Protein AF-0000000078834598 (afdb_homodimer)

Foldseek 3Di:
DPPDPPPDPVPDFAFQAKDKAKFWWWDDDPDIDTFGADPVADCVVQVVCQQAQFCPVPVQKFKKWFDDVVADIGIYMDGCPDPLNVCQVVCVDVGMHGDPITTTHMWMWMWTDGPPGRRDTHTDDIGRDPVVRVVVRVVVVVVNDDKFKDWDDDPNHTDAIATQDWDKDKDWAQVCQVVCVVVVADWDADPDPPRRGITRIDMDTHDYDNPVRVVVVVVVVVVVVVVVVPPDDD/DPPDPPPDPPPDFAFQAKDKAKFWWWDDDPDIDTFGADPVADCVVQVVCQQAQFCPVPVQKFKKWFDDVVADIGIYMDGCPDPLNVCQPVCVDVGMHGDPITTTHMWMWMWTDGPPGRRDTHTDDIGRDPVVRVVVRVVVVVVNDDKFKDWDDDPNHTDAIATQDWDKDKDWAQVCQVVCVVVVADWDADPDPPRRGITRIDMDTHDYDNPVRVVVVVVVVVVVVVVVVPPDDD

Solvent-accessible surface area (backbone atoms only — not comparable to full-atom values): 24885 Å² total; per-residue (Å²): 131,77,77,71,73,78,71,56,60,91,61,37,51,52,69,74,44,63,44,74,39,61,19,34,29,35,29,56,85,84,42,75,42,77,23,40,52,36,88,82,50,49,60,84,66,44,61,83,45,31,87,31,69,52,51,81,92,37,77,56,48,42,43,32,39,32,38,54,88,95,49,61,63,23,27,37,56,34,39,68,84,29,70,68,39,46,34,20,70,71,59,70,33,87,45,35,37,69,46,88,56,37,49,41,20,47,32,26,32,23,32,36,24,31,71,95,35,84,78,59,62,43,76,32,31,75,31,80,39,62,66,60,34,45,19,54,35,46,22,56,45,56,54,66,45,58,40,44,34,38,34,37,26,53,74,83,39,80,73,49,47,28,7,58,44,61,32,35,37,35,44,27,26,40,70,40,18,68,60,21,57,75,72,68,46,53,64,41,75,35,89,45,90,97,49,68,44,52,16,20,48,48,78,44,71,42,40,80,29,48,68,59,34,50,55,50,48,50,54,52,50,51,52,53,53,53,56,56,65,67,51,71,77,129,131,77,77,72,72,79,72,56,59,90,62,35,50,52,67,75,46,62,42,71,40,60,20,34,30,35,29,57,86,84,42,74,43,78,23,42,53,37,90,82,48,49,61,84,66,45,63,84,45,31,87,31,70,51,50,80,93,37,78,56,49,40,44,31,39,32,38,54,90,94,48,60,63,22,28,36,57,34,40,69,84,29,70,68,39,46,33,20,70,70,58,72,33,88,44,36,37,69,46,88,56,38,50,42,18,48,31,26,33,22,33,36,24,31,69,92,35,84,74,59,63,43,75,33,31,76,30,80,39,61,66,61,34,46,17,53,34,46,21,56,44,57,55,67,46,59,39,45,34,37,34,36,25,52,74,82,40,80,71,48,49,27,8,58,46,58,33,34,37,34,43,26,26,40,71,41,19,67,60,22,56,74,71,69,46,54,64,40,75,34,89,45,90,96,49,63,48,51,16,18,46,48,79,44,73,41,41,80,30,47,68,60,34,50,54,50,48,51,52,53,50,53,50,52,53,51,56,56,65,65,51,71,76,127

Nearest PDB structures (foldseek):
  1k3s-assembly1_A  TM=2.059E-01  e=8.490E+00  Salmonella enterica
  3t9n-assembly1_B  TM=1.993E-01  e=6.104E+00  Caldanaerobacter subterraneus subsp. tengcongensis
  3t9n-assembly1_B  TM=1.992E-01  e=5.765E+00  Caldanaerobacter subterraneus subsp. tengcongensis
  1k3s-assembly1_A  TM=2.061E-01  e=8.953E+00  Salmonella enterica

Radius of gyration: 28.45 Å; Cα contacts (8 Å, |Δi|>4): 953; chains: 2; bounding box: 65×81×58 Å

Sequence (468 aa):
MIPTPHINEPGQPVFIKFEVQRCIRVMYGIESQYMPIDPRQVEGVLEPVRNEVSLAEHPNLSLILSQPPGGAQMAMIDHCDGDVYLAADAGQDPHSEVSMARFAGEAWRVVGYEDGFPDEPYQLMTSESMLAAQSVCNGLLALLKPVRVAMGMDGGAHTFIFTDRPAEVLVMDSAHAAQSKESGTLVINSPYLGHENEYAGDVYRGNLARDAVSHFWRQVEAHEDASAEVLPTPMIPTPHINEPGQPVFIKFEVQRCIRVMYGIESQYMPIDPRQVEGVLEPVRNEVSLAEHPNLSLILSQPPGGAQMAMIDHCDGDVYLAADAGQDPHSEVSMARFAGEAWRVVGYEDGFPDEPYQLMTSESMLAAQSVCNGLLALLKPVRVAMGMDGGAHTFIFTDRPAEVLVMDSAHAAQSKESGTLVINSPYLGHENEYAGDVYRGNLARDAVSHFWRQVEAHEDASAEVLPTP

Secondary structure (DSSP, 8-state):
---------TT---EEEEEEEEEEEEEETTEEEEEEBPTT--HHHHGGGTT-S-STT-TTEEEEEE--TTS--EEEEEETTSHHHHHHHTT--TTEEE--SEEEEEEEEEEEEETTEEEEEEEEEEES-HHHHHHHHHHHHHTTSPEEEEEEEETTEEEEEEESS-EEEEEEEGGGHHHHHHHT--EEE--STT--SEEEEEEEEPEE-HHHHHHHHHHHHHHHHHHHHHS---/---------TT---EEEEEEEEEEEEEETTEEEEEEBPTT--HHHHGGGTT-S-STT-TTEEEEEE--TTS--EEEEEETTSHHHHHHHTT--TTEEE--SEEEEEEEEEEEEETTEEEEEEEEEEES-HHHHHHHHHHHHHTTSPEEEEEEEETTEEEEEEESS-EEEEEEEGGGHHHHHHHT--EEE--STT--SEEEEEEEEPEE-HHHHHHHHHHHHHHHHHHHHHS---

Organism: Pseudomonas fluorescens (strain SBW25) (NCBI:txid216595)

pLDDT: mean 88.72, std 14.74, range [17.73, 98.06]

Structure (mmCIF, N/CA/C/O backbone):
data_AF-0000000078834598-model_v1
#
loop_
_entity.id
_entity.type
_entity.pdbx_description
1 polymer 'Uncharacterized protein'
#
loop_
_atom_site.group_PDB
_atom_site.id
_atom_site.type_symbol
_atom_site.label_atom_id
_atom_site.label_alt_id
_atom_site.label_comp_id
_atom_site.label_asym_id
_atom_site.label_entity_id
_atom_site.label_seq_id
_atom_site.pdbx_PDB_ins_code
_atom_site.Cartn_x
_atom_site.Cartn_y
_atom_site.Cartn_z
_atom_site.occupancy
_atom_site.B_iso_or_equiv
_atom_site.auth_seq_id
_atom_site.auth_comp_id
_atom_site.auth_asym_id
_atom_site.auth_atom_id
_atom_site.pdbx_PDB_model_num
ATOM 1 N N . MET A 1 1 ? -19.109 24.141 -12.008 1 17.73 1 MET A N 1
ATOM 2 C CA . MET A 1 1 ? -17.828 23.781 -12.625 1 17.73 1 MET A CA 1
ATOM 3 C C . MET A 1 1 ? -17.375 22.406 -12.148 1 17.73 1 MET A C 1
ATOM 5 O O . MET A 1 1 ? -17.281 22.156 -10.945 1 17.73 1 MET A O 1
ATOM 9 N N . ILE A 1 2 ? -17.609 21.281 -12.82 1 20.81 2 ILE A N 1
ATOM 10 C CA . ILE A 1 2 ? -17.422 19.875 -12.445 1 20.81 2 ILE A CA 1
ATOM 11 C C . ILE A 1 2 ? -15.953 19.625 -12.125 1 20.81 2 ILE A C 1
ATOM 13 O O . ILE A 1 2 ? -15.07 20.016 -12.898 1 20.81 2 ILE A O 1
ATOM 17 N N . PRO A 1 3 ? -15.625 19.594 -10.93 1 22.73 3 PRO A N 1
ATOM 18 C CA . PRO A 1 3 ? -14.195 19.5 -10.648 1 22.73 3 PRO A CA 1
ATOM 19 C C . PRO A 1 3 ? -13.477 18.531 -11.586 1 22.73 3 PRO A C 1
ATOM 21 O O . PRO A 1 3 ? -14.07 17.547 -12.039 1 22.73 3 PRO A O 1
ATOM 24 N N . THR A 1 4 ? -12.688 19.047 -12.453 1 24.58 4 THR A N 1
ATOM 25 C CA . THR A 1 4 ? -11.859 18.312 -13.406 1 24.58 4 THR A CA 1
ATOM 26 C C . THR A 1 4 ? -11.25 17.078 -12.75 1 24.58 4 THR A C 1
ATOM 28 O O . THR A 1 4 ? -10.656 17.172 -11.672 1 24.58 4 THR A O 1
ATOM 31 N N . PRO A 1 5 ? -11.695 15.992 -13.102 1 29.91 5 PRO A N 1
ATOM 32 C CA . PRO A 1 5 ? -11.25 14.703 -12.57 1 29.91 5 PRO A CA 1
ATOM 33 C C . PRO A 1 5 ? -9.742 14.625 -12.383 1 29.91 5 PRO A C 1
ATOM 35 O O . PRO A 1 5 ? -8.984 15.203 -13.18 1 29.91 5 PRO A O 1
ATOM 38 N N . HIS A 1 6 ? -9.242 14.828 -11.273 1 30.47 6 HIS A N 1
ATOM 39 C CA . HIS A 1 6 ? -7.82 14.648 -10.984 1 30.47 6 HIS A CA 1
ATOM 40 C C . HIS A 1 6 ? -7.207 13.578 -11.883 1 30.47 6 HIS A C 1
ATOM 42 O O . HIS A 1 6 ? -7.672 12.43 -11.898 1 30.47 6 HIS A O 1
ATOM 48 N N . ILE A 1 7 ? -6.883 13.867 -13.008 1 31.25 7 ILE A N 1
ATOM 49 C CA . ILE A 1 7 ? -6.211 12.977 -13.945 1 31.25 7 ILE A CA 1
ATOM 50 C C . ILE A 1 7 ? -4.973 12.375 -13.289 1 31.25 7 ILE A C 1
ATOM 52 O O . ILE A 1 7 ? -4.055 13.102 -12.898 1 31.25 7 ILE A O 1
ATOM 56 N N . ASN A 1 8 ? -5.125 11.367 -12.508 1 41.12 8 ASN A N 1
ATOM 57 C CA . ASN A 1 8 ? -3.959 10.602 -12.086 1 41.12 8 ASN A CA 1
ATOM 58 C C . ASN A 1 8 ? -2.895 10.555 -13.18 1 41.12 8 ASN A C 1
ATOM 60 O O . ASN A 1 8 ? -3.217 10.586 -14.367 1 41.12 8 ASN A O 1
ATOM 64 N N . GLU A 1 9 ? -1.794 11.117 -12.93 1 45.91 9 GLU A N 1
ATOM 65 C CA . GLU A 1 9 ? -0.773 10.898 -13.945 1 45.91 9 GLU A CA 1
ATOM 66 C C . GLU A 1 9 ? -0.934 9.531 -14.602 1 45.91 9 GLU A C 1
ATOM 68 O O . GLU A 1 9 ? -1.223 8.539 -13.93 1 45.91 9 GLU A O 1
ATOM 73 N N . PRO A 1 10 ? -1.117 9.461 -15.789 1 51.81 10 PRO A N 1
ATOM 74 C CA . PRO A 1 10 ? -1.202 8.18 -16.484 1 51.81 10 PRO A CA 1
ATOM 75 C C . PRO A 1 10 ? -0.203 7.152 -15.953 1 51.81 10 PRO A C 1
ATOM 77 O O . PRO A 1 10 ? 0.974 7.469 -15.766 1 51.81 10 PRO A O 1
ATOM 80 N N . GLY A 1 11 ? -0.632 6.188 -15.148 1 65.56 11 GLY A N 1
ATOM 81 C CA . GLY A 1 11 ? 0.198 5.082 -14.695 1 65.56 11 GLY A CA 1
ATOM 82 C C . GLY A 1 11 ? 0.401 5.066 -13.195 1 65.56 11 GLY A C 1
ATOM 83 O O . GLY A 1 11 ? 1.233 4.312 -12.68 1 65.56 11 GLY A O 1
ATOM 84 N N . GLN A 1 12 ? -0.195 6.055 -12.484 1 82.06 12 GLN A N 1
ATOM 85 C CA . GLN A 1 12 ? -0.03 6.023 -11.031 1 82.06 12 GLN A CA 1
ATOM 86 C C . GLN A 1 12 ? -1.382 5.949 -10.328 1 82.06 12 GLN A C 1
ATOM 88 O O . GLN A 1 12 ? -1.96 6.98 -9.977 1 82.06 12 GLN A O 1
ATOM 93 N N . PRO A 1 13 ? -1.835 4.863 -10.023 1 87.75 13 PRO A N 1
ATOM 94 C CA . PRO A 1 13 ? -3.123 4.738 -9.336 1 87.75 13 PRO A CA 1
ATOM 95 C C . PRO A 1 13 ? -3.15 5.461 -7.992 1 87.75 13 PRO A C 1
ATOM 97 O O . PRO A 1 13 ? -2.145 5.48 -7.277 1 87.75 13 PRO A O 1
ATOM 100 N N . VAL A 1 14 ? -4.258 6.164 -7.707 1 90.56 14 VAL A N 1
ATOM 101 C CA . VAL A 1 14 ? -4.516 6.746 -6.395 1 90.56 14 VAL A CA 1
ATOM 102 C C . VAL A 1 14 ? -5.402 5.809 -5.578 1 90.56 14 VAL A C 1
ATOM 104 O O . VAL A 1 14 ? -6.629 5.812 -5.73 1 90.56 14 VAL A O 1
ATOM 107 N N . PHE A 1 15 ? -4.809 5.059 -4.738 1 94.06 15 PHE A N 1
ATOM 108 C CA . PHE A 1 15 ? -5.551 4.062 -3.971 1 94.06 15 PHE A CA 1
ATOM 109 C C . PHE A 1 15 ? -6.395 4.734 -2.893 1 94.06 15 PHE A C 1
ATOM 111 O O . PHE A 1 15 ? -5.914 5.613 -2.178 1 94.06 15 PHE A O 1
ATOM 118 N N . ILE A 1 16 ? -7.648 4.254 -2.75 1 92.81 16 ILE A N 1
ATOM 119 C CA . ILE A 1 16 ? -8.539 4.879 -1.781 1 92.81 16 ILE A CA 1
ATOM 120 C C . ILE A 1 16 ? -9.094 3.82 -0.828 1 92.81 16 ILE A C 1
ATOM 122 O O . ILE A 1 16 ? -9.688 4.148 0.201 1 92.81 16 ILE A O 1
ATOM 126 N N . LYS A 1 17 ? -8.914 2.639 -1.201 1 95.88 17 LYS A N 1
ATOM 127 C CA . LYS A 1 17 ? -9.438 1.55 -0.385 1 95.88 17 LYS A CA 1
ATOM 128 C C . LYS A 1 17 ? -8.648 0.263 -0.608 1 95.88 17 LYS A C 1
ATOM 130 O O . LYS A 1 17 ? -8.203 -0.011 -1.724 1 95.88 17 LYS A O 1
ATOM 135 N N . PHE A 1 18 ? -8.461 -0.482 0.449 1 96.25 18 PHE A N 1
ATOM 136 C CA . PHE A 1 18 ? -7.922 -1.837 0.392 1 96.25 18 PHE A CA 1
ATOM 137 C C . PHE A 1 18 ? -8.844 -2.814 1.113 1 96.25 18 PHE A C 1
ATOM 139 O O . PHE A 1 18 ? -9.523 -2.443 2.07 1 96.25 18 PHE A O 1
ATOM 146 N N . GLU A 1 19 ? -8.883 -3.977 0.676 1 97.06 19 GLU A N 1
ATOM 147 C CA . GLU A 1 19 ? -9.695 -4.973 1.365 1 97.06 19 GLU A CA 1
ATOM 148 C C . GLU A 1 19 ? -9.188 -6.383 1.103 1 97.06 19 GLU A C 1
ATOM 150 O O . GLU A 1 19 ? -8.445 -6.613 0.14 1 97.06 19 GLU A O 1
ATOM 155 N N . VAL A 1 20 ? -9.508 -7.262 2.006 1 97.19 20 VAL A N 1
ATOM 156 C CA . VAL A 1 20 ? -9.25 -8.688 1.834 1 97.19 20 VAL A CA 1
ATOM 157 C C . VAL A 1 20 ? -10.477 -9.367 1.233 1 97.19 20 VAL A C 1
ATOM 159 O O . VAL A 1 20 ? -11.609 -9.117 1.67 1 97.19 20 VAL A O 1
ATOM 162 N N . GLN A 1 21 ? -10.242 -10.125 0.241 1 96.5 21 GLN A N 1
ATOM 163 C CA . GLN A 1 21 ? -11.336 -10.867 -0.375 1 96.5 21 GLN A CA 1
ATOM 164 C C . GLN A 1 21 ? -11.07 -12.367 -0.327 1 96.5 21 GLN A C 1
ATOM 166 O O . GLN A 1 21 ? -9.953 -12.82 -0.582 1 96.5 21 GLN A O 1
ATOM 171 N N . ARG A 1 22 ? -12.07 -13 0.057 1 97.56 22 ARG A N 1
ATOM 172 C CA . ARG A 1 22 ? -12.047 -14.453 -0.061 1 97.56 22 ARG A CA 1
ATOM 173 C C . ARG A 1 22 ? -12.141 -14.883 -1.521 1 97.56 22 ARG A C 1
ATOM 175 O O . ARG A 1 22 ? -12.938 -14.344 -2.285 1 97.56 22 ARG A O 1
ATOM 182 N N . CYS A 1 23 ? -11.297 -15.859 -1.922 1 97.5 23 CYS A N 1
ATOM 183 C CA . CYS A 1 23 ? -11.25 -16.234 -3.33 1 97.5 23 CYS A CA 1
ATOM 184 C C . CYS A 1 23 ? -11.078 -17.734 -3.486 1 97.5 23 CYS A C 1
ATOM 186 O O . CYS A 1 23 ? -10.781 -18.438 -2.516 1 97.5 23 CYS A O 1
ATOM 188 N N . ILE A 1 24 ? -11.359 -18.203 -4.676 1 97.38 24 ILE A N 1
ATOM 189 C CA . ILE A 1 24 ? -10.984 -19.531 -5.129 1 97.38 24 ILE A CA 1
ATOM 190 C C . ILE A 1 24 ? -9.789 -19.438 -6.074 1 97.38 24 ILE A C 1
ATOM 192 O O . ILE A 1 24 ? -9.773 -18.609 -6.984 1 97.38 24 ILE A O 1
ATOM 196 N N . ARG A 1 25 ? -8.789 -20.219 -5.723 1 95.69 25 ARG A N 1
ATOM 197 C CA . ARG A 1 25 ? -7.656 -20.328 -6.629 1 95.69 25 ARG A CA 1
ATOM 198 C C . ARG A 1 25 ? -7.988 -21.219 -7.82 1 95.69 25 ARG A C 1
ATOM 200 O O . ARG A 1 25 ? -8.422 -22.359 -7.641 1 95.69 25 ARG A O 1
ATOM 207 N N . VAL A 1 26 ? -7.867 -20.672 -9.023 1 94.75 26 VAL A N 1
ATOM 208 C CA . VAL A 1 26 ? -8.156 -21.375 -10.266 1 94.75 26 VAL A CA 1
ATOM 209 C C . VAL A 1 26 ? -6.883 -21.5 -11.102 1 94.75 26 VAL A C 1
ATOM 211 O O . VAL A 1 26 ? -6.199 -20.5 -11.344 1 94.75 26 VAL A O 1
ATOM 214 N N . MET A 1 27 ? -6.637 -22.703 -11.547 1 91.44 27 MET A N 1
ATOM 215 C CA . MET A 1 27 ? -5.414 -22.953 -12.305 1 91.44 27 MET A CA 1
ATOM 216 C C . MET A 1 27 ? -5.719 -23.125 -13.789 1 91.44 27 MET A C 1
ATOM 218 O O . MET A 1 27 ? -6.559 -23.953 -14.164 1 91.44 27 MET A O 1
ATOM 222 N N . TYR A 1 28 ? -5.074 -22.25 -14.531 1 88.06 28 TYR A N 1
ATOM 223 C CA . TYR A 1 28 ? -5.039 -22.406 -15.977 1 88.06 28 TYR A CA 1
ATOM 224 C C . TYR A 1 28 ? -3.668 -22.875 -16.438 1 88.06 28 TYR A C 1
ATOM 226 O O . TYR A 1 28 ? -2.773 -22.062 -16.688 1 88.06 28 TYR A O 1
ATOM 234 N N . GLY A 1 29 ? -3.584 -24.156 -16.562 1 80.31 29 GLY A N 1
ATOM 235 C CA . GLY A 1 29 ? -2.236 -24.656 -16.781 1 80.31 29 GLY A CA 1
ATOM 236 C C . GLY A 1 29 ? -1.293 -24.359 -15.641 1 80.31 29 GLY A C 1
ATOM 237 O O . GLY A 1 29 ? -1.506 -24.812 -14.516 1 80.31 29 GLY A O 1
ATOM 238 N N . ILE A 1 30 ? -0.259 -23.5 -15.898 1 74.06 30 ILE A N 1
ATOM 239 C CA . ILE A 1 30 ? 0.716 -23.188 -14.859 1 74.06 30 ILE A CA 1
ATOM 240 C C . ILE A 1 30 ? 0.376 -21.844 -14.227 1 74.06 30 ILE A C 1
ATOM 242 O O . ILE A 1 30 ? 1.005 -21.438 -13.25 1 74.06 30 ILE A O 1
ATOM 246 N N . GLU A 1 31 ? -0.675 -21.281 -14.805 1 78.75 31 GLU A N 1
ATOM 247 C CA . GLU A 1 31 ? -1.061 -19.969 -14.305 1 78.75 31 GLU A CA 1
ATOM 248 C C . GLU A 1 31 ? -2.182 -20.078 -13.273 1 78.75 31 GLU A C 1
ATOM 250 O O . GLU A 1 31 ? -3.105 -20.875 -13.438 1 78.75 31 GLU A O 1
ATOM 255 N N . SER A 1 32 ? -1.941 -19.391 -12.242 1 87 32 SER A N 1
ATOM 256 C CA . SER A 1 32 ? -2.982 -19.344 -11.227 1 87 32 SER A CA 1
ATOM 257 C C . SER A 1 32 ? -3.707 -18 -11.234 1 87 32 SER A C 1
ATOM 259 O O . SER A 1 32 ? -3.084 -16.953 -11.414 1 87 32 SER A O 1
ATOM 261 N N . GLN A 1 33 ? -5.004 -18.141 -11.109 1 90.31 33 GLN A N 1
ATOM 262 C CA . GLN A 1 33 ? -5.832 -16.953 -10.906 1 90.31 33 GLN A CA 1
ATOM 263 C C . GLN A 1 33 ? -6.629 -17.062 -9.609 1 90.31 33 GLN A C 1
ATOM 265 O O . GLN A 1 33 ? -7.062 -18.141 -9.219 1 90.31 33 GLN A O 1
ATOM 270 N N . TYR A 1 34 ? -6.719 -15.922 -8.961 1 94.12 34 TYR A N 1
ATOM 271 C CA . TYR A 1 34 ? -7.5 -15.859 -7.73 1 94.12 34 TYR A CA 1
ATOM 272 C C . TYR A 1 34 ? -8.805 -15.102 -7.949 1 94.12 34 TYR A C 1
ATOM 274 O O . TYR A 1 34 ? -8.805 -13.875 -8.07 1 94.12 34 TYR A O 1
ATOM 282 N N . MET A 1 35 ? -9.875 -15.867 -7.93 1 95.69 35 MET A N 1
ATOM 283 C CA . MET A 1 35 ? -11.172 -15.289 -8.273 1 95.69 35 MET A CA 1
ATOM 284 C C . MET A 1 35 ? -12.062 -15.156 -7.043 1 95.69 35 MET A C 1
ATOM 286 O O . MET A 1 35 ? -12.18 -16.109 -6.258 1 95.69 35 MET A O 1
ATOM 290 N N . PRO A 1 36 ? -12.625 -13.93 -6.914 1 96.25 36 PRO A N 1
ATOM 291 C CA . PRO A 1 36 ? -13.57 -13.812 -5.801 1 96.25 36 PRO A CA 1
ATOM 292 C C . PRO A 1 36 ? -14.68 -14.867 -5.852 1 96.25 36 PRO A C 1
ATOM 294 O O . PRO A 1 36 ? -15.047 -15.328 -6.934 1 96.25 36 PRO A O 1
ATOM 297 N N . ILE A 1 37 ? -15.18 -15.195 -4.723 1 97.5 37 ILE A N 1
ATOM 298 C CA . ILE A 1 37 ? -16.203 -16.234 -4.625 1 97.5 37 ILE A CA 1
ATOM 299 C C . ILE A 1 37 ? -17.562 -15.648 -4.988 1 97.5 37 ILE A C 1
ATOM 301 O O . ILE A 1 37 ? -17.953 -14.594 -4.477 1 97.5 37 ILE A O 1
ATOM 305 N N . ASP A 1 38 ? -18.188 -16.344 -5.844 1 97 38 ASP A N 1
ATOM 306 C CA . ASP A 1 38 ? -19.547 -15.961 -6.203 1 97 38 ASP A CA 1
ATOM 307 C C . ASP A 1 38 ? -20.453 -15.961 -4.977 1 97 38 ASP A C 1
ATOM 309 O O . ASP A 1 38 ? -20.406 -16.891 -4.164 1 97 38 ASP A O 1
ATOM 313 N N . PRO A 1 39 ? -21.328 -14.938 -4.906 1 95.12 39 PRO A N 1
ATOM 314 C CA . PRO A 1 39 ? -22.203 -14.852 -3.736 1 95.12 39 PRO A CA 1
ATOM 315 C C . PRO A 1 39 ? -23.156 -16.031 -3.629 1 95.12 39 PRO A C 1
ATOM 317 O O . PRO A 1 39 ? -23.672 -16.328 -2.545 1 95.12 39 PRO A O 1
ATOM 320 N N . ARG A 1 40 ? -23.375 -16.781 -4.664 1 96.31 40 ARG A N 1
ATOM 321 C CA . ARG A 1 40 ? -24.281 -17.938 -4.66 1 96.31 40 ARG A CA 1
ATOM 322 C C . ARG A 1 40 ? -23.594 -19.172 -4.09 1 96.31 40 ARG A C 1
ATOM 324 O O . ARG A 1 40 ? -24.219 -20.203 -3.908 1 96.31 40 ARG A O 1
ATOM 331 N N . GLN A 1 41 ? -22.297 -19.078 -3.801 1 97.75 41 GLN A N 1
ATOM 332 C CA . GLN A 1 41 ? -21.547 -20.219 -3.264 1 97.75 41 GLN A CA 1
ATOM 333 C C . GLN A 1 41 ? -22.188 -20.734 -1.976 1 97.75 41 GLN A C 1
ATOM 335 O O . GLN A 1 41 ? -22.391 -19.969 -1.026 1 97.75 41 GLN A O 1
ATOM 340 N N . VAL A 1 42 ? -22.484 -21.969 -2.012 1 96.94 42 VAL A N 1
ATOM 341 C CA . VAL A 1 42 ? -22.969 -22.641 -0.805 1 96.94 42 VAL A CA 1
ATOM 342 C C . VAL A 1 42 ? -21.781 -23.078 0.052 1 96.94 42 VAL A C 1
ATOM 344 O O . VAL A 1 42 ? -21 -23.922 -0.367 1 96.94 42 VAL A O 1
ATOM 347 N N . GLU A 1 43 ? -21.734 -22.594 1.258 1 96.81 43 GLU A N 1
ATOM 348 C CA . GLU A 1 43 ? -20.578 -22.828 2.113 1 96.81 43 GLU A CA 1
ATOM 349 C C . GLU A 1 43 ? -20.391 -24.328 2.4 1 96.81 43 GLU A C 1
ATOM 351 O O . GLU A 1 43 ? -19.266 -24.812 2.484 1 96.81 43 GLU A O 1
ATOM 356 N N . GLY A 1 44 ? -21.453 -25.016 2.549 1 96.25 44 GLY A N 1
ATOM 357 C CA . GLY A 1 44 ? -21.391 -26.438 2.816 1 96.25 44 GLY A CA 1
ATOM 358 C C . GLY A 1 44 ? -20.719 -27.234 1.702 1 96.25 44 GLY A C 1
ATOM 359 O O . GLY A 1 44 ? -20.219 -28.328 1.928 1 96.25 44 GLY A O 1
ATOM 360 N N . VAL A 1 45 ? -20.75 -26.734 0.516 1 97.12 45 VAL A N 1
ATOM 361 C CA . VAL A 1 45 ? -20.125 -27.391 -0.631 1 97.12 45 VAL A CA 1
ATOM 362 C C . VAL A 1 45 ? -18.641 -27.047 -0.68 1 97.12 45 VAL A C 1
ATOM 364 O O . VAL A 1 45 ? -17.812 -27.906 -0.971 1 97.12 45 VAL A O 1
ATOM 367 N N . LEU A 1 46 ? -18.266 -25.828 -0.361 1 97.56 46 LEU A N 1
ATOM 368 C CA . LEU A 1 46 ? -16.906 -25.344 -0.473 1 97.56 46 LEU A CA 1
ATOM 369 C C . LEU A 1 46 ? -16.078 -25.766 0.74 1 97.56 46 LEU A C 1
ATOM 371 O O . LEU A 1 46 ? -14.906 -26.125 0.605 1 97.56 46 LEU A O 1
ATOM 375 N N . GLU A 1 47 ? -16.609 -25.812 1.899 1 96.25 47 GLU A N 1
ATOM 376 C CA . GLU A 1 47 ? -15.906 -25.984 3.168 1 96.25 47 GLU A CA 1
ATOM 377 C C . GLU A 1 47 ? -15.086 -27.281 3.172 1 96.25 47 GLU A C 1
ATOM 379 O O . GLU A 1 47 ? -13.914 -27.281 3.555 1 96.25 47 GLU A O 1
ATOM 384 N N . PRO A 1 48 ? -15.617 -28.344 2.695 1 95.81 48 PRO A N 1
ATOM 385 C CA . PRO A 1 48 ? -14.875 -29.609 2.764 1 95.81 48 PRO A CA 1
ATOM 386 C C . PRO A 1 48 ? -13.641 -29.609 1.86 1 95.81 48 PRO A C 1
ATOM 388 O O . PRO A 1 48 ? -12.727 -30.406 2.066 1 95.81 48 PRO A O 1
ATOM 391 N N . VAL A 1 49 ? -13.625 -28.781 0.865 1 96.62 49 VAL A N 1
ATOM 392 C CA . VAL A 1 49 ? -12.547 -28.875 -0.112 1 96.62 49 VAL A CA 1
ATOM 393 C C . VAL A 1 49 ? -11.719 -27.578 -0.085 1 96.62 49 VAL A C 1
ATOM 395 O O . VAL A 1 49 ? -10.875 -27.375 -0.952 1 96.62 49 VAL A O 1
ATOM 398 N N . ARG A 1 50 ? -11.953 -26.75 0.869 1 95.06 50 ARG A N 1
ATOM 399 C CA . ARG A 1 50 ? -11.352 -25.422 0.873 1 95.06 50 ARG A CA 1
ATOM 400 C C . ARG A 1 50 ? -9.828 -25.5 0.934 1 95.06 50 ARG A C 1
ATOM 402 O O . ARG A 1 50 ? -9.125 -24.641 0.407 1 95.06 50 ARG A O 1
ATOM 409 N N . ASN A 1 51 ? -9.273 -26.594 1.506 1 92.62 51 ASN A N 1
ATOM 410 C CA . ASN A 1 51 ? -7.828 -26.734 1.671 1 92.62 51 ASN A CA 1
ATOM 411 C C . ASN A 1 51 ? -7.238 -27.719 0.659 1 92.62 51 ASN A C 1
ATOM 413 O O . ASN A 1 51 ? -6.055 -28.047 0.729 1 92.62 51 ASN A O 1
ATOM 417 N N . GLU A 1 52 ? -8.078 -28.172 -0.281 1 92.38 52 GLU A N 1
ATOM 418 C CA . GLU A 1 52 ? -7.594 -29.109 -1.297 1 92.38 52 GLU A CA 1
ATOM 419 C C . GLU A 1 52 ? -6.926 -28.375 -2.453 1 92.38 52 GLU A C 1
ATOM 421 O O . GLU A 1 52 ? -7.23 -27.203 -2.707 1 92.38 52 GLU A O 1
ATOM 426 N N . VAL A 1 53 ? -6.07 -29.094 -3.113 1 88 53 VAL A N 1
ATOM 427 C CA . VAL A 1 53 ? -5.363 -28.484 -4.234 1 88 5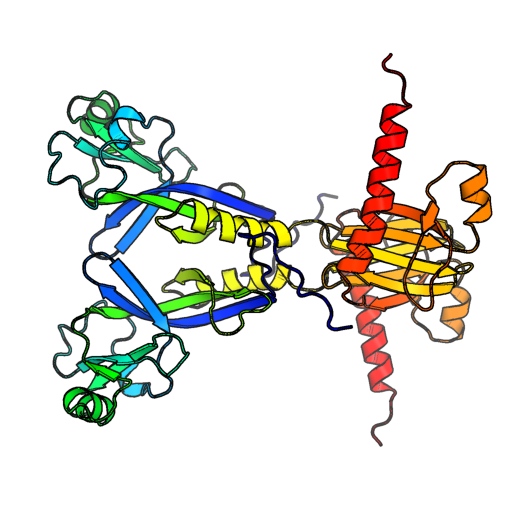3 VAL A CA 1
ATOM 428 C C . VAL A 1 53 ? -6.016 -28.906 -5.547 1 88 53 VAL A C 1
ATOM 430 O O . VAL A 1 53 ? -5.598 -28.469 -6.625 1 88 53 VAL A O 1
ATOM 433 N N . SER A 1 54 ? -6.988 -29.766 -5.469 1 91.5 54 SER A N 1
ATOM 434 C CA . SER A 1 54 ? -7.738 -30.234 -6.633 1 91.5 54 SER A CA 1
ATOM 435 C C . SER A 1 54 ? -9.055 -30.891 -6.219 1 91.5 54 SER A C 1
ATOM 437 O O . SER A 1 54 ? -9.242 -31.234 -5.047 1 91.5 54 SER A O 1
ATOM 439 N N . LEU A 1 55 ? -9.945 -31 -7.25 1 94.25 55 LEU A N 1
ATOM 440 C CA . LEU A 1 55 ? -11.211 -31.672 -7 1 94.25 55 LEU A CA 1
ATOM 441 C C . LEU A 1 55 ? -11.164 -33.125 -7.465 1 94.25 55 LEU A C 1
ATOM 443 O O . LEU A 1 55 ? -12.203 -33.781 -7.605 1 94.25 55 LEU A O 1
ATOM 447 N N . ALA A 1 56 ? -9.953 -33.625 -7.688 1 92 56 ALA A N 1
ATOM 448 C CA . ALA A 1 56 ? -9.789 -34.969 -8.227 1 92 56 ALA A CA 1
ATOM 449 C C . ALA A 1 56 ? -10.422 -36.031 -7.309 1 92 56 ALA A C 1
ATOM 451 O O . ALA A 1 56 ? -10.969 -37.031 -7.781 1 92 56 ALA A O 1
ATOM 452 N N . GLU A 1 57 ? -10.43 -35.906 -6 1 93.62 57 GLU A N 1
ATOM 453 C CA . GLU A 1 57 ? -11 -36.844 -5.035 1 93.62 57 GLU A CA 1
ATOM 454 C C . GLU A 1 57 ? -12.477 -36.531 -4.789 1 93.62 57 GLU A C 1
ATOM 456 O O . GLU A 1 57 ? -13.109 -37.188 -3.941 1 93.62 57 GLU A O 1
ATOM 461 N N . HIS A 1 58 ? -12.961 -35.531 -5.477 1 95.5 58 HIS A N 1
ATOM 462 C CA . HIS A 1 58 ? -14.367 -35.156 -5.375 1 95.5 58 HIS A CA 1
ATOM 463 C C . HIS A 1 58 ? -15 -35 -6.758 1 95.5 58 HIS A C 1
ATOM 465 O O . HIS A 1 58 ? -15.422 -33.906 -7.141 1 95.5 58 HIS A O 1
ATOM 471 N N . PRO A 1 59 ? -15.188 -36.125 -7.438 1 94.12 59 PRO A N 1
ATOM 472 C CA . PRO A 1 59 ? -15.625 -36.094 -8.836 1 94.12 59 PRO A CA 1
ATOM 473 C C . PRO A 1 59 ? -17.047 -35.531 -8.992 1 94.12 59 PRO A C 1
ATOM 475 O O . PRO A 1 59 ? -17.469 -35.219 -10.109 1 94.12 59 PRO A O 1
ATOM 478 N N . ASN A 1 60 ? -17.812 -35.469 -7.922 1 96.31 60 ASN A N 1
ATOM 479 C CA . ASN A 1 60 ? -19.188 -34.938 -7.988 1 96.31 60 ASN A CA 1
ATOM 480 C C . ASN A 1 60 ? -19.219 -33.438 -7.91 1 96.31 60 ASN A C 1
ATOM 482 O O . ASN A 1 60 ? -20.297 -32.844 -7.953 1 96.31 60 ASN A O 1
ATOM 486 N N . LEU A 1 61 ? -18.047 -32.844 -7.738 1 97.75 61 LEU A N 1
ATOM 487 C CA . LEU A 1 61 ? -17.969 -31.375 -7.68 1 97.75 61 LEU A CA 1
ATOM 488 C C . LEU A 1 61 ? -17.375 -30.812 -8.961 1 97.75 61 LEU A C 1
ATOM 490 O O . LEU A 1 61 ? -16.516 -31.438 -9.586 1 97.75 61 LEU A O 1
ATOM 494 N N . SER A 1 62 ? -17.875 -29.641 -9.344 1 97.56 62 SER A N 1
ATOM 495 C CA . SER A 1 62 ? -17.375 -28.969 -10.531 1 97.56 62 SER A CA 1
ATOM 496 C C . SER A 1 62 ? -17.125 -27.484 -10.266 1 97.56 62 SER A C 1
ATOM 498 O O . SER A 1 62 ? -17.844 -26.875 -9.469 1 97.56 62 SER A O 1
ATOM 500 N N . LEU A 1 63 ? -16.125 -26.953 -10.961 1 98.06 63 LEU A N 1
ATOM 501 C CA . LEU A 1 63 ? -15.812 -25.531 -10.906 1 98.06 63 LEU A CA 1
ATOM 502 C C . LEU A 1 63 ? -16.656 -24.75 -11.914 1 98.06 63 LEU A C 1
ATOM 504 O O . LEU A 1 63 ? -16.734 -25.141 -13.086 1 98.06 63 LEU A O 1
ATOM 508 N N . ILE A 1 64 ? -17.328 -23.766 -11.453 1 97.94 64 ILE A N 1
ATOM 509 C CA . ILE A 1 64 ? -18.156 -22.891 -12.281 1 97.94 64 ILE A CA 1
ATOM 510 C C . ILE A 1 64 ? -17.609 -21.469 -12.234 1 97.94 64 ILE A C 1
ATOM 512 O O . ILE A 1 64 ? -17.328 -20.938 -11.156 1 97.94 64 ILE A O 1
ATOM 516 N N . LEU A 1 65 ? -17.312 -20.859 -13.359 1 97.38 65 LEU A N 1
ATOM 517 C CA . LEU A 1 65 ? -16.938 -19.453 -13.461 1 97.38 65 LEU A CA 1
ATOM 518 C C . LEU A 1 65 ? -18.125 -18.594 -13.859 1 97.38 65 LEU A C 1
ATOM 520 O O . LEU A 1 65 ? -18.938 -19 -14.688 1 97.38 65 LEU A O 1
ATOM 524 N N . SER A 1 66 ? -18.219 -17.484 -13.227 1 96.81 66 SER A N 1
ATOM 525 C CA . SER A 1 66 ? -19.328 -16.578 -13.508 1 96.81 66 SER A CA 1
ATOM 526 C C . SER A 1 66 ? -18.844 -15.133 -13.656 1 96.81 66 SER A C 1
ATOM 528 O O . SER A 1 66 ? -17.844 -14.75 -13.062 1 96.81 66 SER A O 1
ATOM 530 N N . GLN A 1 67 ? -19.5 -14.43 -14.5 1 93.25 67 GLN A N 1
ATOM 531 C CA . GLN A 1 67 ? -19.203 -13.008 -14.68 1 93.25 67 GLN A CA 1
ATOM 532 C C . GLN A 1 67 ? -20.484 -12.211 -14.906 1 93.25 67 GLN A C 1
ATOM 534 O O . GLN A 1 67 ? -21.062 -12.258 -15.992 1 93.25 67 GLN A O 1
ATOM 539 N N . PRO A 1 68 ? -20.875 -11.516 -13.883 1 87.75 68 PRO A N 1
ATOM 540 C CA . PRO A 1 68 ? -22.016 -10.617 -14.102 1 87.75 68 PRO A CA 1
ATOM 541 C C . PRO A 1 68 ? -21.688 -9.484 -15.07 1 87.75 68 PRO A C 1
ATOM 543 O O . PRO A 1 68 ? -20.516 -9.148 -15.266 1 87.75 68 PRO A O 1
ATOM 546 N N . PRO A 1 69 ? -22.734 -8.992 -15.68 1 85.06 69 PRO A N 1
ATOM 547 C CA . PRO A 1 69 ? -22.5 -7.871 -16.594 1 85.06 69 PRO A CA 1
ATOM 548 C C . PRO A 1 69 ? -21.75 -6.715 -15.938 1 85.06 69 PRO A C 1
ATOM 550 O O . PRO A 1 69 ? -22.219 -6.188 -14.922 1 85.06 69 PRO A O 1
ATOM 553 N N . GLY A 1 70 ? -20.688 -6.309 -16.484 1 79.19 70 GLY A N 1
ATOM 554 C CA . GLY A 1 70 ? -19.922 -5.18 -15.977 1 79.19 70 GLY A CA 1
ATOM 555 C C . GLY A 1 70 ? -19.156 -5.5 -14.711 1 79.19 70 GLY A C 1
ATOM 556 O O . GLY A 1 70 ? -18.562 -4.609 -14.094 1 79.19 70 GLY A O 1
ATOM 557 N N . GLY A 1 71 ? -19.219 -6.789 -14.32 1 81.31 71 GLY A N 1
ATOM 558 C CA . GLY A 1 71 ? -18.562 -7.152 -13.07 1 81.31 71 GLY A CA 1
ATOM 559 C C . GLY A 1 71 ? -17.328 -8 -13.273 1 81.31 71 GLY A C 1
ATOM 560 O O . GLY A 1 71 ? -16.969 -8.328 -14.406 1 81.31 71 GLY A O 1
ATOM 561 N N . ALA A 1 72 ? -16.719 -8.227 -12.188 1 84.19 72 ALA A N 1
ATOM 562 C CA . ALA A 1 72 ? -15.523 -9.062 -12.203 1 84.19 72 ALA A CA 1
ATOM 563 C C . ALA A 1 72 ? -15.891 -10.539 -12.328 1 84.19 72 ALA A C 1
ATOM 565 O O . ALA A 1 72 ? -17 -10.938 -11.977 1 84.19 72 ALA A O 1
ATOM 566 N N . GLN A 1 73 ? -15 -11.289 -12.914 1 92.19 73 GLN A N 1
ATOM 567 C CA . GLN A 1 73 ? -15.164 -12.742 -12.961 1 92.19 73 GLN A CA 1
ATOM 568 C C . GLN A 1 73 ? -15.062 -13.344 -11.562 1 92.19 73 GLN A C 1
ATOM 570 O O . GLN A 1 73 ? -14.203 -12.953 -10.766 1 92.19 73 GLN A O 1
ATOM 575 N N . MET A 1 74 ? -15.945 -14.242 -11.273 1 96.12 74 MET A N 1
ATOM 576 C CA . MET A 1 74 ? -16.016 -14.922 -9.984 1 96.12 74 MET A CA 1
ATOM 577 C C . MET A 1 74 ? -15.984 -16.438 -10.164 1 96.12 74 MET A C 1
ATOM 579 O O . MET A 1 74 ? -16.078 -16.938 -11.289 1 96.12 74 MET A O 1
ATOM 583 N N . ALA A 1 75 ? -15.773 -17.125 -9.094 1 97.94 75 ALA A N 1
ATOM 584 C CA . ALA A 1 75 ? -15.719 -18.594 -9.133 1 97.94 75 ALA A CA 1
ATOM 585 C C . ALA A 1 75 ? -16.578 -19.203 -8.031 1 97.94 75 ALA A C 1
ATOM 587 O O . ALA A 1 75 ? -16.766 -18.578 -6.977 1 97.94 75 ALA A O 1
ATOM 588 N N . MET A 1 76 ? -17.109 -20.297 -8.297 1 97.81 76 MET A N 1
ATOM 589 C CA . MET A 1 76 ? -17.812 -21.125 -7.305 1 97.81 76 MET A CA 1
ATOM 590 C C . MET A 1 76 ? -17.719 -22.594 -7.66 1 97.81 76 MET A C 1
ATOM 592 O O . MET A 1 76 ? -17.328 -22.953 -8.773 1 97.81 76 MET A O 1
ATOM 596 N N . ILE A 1 77 ? -17.953 -23.453 -6.699 1 98.06 77 ILE A N 1
ATOM 597 C CA . ILE A 1 77 ? -18.062 -24.891 -6.957 1 98.06 77 ILE A CA 1
ATOM 598 C C . ILE A 1 77 ? -19.453 -25.375 -6.566 1 98.06 77 ILE A C 1
ATOM 600 O O . ILE A 1 77 ? -20.078 -24.812 -5.672 1 98.06 77 ILE A O 1
ATOM 604 N N . ASP A 1 78 ? -19.875 -26.297 -7.242 1 98 78 ASP A N 1
ATOM 605 C CA . ASP A 1 78 ? -21.172 -26.891 -6.992 1 98 78 ASP A CA 1
ATOM 606 C C . ASP A 1 78 ? -21.188 -28.375 -7.371 1 98 78 ASP A C 1
ATOM 608 O O . ASP A 1 78 ? -20.328 -28.828 -8.148 1 98 78 ASP A O 1
ATOM 612 N N . HIS A 1 79 ? -22.109 -29.109 -6.691 1 97.75 79 HIS A N 1
ATOM 613 C CA . HIS A 1 79 ? -22.312 -30.484 -7.094 1 97.75 79 HIS A CA 1
ATOM 614 C C . HIS A 1 79 ? -22.797 -30.578 -8.531 1 97.75 79 HIS A C 1
ATOM 616 O O . HIS A 1 79 ? -23.531 -29.719 -9 1 97.75 79 HIS A O 1
ATOM 622 N N . CYS A 1 80 ? -22.406 -31.703 -9.172 1 96.81 80 CYS A N 1
ATOM 623 C CA . CYS A 1 80 ? -22.766 -31.906 -10.57 1 96.81 80 CYS A CA 1
ATOM 624 C C . CYS A 1 80 ? -24.281 -32.094 -10.719 1 96.81 80 CYS A C 1
ATOM 626 O O . CYS A 1 80 ? -24.797 -32.062 -11.828 1 96.81 80 CYS A O 1
ATOM 628 N N . ASP A 1 81 ? -24.969 -32.219 -9.68 1 96.38 81 ASP A N 1
ATOM 629 C CA . ASP A 1 81 ? -26.438 -32.281 -9.703 1 96.38 81 ASP A CA 1
ATOM 630 C C . ASP A 1 81 ? -27.031 -31.062 -9 1 96.38 81 ASP A C 1
ATOM 632 O O . ASP A 1 81 ? -28.234 -31.031 -8.711 1 96.38 81 ASP A O 1
ATOM 636 N N . GLY A 1 82 ? -26.188 -30.109 -8.617 1 96.19 82 GLY A N 1
ATOM 637 C CA . GLY A 1 82 ? -26.672 -28.906 -7.969 1 96.19 82 GLY A CA 1
ATOM 638 C C . GLY A 1 82 ? -27.328 -27.922 -8.93 1 96.19 82 GLY A C 1
ATOM 639 O O . GLY A 1 82 ? -27.109 -28.016 -10.141 1 96.19 82 GLY A O 1
ATOM 640 N N . ASP A 1 83 ? -28.094 -27.016 -8.461 1 95.69 83 ASP A N 1
ATOM 641 C CA . ASP A 1 83 ? -28.906 -26.109 -9.258 1 95.69 83 ASP A CA 1
ATOM 642 C C . ASP A 1 83 ? -28.016 -25.203 -10.125 1 95.69 83 ASP A C 1
ATOM 644 O O . ASP A 1 83 ? -28.312 -25 -11.305 1 95.69 83 ASP A O 1
ATOM 648 N N . VAL A 1 84 ? -26.953 -24.688 -9.539 1 96 84 VAL A N 1
ATOM 649 C CA . VAL A 1 84 ? -26.094 -23.75 -10.273 1 96 84 VAL A CA 1
ATOM 650 C C . VAL A 1 84 ? -25.391 -24.5 -11.406 1 96 84 VAL A C 1
ATOM 652 O O . VAL A 1 84 ? -25.312 -23.984 -12.531 1 96 84 VAL A O 1
ATOM 655 N N . TYR A 1 85 ? -24.875 -25.625 -11.062 1 97 85 TYR A N 1
ATOM 656 C CA . TYR A 1 85 ? -24.219 -26.453 -12.07 1 97 85 TYR A CA 1
ATOM 657 C C . TYR A 1 85 ? -25.172 -26.781 -13.219 1 97 85 TYR A C 1
ATOM 659 O O . TYR A 1 85 ? -24.828 -26.578 -14.391 1 97 85 TYR A O 1
ATOM 667 N N . LEU A 1 86 ? -26.328 -27.25 -12.891 1 96.94 86 LEU A N 1
ATOM 668 C CA . LEU A 1 86 ? -27.297 -27.672 -13.898 1 96.94 86 LEU A CA 1
ATOM 669 C C . LEU A 1 86 ? -27.688 -26.5 -14.789 1 96.94 86 LEU A C 1
ATOM 671 O O . LEU A 1 86 ? -27.828 -26.656 -16 1 96.94 86 LEU A O 1
ATOM 675 N N . ALA A 1 87 ? -27.906 -25.375 -14.211 1 96.56 87 ALA A N 1
ATOM 676 C CA . ALA A 1 87 ? -28.266 -24.188 -14.977 1 96.56 87 ALA A CA 1
ATOM 677 C C . ALA A 1 87 ? -27.125 -23.781 -15.922 1 96.56 87 ALA A C 1
ATOM 679 O O . ALA A 1 87 ? -27.375 -23.406 -17.078 1 96.56 87 ALA A O 1
ATOM 680 N N . ALA A 1 88 ? -25.891 -23.812 -15.5 1 96.19 88 ALA A N 1
ATOM 681 C CA . ALA A 1 88 ? -24.734 -23.453 -16.312 1 96.19 88 ALA A CA 1
ATOM 682 C C . ALA A 1 88 ? -24.516 -24.469 -17.422 1 96.19 88 ALA A C 1
ATOM 684 O O . ALA A 1 88 ? -24.25 -24.094 -18.578 1 96.19 88 ALA A O 1
ATOM 685 N N . ASP A 1 89 ? -24.641 -25.703 -17.031 1 94.81 89 ASP A N 1
ATOM 686 C CA . ASP A 1 89 ? -24.391 -26.797 -17.984 1 94.81 89 ASP A CA 1
ATOM 687 C C . ASP A 1 89 ? -25.422 -26.781 -19.109 1 94.81 89 ASP A C 1
ATOM 689 O O . ASP A 1 89 ? -25.078 -27.062 -20.266 1 94.81 89 ASP A O 1
ATOM 693 N N . ALA A 1 90 ? -26.625 -26.406 -18.766 1 94.94 90 ALA A N 1
ATOM 694 C CA . ALA A 1 90 ? -27.719 -26.391 -19.75 1 94.94 90 ALA A CA 1
ATOM 695 C C . ALA A 1 90 ? -27.719 -25.094 -20.531 1 94.94 90 ALA A C 1
ATOM 697 O O . ALA A 1 90 ? -28.531 -24.922 -21.453 1 94.94 90 ALA A O 1
ATOM 698 N N . GLY A 1 91 ? -26.906 -24.172 -20.156 1 92.38 91 GLY A N 1
ATOM 699 C CA . GLY A 1 91 ? -26.875 -22.891 -20.844 1 92.38 91 GLY A CA 1
ATOM 700 C C . GLY A 1 91 ? -28.016 -21.969 -20.453 1 92.38 91 GLY A C 1
ATOM 701 O O . GLY A 1 91 ? -28.344 -21.031 -21.188 1 92.38 91 GLY A O 1
ATOM 702 N N . GLN A 1 92 ? -28.562 -22.203 -19.438 1 92.88 92 GLN A N 1
ATOM 703 C CA . GLN A 1 92 ? -29.703 -21.406 -18.969 1 92.88 92 GLN A CA 1
ATOM 704 C C . GLN A 1 92 ? -29.234 -20.156 -18.234 1 92.88 92 GLN A C 1
ATOM 706 O O . GLN A 1 92 ? -30 -19.203 -18.078 1 92.88 92 GLN A O 1
ATOM 711 N N . ASP A 1 93 ? -28.156 -20.141 -17.688 1 93.38 93 ASP A N 1
ATOM 712 C CA . ASP A 1 93 ? -27.516 -18.969 -17.078 1 93.38 93 ASP A CA 1
ATOM 713 C C . ASP A 1 93 ? -26.406 -18.422 -17.953 1 93.38 93 ASP A C 1
ATOM 715 O O . ASP A 1 93 ? -25.281 -18.938 -17.938 1 93.38 93 ASP A O 1
ATOM 719 N N . PRO A 1 94 ? -26.656 -17.484 -18.688 1 92.69 94 PRO A N 1
ATOM 720 C CA . PRO A 1 94 ? -25.672 -16.984 -19.656 1 92.69 94 PRO A CA 1
ATOM 721 C C . PRO A 1 94 ? -24.438 -16.375 -18.984 1 92.69 94 PRO A C 1
ATOM 723 O O . PRO A 1 94 ? -23.438 -16.109 -19.656 1 92.69 94 PRO A O 1
ATOM 726 N N . HIS A 1 95 ? -24.469 -16.188 -17.688 1 94.44 95 HIS A N 1
ATOM 727 C CA . HIS A 1 95 ? -23.359 -15.539 -17.016 1 94.44 95 HIS A CA 1
ATOM 728 C C . HIS A 1 95 ? -22.484 -16.562 -16.297 1 94.44 95 HIS A C 1
ATOM 730 O O . HIS A 1 95 ? -21.531 -16.188 -15.609 1 94.44 95 HIS A O 1
ATOM 736 N N . SER A 1 96 ? -22.875 -17.828 -16.484 1 95.94 96 SER A N 1
ATOM 737 C CA . SER A 1 96 ? -22.109 -18.875 -15.82 1 95.94 96 SER A CA 1
ATOM 738 C C . SER A 1 96 ? -21.719 -19.984 -16.797 1 95.94 96 SER A C 1
ATOM 740 O O . SER A 1 96 ? -22.453 -20.266 -17.75 1 95.94 96 SER A O 1
ATOM 742 N N . GLU A 1 97 ? -20.531 -20.562 -16.547 1 96.56 97 GLU A N 1
ATOM 743 C CA . GLU A 1 97 ? -20.062 -21.688 -17.359 1 96.56 97 GLU A CA 1
ATOM 744 C C . GLU A 1 97 ? -19.328 -22.719 -16.516 1 96.56 97 GLU A C 1
ATOM 746 O O . GLU A 1 97 ? -18.594 -22.359 -15.586 1 96.56 97 GLU A O 1
ATOM 751 N N . VAL A 1 98 ? -19.562 -23.922 -16.844 1 96.19 98 VAL A N 1
ATOM 752 C CA . VAL A 1 98 ? -18.781 -24.984 -16.234 1 96.19 98 VAL A CA 1
ATOM 753 C C . VAL A 1 98 ? -17.344 -24.938 -16.766 1 96.19 98 VAL A C 1
ATOM 755 O O . VAL A 1 98 ? -17.125 -25.047 -17.969 1 96.19 98 VAL A O 1
ATOM 758 N N . SER A 1 99 ? -16.406 -24.75 -15.883 1 95.75 99 SER A N 1
ATOM 759 C CA . SER A 1 99 ? -15.047 -24.453 -16.297 1 95.75 99 SER A CA 1
ATOM 760 C C . SER A 1 99 ? -14.219 -25.734 -16.406 1 95.75 99 SER A C 1
ATOM 762 O O . SER A 1 99 ? -14.383 -26.656 -15.617 1 95.75 99 SER A O 1
ATOM 764 N N . MET A 1 100 ? -13.289 -25.719 -17.328 1 91.88 100 MET A N 1
ATOM 765 C CA . MET A 1 100 ? -12.32 -26.797 -17.484 1 91.88 100 MET A CA 1
ATOM 766 C C . MET A 1 100 ? -11.047 -26.5 -16.688 1 91.88 100 MET A C 1
ATOM 768 O O . MET A 1 100 ? -10.164 -27.344 -16.594 1 91.88 100 MET A O 1
ATOM 772 N N . ALA A 1 101 ? -11.023 -25.297 -16.172 1 93.62 101 ALA A N 1
ATOM 773 C CA . ALA A 1 101 ? -9.883 -24.953 -15.328 1 93.62 101 ALA A CA 1
ATOM 774 C C . ALA A 1 101 ? -9.891 -25.781 -14.047 1 93.62 101 ALA A C 1
ATOM 776 O O . ALA A 1 101 ? -10.875 -26.469 -13.742 1 93.62 101 ALA A O 1
ATOM 777 N N . ARG A 1 102 ? -8.734 -25.734 -13.367 1 93.25 102 ARG A N 1
ATOM 778 C CA . ARG A 1 102 ? -8.602 -26.578 -12.18 1 93.25 102 ARG A CA 1
ATOM 779 C C . ARG A 1 102 ? -8.828 -25.781 -10.906 1 93.25 102 ARG A C 1
ATOM 781 O O . ARG A 1 102 ? -8.258 -24.703 -10.734 1 93.25 102 ARG A O 1
ATOM 788 N N . PHE A 1 103 ? -9.688 -26.391 -10.133 1 96.06 103 PHE A N 1
ATOM 789 C CA . PHE A 1 103 ? -9.844 -25.906 -8.773 1 96.06 103 PHE A CA 1
ATOM 790 C C . PHE A 1 103 ? -8.594 -26.172 -7.949 1 96.06 103 PHE A C 1
ATOM 792 O O . PHE A 1 103 ? -8.016 -27.266 -8.047 1 96.06 103 PHE A O 1
ATOM 799 N N . ALA A 1 104 ? -8.172 -25.109 -7.148 1 94.62 104 ALA A N 1
ATOM 800 C CA . ALA A 1 104 ? -6.965 -25.328 -6.352 1 94.62 104 ALA A CA 1
ATOM 801 C C . ALA A 1 104 ? -7.121 -24.719 -4.953 1 94.62 104 ALA A C 1
ATOM 803 O O . ALA A 1 104 ? -6.18 -24.141 -4.418 1 94.62 104 ALA A O 1
ATOM 804 N N . GLY A 1 105 ? -8.32 -24.766 -4.422 1 95 105 GLY A N 1
ATOM 805 C CA . GLY A 1 105 ? -8.539 -24.438 -3.021 1 95 105 GLY A CA 1
ATOM 806 C C . GLY A 1 105 ? -8.93 -22.984 -2.805 1 95 105 GLY A C 1
ATOM 807 O O . GLY A 1 105 ? -9.008 -22.203 -3.758 1 95 105 GLY A O 1
ATOM 808 N N . GLU A 1 106 ? -9.25 -22.75 -1.515 1 96.56 106 GLU A N 1
ATOM 809 C CA . GLU A 1 106 ? -9.602 -21.422 -1.048 1 96.56 106 GLU A CA 1
ATOM 810 C C . GLU A 1 106 ? -8.352 -20.609 -0.709 1 96.56 106 GLU A C 1
ATOM 812 O O . GLU A 1 106 ? -7.344 -21.156 -0.273 1 96.56 106 GLU A O 1
ATOM 817 N N . ALA A 1 107 ? -8.398 -19.375 -1.016 1 96.06 107 ALA A N 1
ATOM 818 C CA . ALA A 1 107 ? -7.32 -18.438 -0.713 1 96.06 107 ALA A CA 1
ATOM 819 C C . ALA A 1 107 ? -7.867 -17.047 -0.433 1 96.06 107 ALA A C 1
ATOM 821 O O . ALA A 1 107 ? -9.086 -16.859 -0.353 1 96.06 107 ALA A O 1
ATOM 822 N N . TRP A 1 108 ? -6.977 -16.203 -0.126 1 96.19 108 TRP A N 1
ATOM 823 C CA . TRP A 1 108 ? -7.316 -14.805 0.136 1 96.19 108 TRP A CA 1
ATOM 824 C C . TRP A 1 108 ? -6.461 -13.867 -0.713 1 96.19 108 TRP A C 1
ATOM 826 O O . TRP A 1 108 ? -5.281 -14.141 -0.95 1 96.19 108 TRP A O 1
ATOM 836 N N . ARG A 1 109 ? -7.109 -12.852 -1.16 1 95.88 109 ARG A N 1
ATOM 837 C CA . ARG A 1 109 ? -6.348 -11.836 -1.876 1 95.88 109 ARG A CA 1
ATOM 838 C C . ARG A 1 109 ? -6.582 -10.453 -1.277 1 95.88 109 ARG A C 1
ATOM 840 O O . ARG A 1 109 ? -7.664 -10.172 -0.757 1 95.88 109 ARG A O 1
ATOM 847 N N . VAL A 1 110 ? -5.523 -9.648 -1.241 1 96.12 110 VAL A N 1
ATOM 848 C CA . VAL A 1 110 ? -5.613 -8.227 -0.918 1 96.12 110 VAL A CA 1
ATOM 849 C C . VAL A 1 110 ? -5.766 -7.414 -2.201 1 96.12 110 VAL A C 1
ATOM 851 O O . VAL A 1 110 ? -4.996 -7.594 -3.15 1 96.12 110 VAL A O 1
ATOM 854 N N . VAL A 1 111 ? -6.805 -6.586 -2.203 1 95.62 111 VAL A N 1
ATOM 855 C CA . VAL A 1 111 ? -7.023 -5.785 -3.404 1 95.62 111 VAL A CA 1
ATOM 856 C C . VAL A 1 111 ? -7.051 -4.305 -3.039 1 95.62 111 VAL A C 1
ATOM 858 O O . VAL A 1 111 ? -7.34 -3.943 -1.897 1 95.62 111 VAL A O 1
ATOM 861 N N . GLY A 1 112 ? -6.625 -3.475 -3.973 1 95.19 112 GLY A N 1
ATOM 862 C CA . GLY A 1 112 ? -6.699 -2.025 -3.861 1 95.19 112 GLY A CA 1
ATOM 863 C C . GLY A 1 112 ? -7.594 -1.391 -4.906 1 95.19 112 GLY A C 1
ATOM 864 O O . GLY A 1 112 ? -7.617 -1.827 -6.059 1 95.19 112 GLY A O 1
ATOM 865 N N . TYR A 1 113 ? -8.336 -0.441 -4.488 1 93.5 113 TYR A N 1
ATOM 866 C CA . TYR A 1 113 ? -9.211 0.297 -5.387 1 93.5 113 TYR A CA 1
ATOM 867 C C . TYR A 1 113 ? -8.664 1.691 -5.664 1 93.5 113 TYR A C 1
ATOM 869 O O . TYR A 1 113 ? -8.172 2.363 -4.754 1 93.5 113 TYR A O 1
ATOM 877 N N . GLU A 1 114 ? -8.695 1.977 -6.871 1 91.06 114 GLU A N 1
ATOM 878 C CA . GLU A 1 114 ? -8.234 3.299 -7.281 1 91.06 114 GLU A CA 1
ATOM 879 C C . GLU A 1 114 ? -9.391 4.285 -7.371 1 91.06 114 GLU A C 1
ATOM 881 O O . GLU A 1 114 ? -10.523 3.9 -7.684 1 91.06 114 GLU A O 1
ATOM 886 N N . ASP A 1 115 ? -9.023 5.59 -7.16 1 88.06 115 ASP A N 1
ATOM 887 C CA . ASP A 1 115 ? -10.008 6.66 -7.277 1 88.06 115 ASP A CA 1
ATOM 888 C C . ASP A 1 115 ? -10.594 6.715 -8.688 1 88.06 115 ASP A C 1
ATOM 890 O O . ASP A 1 115 ? -9.859 6.723 -9.672 1 88.06 115 ASP A O 1
ATOM 894 N N . GLY A 1 116 ? -11.844 6.641 -8.773 1 81.94 116 GLY A N 1
ATOM 895 C CA . GLY A 1 116 ? -12.516 6.742 -10.062 1 81.94 116 GLY A CA 1
ATOM 896 C C . GLY A 1 116 ? -12.844 5.391 -10.672 1 81.94 116 GLY A C 1
ATOM 897 O O . GLY A 1 116 ? -13.57 5.312 -11.664 1 81.94 116 GLY A O 1
ATOM 898 N N . PHE A 1 117 ? -12.289 4.266 -10.078 1 82.62 117 PHE A N 1
ATOM 899 C CA . PHE A 1 117 ? -12.531 2.932 -10.617 1 82.62 117 PHE A CA 1
ATOM 900 C C . PHE A 1 117 ? -12.922 1.963 -9.508 1 82.62 117 PHE A C 1
ATOM 902 O O . PHE A 1 117 ? -12.188 1.013 -9.219 1 82.62 117 PHE A O 1
ATOM 909 N N . PRO A 1 118 ? -14.07 2.141 -8.992 1 78.88 118 PRO A N 1
ATOM 910 C CA . PRO A 1 118 ? -14.445 1.36 -7.809 1 78.88 118 PRO A CA 1
ATOM 911 C C . PRO A 1 118 ? -14.742 -0.102 -8.133 1 78.88 118 PRO A C 1
ATOM 913 O O . PRO A 1 118 ? -14.773 -0.945 -7.234 1 78.88 118 PRO A O 1
ATOM 916 N N . ASP A 1 119 ? -14.898 -0.469 -9.375 1 78.25 119 ASP A N 1
ATOM 917 C CA . ASP A 1 119 ? -15.32 -1.825 -9.711 1 78.25 119 ASP A CA 1
ATOM 918 C C . ASP A 1 119 ? -14.164 -2.633 -10.305 1 78.25 119 ASP A C 1
ATOM 920 O O . ASP A 1 119 ? -14.352 -3.773 -10.727 1 78.25 119 ASP A O 1
ATOM 924 N N . GLU A 1 120 ? -13.078 -2.123 -10.352 1 81.81 120 GLU A N 1
ATOM 925 C CA . GLU A 1 120 ? -11.922 -2.795 -10.938 1 81.81 120 GLU A CA 1
ATOM 926 C C . GLU A 1 120 ? -10.719 -2.75 -10 1 81.81 120 GLU A C 1
ATOM 928 O O . GLU A 1 120 ? -9.805 -1.944 -10.188 1 81.81 120 GLU A O 1
ATOM 933 N N . PRO A 1 121 ? -10.688 -3.674 -9.141 1 88.5 121 PRO A N 1
ATOM 934 C CA . PRO A 1 121 ? -9.609 -3.613 -8.156 1 88.5 121 PRO A CA 1
ATOM 935 C C . PRO A 1 121 ? -8.289 -4.16 -8.695 1 88.5 121 PRO A C 1
ATOM 937 O O . PRO A 1 121 ? -8.289 -4.98 -9.617 1 88.5 121 PRO A O 1
ATOM 940 N N . TYR A 1 122 ? -7.199 -3.678 -8.148 1 89.56 122 TYR A N 1
ATOM 941 C CA . TYR A 1 122 ? -5.859 -4.227 -8.352 1 89.56 122 TYR A CA 1
ATOM 942 C C . TYR A 1 122 ? -5.578 -5.344 -7.352 1 89.56 122 TYR A C 1
ATOM 944 O O . TYR A 1 122 ? -5.738 -5.16 -6.141 1 89.56 122 TYR A O 1
ATOM 952 N N . GLN A 1 123 ? -5.246 -6.465 -7.902 1 91.44 123 GLN A N 1
ATOM 953 C CA . GLN A 1 123 ? -4.789 -7.5 -6.984 1 91.44 123 GLN A CA 1
ATOM 954 C C . GLN A 1 123 ? -3.357 -7.238 -6.527 1 91.44 123 GLN A C 1
ATOM 956 O O . GLN A 1 123 ? -2.447 -7.117 -7.348 1 91.44 123 GLN A O 1
ATOM 961 N N . LEU A 1 124 ? -3.17 -7.223 -5.215 1 93.06 124 LEU A N 1
ATOM 962 C CA . LEU A 1 124 ? -1.866 -6.871 -4.664 1 93.06 124 LEU A CA 1
ATOM 963 C C . LEU A 1 124 ? -1.182 -8.102 -4.066 1 93.06 124 LEU A C 1
ATOM 965 O O . LEU A 1 124 ? 0.011 -8.32 -4.289 1 93.06 124 LEU A O 1
ATOM 969 N N . MET A 1 125 ? -1.872 -8.805 -3.305 1 91.88 125 MET A N 1
ATOM 970 C CA . MET A 1 125 ? -1.275 -9.961 -2.637 1 91.88 125 MET A CA 1
ATOM 971 C C . MET A 1 125 ? -2.264 -11.117 -2.562 1 91.88 125 MET A C 1
ATOM 973 O O . MET A 1 125 ? -3.475 -10.906 -2.488 1 91.88 125 MET A O 1
ATOM 977 N N . THR A 1 126 ? -1.627 -12.242 -2.707 1 90.56 126 THR A N 1
ATOM 978 C CA . THR A 1 126 ? -2.412 -13.445 -2.457 1 90.56 126 THR A CA 1
ATOM 979 C C . THR A 1 126 ? -1.768 -14.289 -1.364 1 90.56 126 THR A C 1
ATOM 981 O O . THR A 1 126 ? -0.551 -14.242 -1.171 1 90.56 126 THR A O 1
ATOM 984 N N . SER A 1 127 ? -2.688 -14.945 -0.601 1 90.75 127 SER A N 1
ATOM 985 C CA . SER A 1 127 ? -2.197 -15.789 0.486 1 90.75 127 SER A CA 1
ATOM 986 C C . SER A 1 127 ? -3.18 -16.906 0.799 1 90.75 127 SER A C 1
ATOM 988 O O . SER A 1 127 ? -4.387 -16.766 0.596 1 90.75 127 SER A O 1
ATOM 990 N N . GLU A 1 128 ? -2.584 -18.016 1.269 1 89.62 128 GLU A N 1
ATOM 991 C CA . GLU A 1 128 ? -3.434 -19.094 1.757 1 89.62 128 GLU A CA 1
ATOM 992 C C . GLU A 1 128 ? -3.879 -18.844 3.195 1 89.62 128 GLU A C 1
ATOM 994 O O . GLU A 1 128 ? -4.773 -19.516 3.703 1 89.62 128 GLU A O 1
ATOM 999 N N . SER A 1 129 ? -3.305 -17.859 3.791 1 90.81 129 SER A N 1
ATOM 1000 C CA . SER A 1 129 ? -3.609 -17.5 5.172 1 90.81 129 SER A CA 1
ATOM 1001 C C . SER A 1 129 ? -4.398 -16.203 5.238 1 90.81 129 SER A C 1
ATOM 1003 O O . SER A 1 129 ? -3.918 -15.148 4.797 1 90.81 129 SER A O 1
ATOM 1005 N N . MET A 1 130 ? -5.562 -16.359 5.836 1 93.88 130 MET A N 1
ATOM 1006 C CA . MET A 1 130 ? -6.371 -15.148 6.031 1 93.88 130 MET A CA 1
ATOM 1007 C C . MET A 1 130 ? -5.641 -14.141 6.91 1 93.88 130 MET A C 1
ATOM 1009 O O . MET A 1 130 ? -5.668 -12.938 6.637 1 93.88 130 MET A O 1
ATOM 1013 N N . LEU A 1 131 ? -5.008 -14.625 7.918 1 92.88 131 LEU A N 1
ATOM 1014 C CA . LEU A 1 131 ? -4.324 -13.758 8.875 1 92.88 131 LEU A CA 1
ATOM 1015 C C . LEU A 1 131 ? -3.189 -12.992 8.203 1 92.88 131 LEU A C 1
ATOM 1017 O O . LEU A 1 131 ? -3.006 -11.797 8.445 1 92.88 131 LEU A O 1
ATOM 1021 N N . ALA A 1 132 ? -2.475 -13.703 7.344 1 90.12 132 ALA A N 1
ATOM 1022 C CA . ALA A 1 132 ? -1.392 -13.055 6.613 1 90.12 132 ALA A CA 1
ATOM 1023 C C . ALA A 1 132 ? -1.933 -11.969 5.68 1 90.12 132 ALA A C 1
ATOM 1025 O O . ALA A 1 132 ? -1.404 -10.859 5.637 1 90.12 132 ALA A O 1
ATOM 1026 N N . ALA A 1 133 ? -2.984 -12.289 4.984 1 94.31 133 ALA A N 1
ATOM 1027 C CA . ALA A 1 133 ? -3.604 -11.32 4.082 1 94.31 133 ALA A CA 1
ATOM 1028 C C . ALA A 1 133 ? -4.129 -10.109 4.848 1 94.31 133 ALA A C 1
ATOM 1030 O O . ALA A 1 133 ? -3.934 -8.969 4.43 1 94.31 133 ALA A O 1
ATOM 1031 N N . GLN A 1 134 ? -4.738 -10.359 5.949 1 95.75 134 GLN A N 1
ATOM 1032 C CA . GLN A 1 134 ? -5.305 -9.289 6.766 1 95.75 134 GLN A CA 1
ATOM 1033 C C . GLN A 1 134 ? -4.211 -8.383 7.32 1 95.75 134 GLN A C 1
ATOM 1035 O O . GLN A 1 134 ? -4.391 -7.164 7.391 1 95.75 134 GLN A O 1
ATOM 1040 N N . SER A 1 135 ? -3.176 -9.008 7.719 1 94.06 135 SER A N 1
ATOM 1041 C CA . SER A 1 135 ? -2.053 -8.227 8.234 1 94.06 135 SER A CA 1
ATOM 1042 C C . SER A 1 135 ? -1.549 -7.227 7.203 1 94.06 135 SER A C 1
ATOM 1044 O O . SER A 1 135 ? -1.4 -6.043 7.5 1 94.06 135 SER A O 1
ATOM 1046 N N . VAL A 1 136 ? -1.354 -7.719 5.988 1 94.19 136 VAL A N 1
ATOM 1047 C CA . VAL A 1 136 ? -0.875 -6.859 4.91 1 94.19 136 VAL A CA 1
ATOM 1048 C C . VAL A 1 136 ? -1.923 -5.797 4.59 1 94.19 136 VAL A C 1
ATOM 1050 O O . VAL A 1 136 ? -1.594 -4.621 4.426 1 94.19 136 VAL A O 1
ATOM 1053 N N . CYS A 1 137 ? -3.123 -6.195 4.574 1 96.5 137 CYS A N 1
ATOM 1054 C CA . CYS A 1 137 ? -4.207 -5.262 4.297 1 96.5 137 CYS A CA 1
ATOM 1055 C C . CYS A 1 137 ? -4.258 -4.152 5.34 1 96.5 137 CYS A C 1
ATOM 1057 O O . CYS A 1 137 ? -4.418 -2.98 5 1 96.5 137 CYS A O 1
ATOM 1059 N N . ASN A 1 138 ? -4.129 -4.535 6.555 1 95.81 138 ASN A N 1
ATOM 1060 C CA . ASN A 1 138 ? -4.145 -3.559 7.637 1 95.81 138 ASN A CA 1
ATOM 1061 C C . ASN A 1 138 ? -3.004 -2.555 7.5 1 95.81 138 ASN A C 1
ATOM 1063 O O . ASN A 1 138 ? -3.186 -1.363 7.758 1 95.81 138 ASN A O 1
ATOM 1067 N N . GLY A 1 139 ? -1.854 -3.055 7.156 1 94.81 139 GLY A N 1
ATOM 1068 C CA . GLY A 1 139 ? -0.732 -2.16 6.922 1 94.81 139 GLY A CA 1
ATOM 1069 C C . GLY A 1 139 ? -0.995 -1.146 5.828 1 94.81 139 GLY A C 1
ATOM 1070 O O . GLY A 1 139 ? -0.668 0.034 5.973 1 94.81 139 GLY A O 1
ATOM 1071 N N . LEU A 1 140 ? -1.586 -1.657 4.766 1 96.06 140 LEU A N 1
ATOM 1072 C CA . LEU A 1 140 ? -1.902 -0.777 3.646 1 96.06 140 LEU A CA 1
ATOM 1073 C C . LEU A 1 140 ? -3 0.211 4.027 1 96.06 140 LEU A C 1
ATOM 1075 O O . LEU A 1 140 ? -2.924 1.393 3.684 1 96.06 140 LEU A O 1
ATOM 1079 N N . LEU A 1 141 ? -4 -0.244 4.773 1 96.12 141 LEU A N 1
ATOM 1080 C CA . LEU A 1 141 ? -5.09 0.615 5.227 1 96.12 141 LEU A CA 1
ATOM 1081 C C . LEU A 1 141 ? -4.57 1.72 6.141 1 96.12 141 LEU A C 1
ATOM 1083 O O . LEU A 1 141 ? -5.09 2.838 6.125 1 96.12 141 LEU A O 1
ATOM 1087 N N . ALA A 1 142 ? -3.596 1.419 6.891 1 93.62 142 ALA A N 1
ATOM 1088 C CA . ALA A 1 142 ? -3.004 2.4 7.797 1 93.62 142 ALA A CA 1
ATOM 1089 C C . ALA A 1 142 ? -2.447 3.594 7.023 1 93.62 142 ALA A C 1
ATOM 1091 O O . ALA A 1 142 ? -2.461 4.723 7.52 1 93.62 142 ALA A O 1
ATOM 1092 N N . LEU A 1 143 ? -1.997 3.301 5.84 1 94.19 143 LEU A N 1
ATOM 1093 C CA . LEU A 1 143 ? -1.436 4.359 5.008 1 94.19 143 LEU A CA 1
ATOM 1094 C C . LEU A 1 143 ? -2.525 5.316 4.535 1 94.19 143 LEU A C 1
ATOM 1096 O O . LEU A 1 143 ? -2.234 6.438 4.109 1 94.19 143 LEU A O 1
ATOM 1100 N N . LEU A 1 144 ? -3.764 4.848 4.598 1 94.81 144 LEU A N 1
ATOM 1101 C CA . LEU A 1 144 ? -4.875 5.656 4.102 1 94.81 144 LEU A CA 1
ATOM 1102 C C . LEU A 1 144 ? -5.504 6.465 5.23 1 94.81 144 LEU A C 1
ATOM 1104 O O . LEU A 1 144 ? -6.312 7.363 4.98 1 94.81 144 LEU A O 1
ATOM 1108 N N . LYS A 1 145 ? -5.184 6.207 6.441 1 93.75 145 LYS A N 1
ATOM 1109 C CA . LYS A 1 145 ? -5.723 6.957 7.57 1 93.75 145 LYS A CA 1
ATOM 1110 C C . LYS A 1 145 ? -5.223 8.398 7.562 1 93.75 145 LYS A C 1
ATOM 1112 O O . LYS A 1 145 ? -4.156 8.688 7.02 1 93.75 145 LYS A O 1
ATOM 1117 N N . PRO A 1 146 ? -6.016 9.242 8.164 1 95.5 146 PRO A N 1
ATOM 1118 C CA . PRO A 1 146 ? -5.562 10.633 8.234 1 95.5 146 PRO A CA 1
ATOM 1119 C C . PRO A 1 146 ? -4.234 10.781 8.969 1 95.5 146 PRO A C 1
ATOM 1121 O O . PRO A 1 146 ? -4.027 10.148 10.016 1 95.5 146 PRO A O 1
ATOM 1124 N N . VAL A 1 147 ? -3.398 11.516 8.312 1 95.94 147 VAL A N 1
ATOM 1125 C CA . VAL A 1 147 ? -2.174 11.883 9.016 1 95.94 147 VAL A CA 1
ATOM 1126 C C . VAL A 1 147 ? -2.498 12.867 10.141 1 95.94 147 VAL A C 1
ATOM 1128 O O . VAL A 1 147 ? -3.309 13.773 9.961 1 95.94 147 VAL A O 1
ATOM 1131 N N . ARG A 1 148 ? -1.84 12.664 11.242 1 96.5 148 ARG A N 1
ATOM 1132 C CA . ARG A 1 148 ? -2.074 13.547 12.383 1 96.5 148 ARG A CA 1
ATOM 1133 C C . ARG A 1 148 ? -0.873 14.453 12.625 1 96.5 148 ARG A C 1
ATOM 1135 O O . ARG A 1 148 ? 0.265 13.984 12.68 1 96.5 148 ARG A O 1
ATOM 1142 N N . VAL A 1 149 ? -1.192 15.664 12.711 1 95.94 149 VAL A N 1
ATOM 1143 C CA . VAL A 1 149 ? -0.19 16.703 12.945 1 95.94 149 VAL A CA 1
ATOM 1144 C C . VAL A 1 149 ? -0.509 17.438 14.234 1 95.94 149 VAL A C 1
ATOM 1146 O O . VAL A 1 149 ? -1.652 17.844 14.461 1 95.94 149 VAL A O 1
ATOM 1149 N N . ALA A 1 150 ? 0.458 17.547 15.133 1 96.06 150 ALA A N 1
ATOM 1150 C CA . ALA A 1 150 ? 0.35 18.359 16.328 1 96.06 150 ALA A CA 1
ATOM 1151 C C . ALA A 1 150 ? 1.275 19.578 16.25 1 96.06 150 ALA A C 1
ATOM 1153 O O . ALA A 1 150 ? 2.498 19.422 16.203 1 96.06 150 ALA A O 1
ATOM 1154 N N . MET A 1 151 ? 0.637 20.703 16.219 1 93.62 151 MET A N 1
ATOM 1155 C CA . MET A 1 151 ? 1.397 21.953 16.125 1 93.62 151 MET A CA 1
ATOM 1156 C C . MET A 1 151 ? 1.288 22.734 17.422 1 93.62 151 MET A C 1
ATOM 1158 O O . MET A 1 151 ? 0.184 23.031 17.891 1 93.62 151 MET A O 1
ATOM 1162 N N . GLY A 1 152 ? 2.455 23.047 17.969 1 91.88 152 GLY A N 1
ATOM 1163 C CA . GLY A 1 152 ? 2.51 23.844 19.188 1 91.88 152 GLY A CA 1
ATOM 1164 C C . GLY A 1 152 ? 2.916 25.281 18.922 1 91.88 152 GLY A C 1
ATOM 1165 O O . GLY A 1 152 ? 3.84 25.547 18.156 1 91.88 152 GLY A O 1
ATOM 1166 N N . MET A 1 153 ? 2.133 26.141 19.531 1 87.94 153 MET A N 1
ATOM 1167 C CA . MET A 1 153 ? 2.4 27.562 19.422 1 87.94 153 MET A CA 1
ATOM 1168 C C . MET A 1 153 ? 2.469 28.219 20.812 1 87.94 153 MET A C 1
ATOM 1170 O O . MET A 1 153 ? 2.012 27.641 21.797 1 87.94 153 MET A O 1
ATOM 1174 N N . ASP A 1 154 ? 3.141 29.359 20.828 1 89.19 154 ASP A N 1
ATOM 1175 C CA . ASP A 1 154 ? 3.143 30.266 21.984 1 89.19 154 ASP A CA 1
ATOM 1176 C C . ASP A 1 154 ? 2.83 31.703 21.547 1 89.19 154 ASP A C 1
ATOM 1178 O O . ASP A 1 154 ? 3.707 32.406 21.047 1 89.19 154 ASP A O 1
ATOM 1182 N N . GLY A 1 155 ? 1.643 32.062 21.797 1 82.62 155 GLY A N 1
ATOM 1183 C CA . GLY A 1 155 ? 1.232 33.406 21.359 1 82.62 155 GLY A CA 1
ATOM 1184 C C . GLY A 1 155 ? 1.3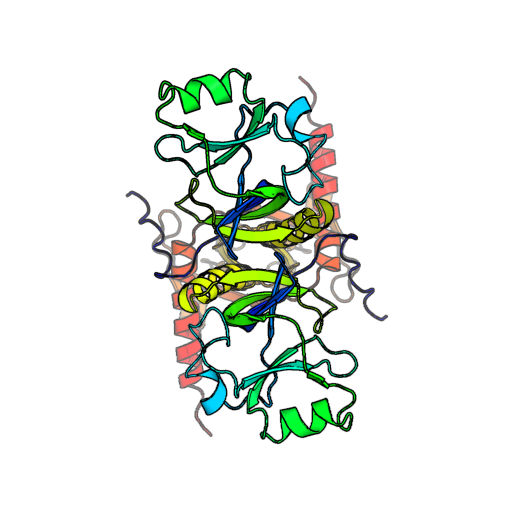14 33.594 19.859 1 82.62 155 GLY A C 1
ATOM 1185 O O . GLY A 1 155 ? 1.802 34.625 19.391 1 82.62 155 GLY A O 1
ATOM 1186 N N . GLY A 1 156 ? 1.049 32.531 19.172 1 77.69 156 GLY A N 1
ATOM 1187 C CA . GLY A 1 156 ? 1.05 32.594 17.719 1 77.69 156 GLY A CA 1
ATOM 1188 C C . GLY A 1 156 ? 2.375 32.219 17.109 1 77.69 156 GLY A C 1
ATOM 1189 O O . GLY A 1 156 ? 2.453 31.969 15.898 1 77.69 156 GLY A O 1
ATOM 1190 N N . ALA A 1 157 ? 3.385 32.188 17.891 1 83.75 157 ALA A N 1
ATOM 1191 C CA . ALA A 1 157 ? 4.695 31.797 17.375 1 83.75 157 ALA A CA 1
ATOM 1192 C C . ALA A 1 157 ? 4.836 30.266 17.391 1 83.75 157 ALA A C 1
ATOM 1194 O O . ALA A 1 157 ? 4.539 29.625 18.406 1 83.75 157 ALA A O 1
ATOM 1195 N N . HIS A 1 158 ? 5.293 29.797 16.391 1 87.56 158 HIS A N 1
ATOM 1196 C CA . HIS A 1 158 ? 5.457 28.344 16.266 1 87.56 158 HIS A CA 1
ATOM 1197 C C . HIS A 1 158 ? 6.562 27.828 17.188 1 87.56 158 HIS A C 1
ATOM 1199 O O . HIS A 1 158 ? 7.633 28.438 17.266 1 87.56 158 HIS A O 1
ATOM 1205 N N . THR A 1 159 ? 6.309 26.734 17.859 1 89.69 159 THR A N 1
ATOM 1206 C CA . THR A 1 159 ? 7.289 26.156 18.766 1 89.69 159 THR A CA 1
ATOM 1207 C C . THR A 1 159 ? 7.707 24.766 18.297 1 89.69 159 THR A C 1
ATOM 1209 O O . THR A 1 159 ? 8.898 24.453 18.234 1 89.69 159 THR A O 1
ATOM 1212 N N . PHE A 1 160 ? 6.758 23.969 18 1 92.44 160 PHE A N 1
ATOM 1213 C CA . PHE A 1 160 ? 7.086 22.641 17.531 1 92.44 160 PHE A CA 1
ATOM 1214 C C . PHE A 1 160 ? 5.992 22.109 16.609 1 92.44 160 PHE A C 1
ATOM 1216 O O . PHE A 1 160 ? 4.887 22.656 16.562 1 92.44 160 PHE A O 1
ATOM 1223 N N . ILE A 1 161 ? 6.367 21.125 15.867 1 94.5 161 ILE A N 1
ATOM 1224 C CA . ILE A 1 161 ? 5.43 20.375 15.031 1 94.5 161 ILE A CA 1
ATOM 1225 C C . ILE A 1 161 ? 5.785 18.891 15.055 1 94.5 161 ILE A C 1
ATOM 1227 O O . ILE A 1 161 ? 6.914 18.516 14.734 1 94.5 161 ILE A O 1
ATOM 1231 N N . PHE A 1 162 ? 4.855 18.062 15.5 1 95.25 162 PHE A N 1
ATOM 1232 C CA . PHE A 1 162 ? 5.004 16.609 15.508 1 95.25 162 PHE A CA 1
ATOM 1233 C C . PHE A 1 162 ? 4.004 15.953 14.57 1 95.25 162 PHE A C 1
ATOM 1235 O O . PHE A 1 162 ? 2.855 16.391 14.469 1 95.25 162 PHE A O 1
ATOM 1242 N N . THR A 1 163 ? 4.48 14.961 13.914 1 95.81 163 THR A N 1
ATOM 1243 C CA . THR A 1 163 ? 3.619 14.211 13 1 95.81 163 THR A CA 1
ATOM 1244 C C . THR A 1 163 ? 3.752 12.711 13.242 1 95.81 163 THR A C 1
ATOM 1246 O O . THR A 1 163 ? 4.773 12.242 13.742 1 95.81 163 THR A O 1
ATOM 1249 N N . ASP A 1 164 ? 2.68 11.93 12.914 1 94.5 164 ASP A N 1
ATOM 1250 C CA . ASP A 1 164 ? 2.748 10.484 13.055 1 94.5 164 ASP A CA 1
ATOM 1251 C C . ASP A 1 164 ? 3.209 9.828 11.75 1 94.5 164 ASP A C 1
ATOM 1253 O O . ASP A 1 164 ? 3.607 8.664 11.742 1 94.5 164 ASP A O 1
ATOM 1257 N N . ARG A 1 165 ? 3.184 10.469 10.734 1 92.88 165 ARG A N 1
ATOM 1258 C CA . ARG A 1 165 ? 3.701 10.156 9.406 1 92.88 165 ARG A CA 1
ATOM 1259 C C . ARG A 1 165 ? 4.227 11.414 8.719 1 92.88 165 ARG A C 1
ATOM 1261 O O . ARG A 1 165 ? 3.977 12.531 9.188 1 92.88 165 ARG A O 1
ATOM 1268 N N . PRO A 1 166 ? 4.949 11.227 7.652 1 93.69 166 PRO A N 1
ATOM 1269 C CA . PRO A 1 166 ? 5.52 12.414 7.016 1 93.69 166 PRO A CA 1
ATOM 1270 C C . PRO A 1 166 ? 4.453 13.414 6.57 1 93.69 166 PRO A C 1
ATOM 1272 O O . PRO A 1 166 ? 3.492 13.031 5.895 1 93.69 166 PRO A O 1
ATOM 1275 N N . ALA A 1 167 ? 4.676 14.648 6.938 1 96.25 167 ALA A N 1
ATOM 1276 C CA . ALA A 1 167 ? 3.732 15.711 6.594 1 96.25 167 ALA A CA 1
ATOM 1277 C C . ALA A 1 167 ? 4.438 17.062 6.508 1 96.25 167 ALA A C 1
ATOM 1279 O O . ALA A 1 167 ? 5.465 17.281 7.152 1 96.25 167 ALA A O 1
ATOM 1280 N N . GLU A 1 168 ? 3.914 17.906 5.645 1 96.19 168 GLU A N 1
ATOM 1281 C CA . GLU A 1 168 ? 4.316 19.297 5.504 1 96.19 168 GLU A CA 1
ATOM 1282 C C . GLU A 1 168 ? 3.125 20.234 5.66 1 96.19 168 GLU A C 1
ATOM 1284 O O . GLU A 1 168 ? 2.064 20 5.078 1 96.19 168 GLU A O 1
ATOM 1289 N N . VAL A 1 169 ? 3.375 21.203 6.508 1 95.25 169 VAL A N 1
ATOM 1290 C CA . VAL A 1 169 ? 2.279 22.125 6.773 1 95.25 169 VAL A CA 1
ATOM 1291 C C . VAL A 1 169 ? 2.676 23.531 6.332 1 95.25 169 VAL A C 1
ATOM 1293 O O . VAL A 1 169 ? 3.674 24.078 6.809 1 95.25 169 VAL A O 1
ATOM 1296 N N . LEU A 1 170 ? 1.947 24.031 5.414 1 95.81 170 LEU A N 1
ATOM 1297 C CA . LEU A 1 170 ? 2.053 25.438 5.023 1 95.81 170 LEU A CA 1
ATOM 1298 C C . LEU A 1 170 ? 1.087 26.297 5.828 1 95.81 170 LEU A C 1
ATOM 1300 O O . LEU A 1 170 ? -0.131 26.141 5.719 1 95.81 170 LEU A O 1
ATOM 1304 N N . VAL A 1 171 ? 1.604 27.109 6.652 1 92.75 171 VAL A N 1
ATOM 1305 C CA . VAL A 1 171 ? 0.787 28.062 7.406 1 92.75 171 VAL A CA 1
ATOM 1306 C C . VAL A 1 171 ? 0.803 29.422 6.715 1 92.75 171 VAL A C 1
ATOM 1308 O O . VAL A 1 171 ? 1.87 30 6.492 1 92.75 171 VAL A O 1
ATOM 1311 N N . MET A 1 172 ? -0.424 29.797 6.398 1 92.81 172 MET A N 1
ATOM 1312 C CA . MET A 1 172 ? -0.599 31.047 5.676 1 92.81 172 MET A CA 1
ATOM 1313 C C . MET A 1 172 ? -1.4 32.031 6.504 1 92.81 172 MET A C 1
ATOM 1315 O O . MET A 1 172 ? -2.447 31.703 7.059 1 92.81 172 MET A O 1
ATOM 1319 N N . ASP A 1 173 ? -0.882 33.281 6.566 1 91.44 173 ASP A N 1
ATOM 1320 C CA . ASP A 1 173 ? -1.596 34.312 7.312 1 91.44 173 ASP A CA 1
ATOM 1321 C C . ASP A 1 173 ? -1.717 35.594 6.496 1 91.44 173 ASP A C 1
ATOM 1323 O O . ASP A 1 173 ? -0.709 36.219 6.156 1 91.44 173 ASP A O 1
ATOM 1327 N N . SER A 1 174 ? -2.924 36.031 6.355 1 92.62 174 SER A N 1
ATOM 1328 C CA . SER A 1 174 ? -3.17 37.188 5.512 1 92.62 174 SER A CA 1
ATOM 1329 C C . SER A 1 174 ? -2.773 38.5 6.219 1 92.62 174 SER A C 1
ATOM 1331 O O . SER A 1 174 ? -2.479 39.5 5.57 1 92.62 174 SER A O 1
ATOM 1333 N N . ALA A 1 175 ? -2.721 38.469 7.48 1 89.94 175 ALA A N 1
ATOM 1334 C CA . ALA A 1 175 ? -2.422 39.656 8.25 1 89.94 175 ALA A CA 1
ATOM 1335 C C . ALA A 1 175 ? -0.973 40.094 8.047 1 89.94 175 ALA A C 1
ATOM 1337 O O . ALA A 1 175 ? -0.633 41.281 8.258 1 89.94 175 ALA A O 1
ATOM 1338 N N . HIS A 1 176 ? -0.163 39.188 7.562 1 90.31 176 HIS A N 1
ATOM 1339 C CA . HIS A 1 176 ? 1.262 39.5 7.48 1 90.31 176 HIS A CA 1
ATOM 1340 C C . HIS A 1 176 ? 1.727 39.562 6.027 1 90.31 176 HIS A C 1
ATOM 1342 O O . HIS A 1 176 ? 2.928 39.656 5.762 1 90.31 176 HIS A O 1
ATOM 1348 N N . ALA A 1 177 ? 0.804 39.531 5.203 1 93.31 177 ALA A N 1
ATOM 1349 C CA . ALA A 1 177 ? 1.136 39.469 3.783 1 93.31 177 ALA A CA 1
ATOM 1350 C C . ALA A 1 177 ? 1.94 40.688 3.354 1 93.31 177 ALA A C 1
ATOM 1352 O O . ALA A 1 177 ? 2.951 40.562 2.658 1 93.31 177 ALA A O 1
ATOM 1353 N N . ALA A 1 178 ? 1.486 41.875 3.779 1 91.69 178 ALA A N 1
ATOM 1354 C CA . ALA A 1 178 ? 2.141 43.094 3.391 1 91.69 178 ALA A CA 1
ATOM 1355 C C . ALA A 1 178 ? 3.58 43.156 3.895 1 91.69 178 ALA A C 1
ATOM 1357 O O . ALA A 1 178 ? 4.488 43.562 3.164 1 91.69 178 ALA A O 1
ATOM 1358 N N . GLN A 1 179 ? 3.752 42.75 5.055 1 92.06 179 GLN A N 1
ATOM 1359 C CA . GLN A 1 179 ? 5.086 42.719 5.648 1 92.06 179 GLN A CA 1
ATOM 1360 C C . GLN A 1 179 ? 6 41.75 4.914 1 92.06 179 GLN A C 1
ATOM 1362 O O . GLN A 1 179 ? 7.172 42.031 4.676 1 92.06 179 GLN A O 1
ATOM 1367 N N . SER A 1 180 ? 5.527 40.656 4.621 1 91.56 180 SER A N 1
ATOM 1368 C CA . SER A 1 180 ? 6.309 39.656 3.92 1 91.56 180 SER A CA 1
ATOM 1369 C C . SER A 1 180 ? 6.688 40.125 2.518 1 91.56 180 SER A C 1
ATOM 1371 O O . SER A 1 180 ? 7.785 39.812 2.039 1 91.56 180 SER A O 1
ATOM 1373 N N . LYS A 1 181 ? 5.777 40.781 1.937 1 90.69 181 LYS A N 1
ATOM 1374 C CA . LYS A 1 181 ? 6.051 41.312 0.606 1 90.69 181 LYS A CA 1
ATOM 1375 C C . LYS A 1 181 ? 7.207 42.312 0.642 1 90.69 181 LYS A C 1
ATOM 1377 O O . LYS A 1 181 ? 8.07 42.312 -0.234 1 90.69 181 LYS A O 1
ATOM 1382 N N . GLU A 1 182 ? 7.238 43.062 1.614 1 91.94 182 GLU A N 1
ATOM 1383 C CA . GLU A 1 182 ? 8.281 44.062 1.771 1 91.94 182 GLU A CA 1
ATOM 1384 C C . GLU A 1 182 ? 9.625 43.406 2.096 1 91.94 182 GLU A C 1
ATOM 1386 O O . GLU A 1 182 ? 10.672 43.875 1.631 1 91.94 182 GLU A O 1
ATOM 1391 N N . SER A 1 183 ? 9.641 42.344 2.842 1 91.62 183 SER A N 1
ATOM 1392 C CA . SER A 1 183 ? 10.867 41.688 3.299 1 91.62 183 SER A CA 1
ATOM 1393 C C . SER A 1 183 ? 11.359 40.656 2.283 1 91.62 183 SER A C 1
ATOM 1395 O O . SER A 1 183 ? 12.453 40.094 2.438 1 91.62 183 SER A O 1
ATOM 1397 N N . GLY A 1 184 ? 10.5 40.375 1.336 1 87.94 184 GLY A N 1
ATOM 1398 C CA . GLY A 1 184 ? 10.914 39.438 0.312 1 87.94 184 GLY A CA 1
ATOM 1399 C C . GLY A 1 184 ? 10.734 38 0.728 1 87.94 184 GLY A C 1
ATOM 1400 O O . GLY A 1 184 ? 11.367 37.094 0.169 1 87.94 184 GLY A O 1
ATOM 1401 N N . THR A 1 185 ? 9.953 37.812 1.772 1 91.25 185 THR A N 1
ATOM 1402 C CA . THR A 1 185 ? 9.664 36.469 2.199 1 91.25 185 THR A CA 1
ATOM 1403 C C . THR A 1 185 ? 8.461 35.906 1.45 1 91.25 185 THR A C 1
ATOM 1405 O O . THR A 1 185 ? 7.879 36.594 0.599 1 91.25 185 THR A O 1
ATOM 1408 N N . LEU A 1 186 ? 8.148 34.719 1.584 1 94 186 LEU A N 1
ATOM 1409 C CA . LEU A 1 186 ? 7.164 33.969 0.807 1 94 186 LEU A CA 1
ATOM 1410 C C . LEU A 1 186 ? 5.777 34.594 0.942 1 94 186 LEU A C 1
ATOM 1412 O O . LEU A 1 186 ? 5.27 34.75 2.055 1 94 186 LEU A O 1
ATOM 1416 N N . VAL A 1 187 ? 5.238 34.969 -0.187 1 95.44 187 VAL A N 1
ATOM 1417 C CA . VAL A 1 187 ? 3.859 35.438 -0.28 1 95.44 187 VAL A CA 1
ATOM 1418 C C . VAL A 1 187 ? 3.064 34.531 -1.199 1 95.44 187 VAL A C 1
ATOM 1420 O O . VAL A 1 187 ? 3.504 34.219 -2.309 1 95.44 187 VAL A O 1
ATOM 1423 N N . ILE A 1 188 ? 1.979 34.062 -0.7 1 95.5 188 ILE A N 1
ATOM 1424 C CA . ILE A 1 188 ? 1.143 33.125 -1.421 1 95.5 188 ILE A CA 1
ATOM 1425 C C . ILE A 1 188 ? -0.154 33.812 -1.859 1 95.5 188 ILE A C 1
ATOM 1427 O O . ILE A 1 188 ? -0.814 34.469 -1.06 1 95.5 188 ILE A O 1
ATOM 1431 N N . ASN A 1 189 ? -0.476 33.531 -3.088 1 93.44 189 ASN A N 1
ATOM 1432 C CA . ASN A 1 189 ? -1.751 34.031 -3.617 1 93.44 189 ASN A CA 1
ATOM 1433 C C . ASN A 1 189 ? -2.787 32.906 -3.67 1 93.44 189 ASN A C 1
ATOM 1435 O O . ASN A 1 189 ? -2.475 31.781 -4.078 1 93.44 189 ASN A O 1
ATOM 1439 N N . SER A 1 190 ? -3.949 33.25 -3.238 1 91.75 190 SER A N 1
ATOM 1440 C CA . SER A 1 190 ? -5.047 32.281 -3.299 1 91.75 190 SER A CA 1
ATOM 1441 C C . SER A 1 190 ? -6.121 32.719 -4.285 1 91.75 190 SER A C 1
ATOM 1443 O O . SER A 1 190 ? -6.656 33.844 -4.168 1 91.75 190 SER A O 1
ATOM 1445 N N . PRO A 1 191 ? -6.457 31.875 -5.23 1 87.12 191 PRO A N 1
ATOM 1446 C CA . PRO A 1 191 ? -7.523 32.219 -6.18 1 87.12 191 PRO A CA 1
ATOM 1447 C C . PRO A 1 191 ? -8.898 31.719 -5.719 1 87.12 191 PRO A C 1
ATOM 1449 O O . PRO A 1 191 ? -9.867 31.797 -6.473 1 87.12 191 PRO A O 1
ATOM 1452 N N . TYR A 1 192 ? -8.969 31.203 -4.594 1 84.94 192 TYR A N 1
ATOM 1453 C CA . TYR A 1 192 ? -10.18 30.469 -4.211 1 84.94 192 TYR A CA 1
ATOM 1454 C C . TYR A 1 192 ? -11.172 31.391 -3.518 1 84.94 192 TYR A C 1
ATOM 1456 O O . TYR A 1 192 ? -10.781 32.25 -2.727 1 84.94 192 TYR A O 1
ATOM 1464 N N . LEU A 1 193 ? -12.445 31.109 -3.826 1 80.31 193 LEU A N 1
ATOM 1465 C CA . LEU A 1 193 ? -13.531 31.953 -3.346 1 80.31 193 LEU A CA 1
ATOM 1466 C C . LEU A 1 193 ? -13.57 31.969 -1.822 1 80.31 193 LEU A C 1
ATOM 1468 O O . LEU A 1 193 ? -13.531 30.922 -1.182 1 80.31 193 LEU A O 1
ATOM 1472 N N . GLY A 1 194 ? -13.625 33.156 -1.228 1 80.94 194 GLY A N 1
ATOM 1473 C CA . GLY A 1 194 ? -13.688 33.344 0.215 1 80.94 194 GLY A CA 1
ATOM 1474 C C . GLY A 1 194 ? -12.328 33.562 0.85 1 80.94 194 GLY A C 1
ATOM 1475 O O . GLY A 1 194 ? -12.242 33.969 2.006 1 80.94 194 GLY A O 1
ATOM 1476 N N . HIS A 1 195 ? -11.242 33.344 0 1 81.88 195 HIS A N 1
ATOM 1477 C CA . HIS A 1 195 ? -9.883 33.5 0.503 1 81.88 195 HIS A CA 1
ATOM 1478 C C . HIS A 1 195 ? -8.961 34.062 -0.576 1 81.88 195 HIS A C 1
ATOM 1480 O O . HIS A 1 195 ? -7.809 33.625 -0.689 1 81.88 195 HIS A O 1
ATOM 1486 N N . GLU A 1 196 ? -9.508 34.969 -1.366 1 85 196 GLU A N 1
ATOM 1487 C CA . GLU A 1 196 ? -8.758 35.531 -2.477 1 85 196 GLU A CA 1
ATOM 1488 C C . GLU A 1 196 ? -7.734 36.562 -1.98 1 85 196 GLU A C 1
ATOM 1490 O O . GLU A 1 196 ? -7.48 37.562 -2.643 1 85 196 GLU A O 1
ATOM 1495 N N . ASN A 1 197 ? -7.066 36.344 -0.962 1 85.75 197 ASN A N 1
ATOM 1496 C CA . ASN A 1 197 ? -6.09 37.25 -0.363 1 85.75 197 ASN A CA 1
ATOM 1497 C C . ASN A 1 197 ? -4.66 36.75 -0.6 1 85.75 197 ASN A C 1
ATOM 1499 O O . ASN A 1 197 ? -4.449 35.656 -1.123 1 85.75 197 ASN A O 1
ATOM 1503 N N . GLU A 1 198 ? -3.807 37.688 -0.362 1 93.44 198 GLU A N 1
ATOM 1504 C CA . GLU A 1 198 ? -2.398 37.344 -0.224 1 93.44 198 GLU A CA 1
ATOM 1505 C C . GLU A 1 198 ? -2.076 36.906 1.206 1 93.44 198 GLU A C 1
ATOM 1507 O O . GLU A 1 198 ? -2.617 37.469 2.162 1 93.44 198 GLU A O 1
ATOM 1512 N N . TYR A 1 199 ? -1.225 35.906 1.241 1 94.44 199 TYR A N 1
ATOM 1513 C CA . TYR A 1 199 ? -0.857 35.375 2.541 1 94.44 199 TYR A CA 1
ATOM 1514 C C . TYR A 1 199 ? 0.657 35.312 2.707 1 94.44 199 TYR A C 1
ATOM 1516 O O . TYR A 1 199 ? 1.383 35 1.758 1 94.44 199 TYR A O 1
ATOM 1524 N N . ALA A 1 200 ? 1.081 35.75 3.922 1 94.12 200 ALA A N 1
ATOM 1525 C CA . ALA A 1 200 ? 2.428 35.344 4.301 1 94.12 200 ALA A CA 1
ATOM 1526 C C . ALA A 1 200 ? 2.475 33.844 4.586 1 94.12 200 ALA A C 1
ATOM 1528 O O . ALA A 1 200 ? 1.601 33.312 5.273 1 94.12 200 ALA A O 1
ATOM 1529 N N . GLY A 1 201 ? 3.445 33.188 4 1 92.44 201 GLY A N 1
ATOM 1530 C CA . GLY A 1 201 ? 3.486 31.734 4.145 1 92.44 201 GLY A CA 1
ATOM 1531 C C . GLY A 1 201 ? 4.77 31.234 4.777 1 92.44 201 GLY A C 1
ATOM 1532 O O . GLY A 1 201 ? 5.84 31.812 4.559 1 92.44 201 GLY A O 1
ATOM 1533 N N . ASP A 1 202 ? 4.645 30.234 5.633 1 92.31 202 ASP A N 1
ATOM 1534 C CA . ASP A 1 202 ? 5.773 29.484 6.176 1 92.31 202 ASP A CA 1
ATOM 1535 C C . ASP A 1 202 ? 5.508 27.984 6.137 1 92.31 202 ASP A C 1
ATOM 1537 O O . ASP A 1 202 ? 4.406 27.531 6.461 1 92.31 202 ASP A O 1
ATOM 1541 N N . VAL A 1 203 ? 6.539 27.219 5.676 1 94.12 203 VAL A N 1
ATOM 1542 C CA . VAL A 1 203 ? 6.402 25.781 5.605 1 94.12 203 VAL A CA 1
ATOM 1543 C C . VAL A 1 203 ? 7.035 25.125 6.836 1 94.12 203 VAL A C 1
ATOM 1545 O O . VAL A 1 203 ? 8.188 25.422 7.176 1 94.12 203 VAL A O 1
ATOM 1548 N N . TYR A 1 204 ? 6.227 24.375 7.457 1 92.5 204 TYR A N 1
ATOM 1549 C CA . TYR A 1 204 ? 6.715 23.594 8.578 1 92.5 204 TYR A CA 1
ATOM 1550 C C . TYR A 1 204 ? 6.77 22.109 8.227 1 92.5 204 TYR A C 1
ATOM 1552 O O . TYR A 1 204 ? 5.766 21.516 7.816 1 92.5 204 TYR A O 1
ATOM 1560 N N . ARG A 1 205 ? 7.969 21.578 8.328 1 90.19 205 ARG A N 1
ATOM 1561 C CA . ARG A 1 205 ? 8.172 20.156 8.086 1 90.19 205 ARG A CA 1
ATOM 1562 C C . ARG A 1 205 ? 8.141 19.359 9.391 1 90.19 205 ARG A C 1
ATOM 1564 O O . ARG A 1 205 ? 8.891 19.656 10.32 1 90.19 205 ARG A O 1
ATOM 1571 N N . GLY A 1 206 ? 7.219 18.438 9.383 1 84.5 206 GLY A N 1
ATOM 1572 C CA . GLY A 1 206 ? 6.953 17.703 10.617 1 84.5 206 GLY A CA 1
ATOM 1573 C C . GLY A 1 206 ? 8.102 16.828 11.047 1 84.5 206 GLY A C 1
ATOM 1574 O O . GLY A 1 206 ? 8.797 16.234 10.211 1 84.5 206 GLY A O 1
ATOM 1575 N N . ASN A 1 207 ? 8.266 16.906 12.398 1 85.5 207 ASN A N 1
ATOM 1576 C CA . ASN A 1 207 ? 9.117 15.906 13.023 1 85.5 207 ASN A CA 1
ATOM 1577 C C . ASN A 1 207 ? 8.344 14.617 13.32 1 85.5 207 ASN A C 1
ATOM 1579 O O . ASN A 1 207 ? 7.34 14.641 14.031 1 85.5 207 ASN A O 1
ATOM 1583 N N . LEU A 1 208 ? 8.875 13.609 12.781 1 90.75 208 LEU A N 1
ATOM 1584 C CA . LEU A 1 208 ? 8.211 12.336 13.008 1 90.75 208 LEU A CA 1
ATOM 1585 C C . LEU A 1 208 ? 8.32 11.906 14.469 1 90.75 208 LEU A C 1
ATOM 1587 O O . LEU A 1 208 ? 9.414 11.594 14.945 1 90.75 208 LEU A O 1
ATOM 1591 N N . ALA A 1 209 ? 7.188 12 15.133 1 92.56 209 ALA A N 1
ATOM 1592 C CA . ALA A 1 209 ? 7.102 11.641 16.547 1 92.56 209 ALA A CA 1
ATOM 1593 C C . ALA A 1 209 ? 5.766 10.977 16.859 1 92.56 209 ALA A C 1
ATOM 1595 O O . ALA A 1 209 ? 4.879 11.594 17.453 1 92.56 209 ALA A O 1
ATOM 1596 N N . ARG A 1 210 ? 5.676 9.766 16.641 1 90.12 210 ARG A N 1
ATOM 1597 C CA . ARG A 1 210 ? 4.426 9.016 16.734 1 90.12 210 ARG A CA 1
ATOM 1598 C C . ARG A 1 210 ? 3.92 8.984 18.172 1 90.12 210 ARG A C 1
ATOM 1600 O O . ARG A 1 210 ? 2.723 9.141 18.422 1 90.12 210 ARG A O 1
ATOM 1607 N N . ASP A 1 211 ? 4.844 8.781 19.047 1 91.75 211 ASP A N 1
ATOM 1608 C CA . ASP A 1 211 ? 4.457 8.695 20.453 1 91.75 211 ASP A CA 1
ATOM 1609 C C . ASP A 1 211 ? 3.883 10.016 20.953 1 91.75 211 ASP A C 1
ATOM 1611 O O . ASP A 1 211 ? 2.889 10.039 21.688 1 91.75 211 ASP A O 1
ATOM 1615 N N . ALA A 1 212 ? 4.523 11.031 20.562 1 93.62 212 ALA A N 1
ATOM 1616 C CA . ALA A 1 212 ? 4.043 12.359 20.953 1 93.62 212 ALA A CA 1
ATOM 1617 C C . ALA A 1 212 ? 2.654 12.633 20.391 1 93.62 212 ALA A C 1
ATOM 1619 O O . ALA A 1 212 ? 1.757 13.07 21.109 1 93.62 212 ALA A O 1
ATOM 1620 N N . VAL A 1 213 ? 2.527 12.328 19.156 1 95.75 213 VAL A N 1
ATOM 1621 C CA . VAL A 1 213 ? 1.246 12.555 18.5 1 95.75 213 VAL A CA 1
ATOM 1622 C C . VAL A 1 213 ? 0.163 11.719 19.172 1 95.75 213 VAL A C 1
ATOM 1624 O O . VAL A 1 213 ? -0.924 12.219 19.469 1 95.75 213 VAL A O 1
ATOM 1627 N N . SER A 1 214 ? 0.489 10.531 19.406 1 94.44 214 SER A N 1
ATOM 1628 C CA . SER A 1 214 ? -0.46 9.656 20.094 1 94.44 214 SER A CA 1
ATOM 1629 C C . SER A 1 214 ? -0.842 10.211 21.453 1 94.44 214 SER A C 1
ATOM 1631 O O . SER A 1 214 ? -2.006 10.141 21.859 1 94.44 214 SER A O 1
ATOM 1633 N N . HIS A 1 215 ? 0.131 10.703 22.141 1 95.25 215 HIS A N 1
ATOM 1634 C CA . HIS A 1 215 ? -0.115 11.289 23.453 1 95.25 215 HIS A CA 1
ATOM 1635 C C . HIS A 1 215 ? -1.108 12.445 23.359 1 95.25 215 HIS A C 1
ATOM 1637 O O . HIS A 1 215 ? -2.07 12.5 24.141 1 95.25 215 HIS A O 1
ATOM 1643 N N . PHE A 1 216 ? -0.891 13.297 22.484 1 96 216 PHE A N 1
ATOM 1644 C CA . PHE A 1 216 ? -1.76 14.461 22.344 1 96 216 PHE A CA 1
ATOM 1645 C C . PHE A 1 216 ? -3.156 14.039 21.891 1 96 216 PHE A C 1
ATOM 1647 O O . PHE A 1 216 ? -4.156 14.516 22.438 1 96 216 PHE A O 1
ATOM 1654 N N . TRP A 1 217 ? -3.197 13.141 20.953 1 96.25 217 TRP A N 1
ATOM 1655 C CA . TRP A 1 217 ? -4.488 12.742 20.406 1 96.25 217 TRP A CA 1
ATOM 1656 C C . TRP A 1 217 ? -5.305 11.961 21.438 1 96.25 217 TRP A C 1
ATOM 1658 O O . TRP A 1 217 ? -6.535 11.992 21.406 1 96.25 217 TRP A O 1
ATOM 1668 N N . ARG A 1 218 ? -4.609 11.281 22.312 1 96.19 218 ARG A N 1
ATOM 1669 C CA . ARG A 1 218 ? -5.332 10.617 23.391 1 96.19 218 ARG A CA 1
ATOM 1670 C C . ARG A 1 218 ? -6.109 11.625 24.234 1 96.19 218 ARG A C 1
ATOM 1672 O O . ARG A 1 218 ? -7.227 11.344 24.672 1 96.19 218 ARG A O 1
ATOM 1679 N N . GLN A 1 219 ? -5.559 12.727 24.469 1 95.06 219 GLN A N 1
ATOM 1680 C CA . GLN A 1 219 ? -6.219 13.766 25.25 1 95.06 219 GLN A CA 1
ATOM 1681 C C . GLN A 1 219 ? -7.379 14.383 24.469 1 95.06 219 GLN A C 1
ATOM 1683 O O . GLN A 1 219 ? -8.422 14.703 25.047 1 95.06 219 GLN A O 1
ATOM 1688 N N . VAL A 1 220 ? -7.184 14.523 23.156 1 95.5 220 VAL A N 1
ATOM 1689 C CA . VAL A 1 220 ? -8.258 15.016 22.297 1 95.5 220 VAL A CA 1
ATOM 1690 C C . VAL A 1 220 ? -9.445 14.062 22.359 1 95.5 220 VAL A C 1
ATOM 1692 O O . VAL A 1 220 ? -10.586 14.492 22.547 1 95.5 220 VAL A O 1
ATOM 1695 N N . GLU A 1 221 ? -9.172 12.781 22.219 1 94.25 221 GLU A N 1
ATOM 1696 C CA . GLU A 1 221 ? -10.219 11.766 22.234 1 94.25 221 GLU A CA 1
ATOM 1697 C C . GLU A 1 221 ? -10.914 11.695 23.578 1 94.25 221 GLU A C 1
ATOM 1699 O O . GLU A 1 221 ? -12.133 11.539 23.656 1 94.25 221 GLU A O 1
ATOM 1704 N N . ALA A 1 222 ? -10.156 11.766 24.609 1 93 222 ALA A N 1
ATOM 1705 C CA . ALA A 1 222 ? -10.734 11.766 25.953 1 93 222 ALA A CA 1
ATOM 1706 C C . ALA A 1 222 ? -11.695 12.93 26.141 1 93 222 ALA A C 1
ATOM 1708 O O . ALA A 1 222 ? -12.75 12.781 26.766 1 93 222 ALA A O 1
ATOM 1709 N N . HIS A 1 223 ? -11.344 14.062 25.641 1 92.69 223 HIS A N 1
ATOM 1710 C CA . HIS A 1 223 ? -12.188 15.25 25.75 1 92.69 223 HIS A CA 1
ATOM 1711 C C . HIS A 1 223 ? -13.469 15.094 24.938 1 92.69 223 HIS A C 1
ATOM 1713 O O . HIS A 1 223 ? -14.539 15.516 25.375 1 92.69 223 HIS A O 1
ATOM 1719 N N . GLU A 1 224 ? -13.328 14.516 23.719 1 90.12 224 GLU A N 1
ATOM 1720 C CA . GLU A 1 224 ? -14.492 14.297 22.859 1 90.12 224 GLU A CA 1
ATOM 1721 C C . GLU A 1 224 ? -15.453 13.289 23.5 1 90.12 224 GLU A C 1
ATOM 1723 O O . GLU A 1 224 ? -16.672 13.453 23.406 1 90.12 224 GLU A O 1
ATOM 1728 N N . ASP A 1 225 ? -14.914 12.336 24.078 1 88.44 225 ASP A N 1
ATOM 1729 C CA . ASP A 1 225 ? -15.734 11.328 24.75 1 88.44 225 ASP A CA 1
ATOM 1730 C C . ASP A 1 225 ? -16.484 11.93 25.938 1 88.44 225 ASP A C 1
ATOM 1732 O O . ASP A 1 225 ? -17.641 11.617 26.172 1 88.44 225 ASP A O 1
ATOM 1736 N N . ALA A 1 226 ? -15.82 12.75 26.625 1 85 226 ALA A N 1
ATOM 1737 C CA . ALA A 1 226 ? -16.438 13.391 27.781 1 85 226 ALA A CA 1
ATOM 1738 C C . ALA A 1 226 ? -17.531 14.359 27.359 1 85 226 ALA A C 1
ATOM 1740 O O . ALA A 1 226 ? -18.562 14.477 28.031 1 85 226 ALA A O 1
ATOM 1741 N N . SER A 1 227 ? -17.312 15.039 26.328 1 78.31 227 SER A N 1
ATOM 1742 C CA . SER A 1 227 ? -18.297 16 25.828 1 78.31 227 SER A CA 1
ATOM 1743 C C . SER A 1 227 ? -19.516 15.297 25.266 1 78.31 227 SER A C 1
ATOM 1745 O O . SER A 1 227 ? -20.625 15.852 25.266 1 78.31 227 SER A O 1
ATOM 1747 N N . ALA A 1 228 ? -19.391 14.133 24.719 1 76.94 228 ALA A N 1
ATOM 1748 C CA . ALA A 1 228 ? -20.5 13.359 24.188 1 76.94 228 ALA A CA 1
ATOM 1749 C C . ALA A 1 228 ? -21.344 12.773 25.312 1 76.94 228 ALA A C 1
ATOM 1751 O O . ALA A 1 228 ? -22.562 12.594 25.156 1 76.94 228 ALA A O 1
ATOM 1752 N N . GLU A 1 229 ? -20.688 12.453 26.297 1 69.56 229 GLU A N 1
ATOM 1753 C CA . GLU A 1 229 ? -21.422 11.914 27.422 1 69.56 229 GLU A CA 1
ATOM 1754 C C . GLU A 1 229 ? -22.281 12.992 28.094 1 69.56 229 GLU A C 1
ATOM 1756 O O . GLU A 1 229 ? -23.344 12.688 28.641 1 69.56 229 GLU A O 1
ATOM 1761 N N . VAL A 1 230 ? -21.906 14.242 28.078 1 62.19 230 VAL A N 1
ATOM 1762 C CA . VAL A 1 230 ? -22.656 15.305 28.734 1 62.19 230 VAL A CA 1
ATOM 1763 C C . VAL A 1 230 ? -23.859 15.688 27.875 1 62.19 230 VAL A C 1
ATOM 1765 O O . VAL A 1 230 ? -24.781 16.359 28.328 1 62.19 230 VAL A O 1
ATOM 1768 N N . LEU A 1 231 ? -23.891 15.367 26.625 1 51.75 231 LEU A N 1
ATOM 1769 C CA . LEU A 1 231 ? -25.109 15.672 25.891 1 51.75 231 LEU A CA 1
ATOM 1770 C C . LEU A 1 231 ? -26.234 14.734 26.297 1 51.75 231 LEU A C 1
ATOM 1772 O O . LEU A 1 231 ? -26.109 13.516 26.188 1 51.75 231 LEU A O 1
ATOM 1776 N N . PRO A 1 232 ? -27.109 15.25 27.094 1 48.88 232 PRO A N 1
ATOM 1777 C CA . PRO A 1 232 ? -28.266 14.5 27.547 1 48.88 232 PRO A CA 1
ATOM 1778 C C . PRO A 1 232 ? -29.016 13.812 26.422 1 48.88 232 PRO A C 1
ATOM 1780 O O . PRO A 1 232 ? -29.062 14.328 25.297 1 48.88 232 PRO A O 1
ATOM 1783 N N . THR A 1 233 ? -28.953 12.406 26.547 1 43.75 233 THR A N 1
ATOM 1784 C CA . THR A 1 233 ? -30.047 11.797 25.797 1 43.75 233 THR A CA 1
ATOM 1785 C C . THR A 1 233 ? -31.344 12.562 26 1 43.75 233 THR A C 1
ATOM 1787 O O . THR A 1 233 ? -31.766 12.781 27.141 1 43.75 233 THR A O 1
ATOM 1790 N N . PRO A 1 234 ? -31.859 13.016 24.703 1 39.25 234 PRO A N 1
ATOM 1791 C CA . PRO A 1 234 ? -33.219 13.523 25 1 39.25 234 PRO A CA 1
ATOM 1792 C C . PRO A 1 234 ? -34.031 12.539 25.812 1 39.25 234 PRO A C 1
ATOM 1794 O O . PRO A 1 234 ? -33.844 11.32 25.719 1 39.25 234 PRO A O 1
ATOM 1797 N N . MET B 1 1 ? 17.531 7.723 26.594 1 17.8 1 MET B N 1
ATOM 1798 C CA . MET B 1 1 ? 16.328 6.906 26.625 1 17.8 1 MET B CA 1
ATOM 1799 C C . MET B 1 1 ? 15.992 6.367 25.234 1 17.8 1 MET B C 1
ATOM 1801 O O . MET B 1 1 ? 15.883 7.133 24.281 1 17.8 1 MET B O 1
ATOM 1805 N N . ILE B 1 2 ? 16.344 5.141 24.797 1 20.39 2 ILE B N 1
ATOM 1806 C CA . ILE B 1 2 ? 16.234 4.527 23.484 1 20.39 2 ILE B CA 1
ATOM 1807 C C . ILE B 1 2 ? 14.766 4.508 23.047 1 20.39 2 ILE B C 1
ATOM 1809 O O . ILE B 1 2 ? 13.891 4.094 23.797 1 20.39 2 ILE B O 1
ATOM 1813 N N . PRO B 1 3 ? 14.398 5.406 22.25 1 22.94 3 PRO B N 1
ATOM 1814 C CA . PRO B 1 3 ? 12.969 5.438 21.953 1 22.94 3 PRO B CA 1
ATOM 1815 C C . PRO B 1 3 ? 12.367 4.043 21.766 1 22.94 3 PRO B C 1
ATOM 1817 O O . PRO B 1 3 ? 13.062 3.125 21.328 1 22.94 3 PRO B O 1
ATOM 1820 N N . THR B 1 4 ? 11.547 3.629 22.688 1 24.84 4 THR B N 1
ATOM 1821 C CA . THR B 1 4 ? 10.836 2.357 22.703 1 24.84 4 THR B CA 1
ATOM 1822 C C . THR B 1 4 ? 10.305 2.025 21.312 1 24.84 4 THR B C 1
ATOM 1824 O O . THR B 1 4 ? 9.664 2.859 20.672 1 24.84 4 THR B O 1
ATOM 1827 N N . PRO B 1 5 ? 10.836 1.084 20.719 1 29.97 5 PRO B N 1
ATOM 1828 C CA . PRO B 1 5 ? 10.469 0.622 19.375 1 29.97 5 PRO B CA 1
ATOM 1829 C C . PRO B 1 5 ? 8.961 0.594 19.156 1 29.97 5 PRO B C 1
ATOM 1831 O O . PRO B 1 5 ? 8.203 0.263 20.062 1 29.97 5 PRO B O 1
ATOM 1834 N N . HIS B 1 6 ? 8.406 1.539 18.578 1 30.73 6 HIS B N 1
ATOM 1835 C CA . HIS B 1 6 ? 7 1.536 18.203 1 30.73 6 HIS B CA 1
ATOM 1836 C C . HIS B 1 6 ? 6.5 0.118 17.953 1 30.73 6 HIS B C 1
ATOM 1838 O O . HIS B 1 6 ? 7.043 -0.592 17.094 1 30.73 6 HIS B O 1
ATOM 1844 N N . ILE B 1 7 ? 6.152 -0.586 18.891 1 31.59 7 ILE B N 1
ATOM 1845 C CA . ILE B 1 7 ? 5.582 -1.927 18.781 1 31.59 7 ILE B CA 1
ATOM 1846 C C . ILE B 1 7 ? 4.379 -1.906 17.859 1 31.59 7 ILE B C 1
ATOM 1848 O O . ILE B 1 7 ? 3.391 -1.215 18.109 1 31.59 7 ILE B O 1
ATOM 1852 N N . ASN B 1 8 ? 4.578 -1.929 16.594 1 41.16 8 ASN B N 1
ATOM 1853 C CA . ASN B 1 8 ? 3.463 -2.191 15.695 1 41.16 8 ASN B CA 1
ATOM 1854 C C . ASN B 1 8 ? 2.463 -3.166 16.297 1 41.16 8 ASN B C 1
ATOM 1856 O O . ASN B 1 8 ? 2.838 -4.035 17.094 1 41.16 8 ASN B O 1
ATOM 1860 N N . GLU B 1 9 ? 1.292 -2.734 16.516 1 46.22 9 GLU B N 1
ATOM 1861 C CA . GLU B 1 9 ? 0.346 -3.762 16.938 1 46.22 9 GLU B CA 1
ATOM 1862 C C . GLU B 1 9 ? 0.676 -5.113 16.312 1 46.22 9 GLU B C 1
ATOM 1864 O O . GLU B 1 9 ? 1.034 -5.18 15.133 1 46.22 9 GLU B O 1
ATOM 1869 N N . PRO B 1 10 ? 0.897 -6.051 17.016 1 51.72 10 PRO B N 1
ATOM 1870 C CA . PRO B 1 10 ? 1.143 -7.387 16.469 1 51.72 10 PRO B CA 1
ATOM 1871 C C . PRO B 1 10 ? 0.239 -7.719 15.289 1 51.72 10 PRO B C 1
ATOM 1873 O O . PRO B 1 10 ? -0.971 -7.484 15.344 1 51.72 10 PRO B O 1
ATOM 1876 N N . GLY B 1 11 ? 0.729 -7.664 14.047 1 65.44 11 GLY B N 1
ATOM 1877 C CA . GLY B 1 11 ? 0.011 -8.094 12.859 1 65.44 11 GLY B CA 1
ATOM 1878 C C . GLY B 1 11 ? -0.232 -6.977 11.867 1 65.44 11 GLY B C 1
ATOM 1879 O O . GLY B 1 11 ? -0.965 -7.152 10.891 1 65.44 11 GLY B O 1
ATOM 1880 N N . GLN B 1 12 ? 0.204 -5.73 12.203 1 82.12 12 GLN B N 1
ATOM 1881 C CA . GLN B 1 12 ? -0.007 -4.66 11.242 1 82.12 12 GLN B CA 1
ATOM 1882 C C . GLN B 1 12 ? 1.32 -4.059 10.789 1 82.12 12 GLN B C 1
ATOM 1884 O O . GLN B 1 12 ? 1.811 -3.1 11.391 1 82.12 12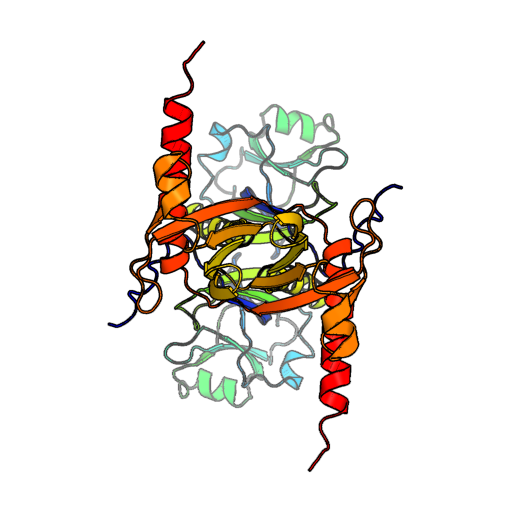 GLN B O 1
ATOM 1889 N N . PRO B 1 13 ? 1.838 -4.469 9.758 1 88 13 PRO B N 1
ATOM 1890 C CA . PRO B 1 13 ? 3.105 -3.916 9.273 1 88 13 PRO B CA 1
ATOM 1891 C C . PRO B 1 13 ? 3.027 -2.416 9 1 88 13 PRO B C 1
ATOM 1893 O O . PRO B 1 13 ? 1.996 -1.925 8.531 1 88 13 PRO B O 1
ATOM 1896 N N . VAL B 1 14 ? 4.074 -1.651 9.406 1 90.62 14 VAL B N 1
ATOM 1897 C CA . VAL B 1 14 ? 4.238 -0.248 9.047 1 90.62 14 VAL B CA 1
ATOM 1898 C C . VAL B 1 14 ? 5.164 -0.132 7.836 1 90.62 14 VAL B C 1
ATOM 1900 O O . VAL B 1 14 ? 6.387 -0.161 7.98 1 90.62 14 VAL B O 1
ATOM 1903 N N . PHE B 1 15 ? 4.598 0.008 6.707 1 94 15 PHE B N 1
ATOM 1904 C CA . PHE B 1 15 ? 5.383 0.044 5.477 1 94 15 PHE B CA 1
ATOM 1905 C C . PHE B 1 15 ? 6.133 1.364 5.352 1 94 15 PHE B C 1
ATOM 1907 O O . PHE B 1 15 ? 5.562 2.434 5.574 1 94 15 PHE B O 1
ATOM 1914 N N . ILE B 1 16 ? 7.414 1.271 4.934 1 92.81 16 ILE B N 1
ATOM 1915 C CA . ILE B 1 16 ? 8.227 2.482 4.844 1 92.81 16 ILE B CA 1
ATOM 1916 C C . ILE B 1 16 ? 8.812 2.607 3.441 1 92.81 16 ILE B C 1
ATOM 1918 O O . ILE B 1 16 ? 9.328 3.664 3.072 1 92.81 16 ILE B O 1
ATOM 1922 N N . LYS B 1 17 ? 8.742 1.563 2.744 1 95.88 17 LYS B N 1
ATOM 1923 C CA . LYS B 1 17 ? 9.32 1.561 1.406 1 95.88 17 LYS B CA 1
ATOM 1924 C C . LYS B 1 17 ? 8.648 0.525 0.514 1 95.88 17 LYS B C 1
ATOM 1926 O O . LYS B 1 17 ? 8.25 -0.544 0.983 1 95.88 17 LYS B O 1
ATOM 1931 N N . PHE B 1 18 ? 8.469 0.875 -0.74 1 96.25 18 PHE B N 1
ATOM 1932 C CA . PHE B 1 18 ? 8.039 -0.055 -1.776 1 96.25 18 PHE B CA 1
ATOM 1933 C C . PHE B 1 18 ? 9.008 -0.039 -2.955 1 96.25 18 PHE B C 1
ATOM 1935 O O . PHE B 1 18 ? 9.633 0.985 -3.24 1 96.25 18 PHE B O 1
ATOM 1942 N N . GLU B 1 19 ? 9.148 -1.105 -3.586 1 97.06 19 GLU B N 1
ATOM 1943 C CA . GLU B 1 19 ? 10.008 -1.126 -4.766 1 97.06 19 GLU B CA 1
ATOM 1944 C C . GLU B 1 19 ? 9.609 -2.25 -5.719 1 97.06 19 GLU B C 1
ATOM 1946 O O . GLU B 1 19 ? 8.93 -3.199 -5.32 1 97.06 19 GLU B O 1
ATOM 1951 N N . VAL B 1 20 ? 9.945 -2.068 -6.945 1 97.19 20 VAL B N 1
ATOM 1952 C CA . VAL B 1 20 ? 9.805 -3.109 -7.957 1 97.19 20 VAL B CA 1
ATOM 1953 C C . VAL B 1 20 ? 11.102 -3.906 -8.07 1 97.19 20 VAL B C 1
ATOM 1955 O O . VAL B 1 20 ? 12.195 -3.328 -8.109 1 97.19 20 VAL B O 1
ATOM 1958 N N . GLN B 1 21 ? 10.961 -5.16 -8.055 1 96.44 21 GLN B N 1
ATOM 1959 C CA . GLN B 1 21 ? 12.133 -6.02 -8.211 1 96.44 21 GLN B CA 1
ATOM 1960 C C . GLN B 1 21 ? 11.984 -6.934 -9.422 1 96.44 21 GLN B C 1
ATOM 1962 O O . GLN B 1 21 ? 10.914 -7.496 -9.656 1 96.44 21 GLN B O 1
ATOM 1967 N N . ARG B 1 22 ? 13.023 -6.945 -10.117 1 97.56 22 ARG B N 1
ATOM 1968 C CA . ARG B 1 22 ? 13.117 -7.941 -11.172 1 97.56 22 ARG B CA 1
ATOM 1969 C C . ARG B 1 22 ? 13.297 -9.344 -10.594 1 97.56 22 ARG B C 1
ATOM 1971 O O . ARG B 1 22 ? 14.078 -9.539 -9.664 1 97.56 22 ARG B O 1
ATOM 1978 N N . CYS B 1 23 ? 12.539 -10.328 -11.125 1 97.38 23 CYS B N 1
ATOM 1979 C CA . CYS B 1 23 ? 12.57 -11.664 -10.539 1 97.38 23 CYS B CA 1
ATOM 1980 C C . CYS B 1 23 ? 12.516 -12.734 -11.617 1 97.38 23 CYS B C 1
ATOM 1982 O O . CYS B 1 23 ? 12.25 -12.438 -12.781 1 97.38 23 CYS B O 1
ATOM 1984 N N . ILE B 1 24 ? 12.883 -13.93 -11.219 1 97.31 24 ILE B N 1
ATOM 1985 C CA . ILE B 1 24 ? 12.625 -15.141 -11.992 1 97.31 24 ILE B CA 1
ATOM 1986 C C . ILE B 1 24 ? 11.469 -15.906 -11.367 1 97.31 24 ILE B C 1
ATOM 1988 O O . ILE B 1 24 ? 11.422 -16.109 -10.148 1 97.31 24 ILE B O 1
ATOM 1992 N N . ARG B 1 25 ? 10.516 -16.188 -12.211 1 95.56 25 ARG B N 1
ATOM 1993 C CA . ARG B 1 25 ? 9.422 -17.047 -11.773 1 95.56 25 ARG B CA 1
ATOM 1994 C C . ARG B 1 25 ? 9.867 -18.516 -11.711 1 95.56 25 ARG B C 1
ATOM 1996 O O . ARG B 1 25 ? 10.383 -19.047 -12.688 1 95.56 25 ARG B O 1
ATOM 2003 N N . VAL B 1 26 ? 9.742 -19.109 -10.531 1 94.88 26 VAL B N 1
ATOM 2004 C CA . VAL B 1 26 ? 10.133 -20.5 -10.289 1 94.88 26 VAL B CA 1
ATOM 2005 C C . VAL B 1 26 ? 8.898 -21.312 -9.906 1 94.88 26 VAL B C 1
ATOM 2007 O O . VAL B 1 26 ? 8.148 -20.938 -9 1 94.88 26 VAL B O 1
ATOM 2010 N N . MET B 1 27 ? 8.766 -22.438 -10.562 1 91.38 27 MET B N 1
ATOM 2011 C CA . MET B 1 27 ? 7.59 -23.281 -10.328 1 91.38 27 MET B CA 1
ATOM 2012 C C . MET B 1 27 ? 7.957 -24.516 -9.516 1 91.38 27 MET B C 1
ATOM 2014 O O . MET B 1 27 ? 8.875 -25.25 -9.883 1 91.38 27 MET B O 1
ATOM 2018 N N . TYR B 1 28 ? 7.27 -24.578 -8.391 1 88 28 TYR B N 1
ATOM 2019 C CA . TYR B 1 28 ? 7.297 -25.812 -7.602 1 88 28 TYR B CA 1
ATOM 2020 C C . TYR B 1 28 ? 5.98 -26.562 -7.727 1 88 28 TYR B C 1
ATOM 2022 O O . TYR B 1 28 ? 5.039 -26.312 -6.977 1 88 28 TYR B O 1
ATOM 2030 N N . GLY B 1 29 ? 5.992 -27.484 -8.648 1 80 29 GLY B N 1
ATOM 2031 C CA . GLY B 1 29 ? 4.695 -28.062 -8.945 1 80 29 GLY B CA 1
ATOM 2032 C C . GLY B 1 29 ? 3.689 -27.047 -9.469 1 80 29 GLY B C 1
ATOM 2033 O O . GLY B 1 29 ? 3.891 -26.469 -10.531 1 80 29 GLY B O 1
ATOM 2034 N N . ILE B 1 30 ? 2.621 -26.797 -8.664 1 74.25 30 ILE B N 1
ATOM 2035 C CA . ILE B 1 30 ? 1.589 -25.859 -9.109 1 74.25 30 ILE B CA 1
ATOM 2036 C C . ILE B 1 30 ? 1.799 -24.5 -8.445 1 74.25 30 ILE B C 1
ATOM 2038 O O . ILE B 1 30 ? 1.093 -23.547 -8.758 1 74.25 30 ILE B O 1
ATOM 2042 N N . GLU B 1 31 ? 2.832 -24.516 -7.625 1 79.06 31 GLU B N 1
ATOM 2043 C CA . GLU B 1 31 ? 3.1 -23.266 -6.906 1 79.06 31 GLU B CA 1
ATOM 2044 C C . GLU B 1 31 ? 4.188 -22.453 -7.602 1 79.06 31 GLU B C 1
ATOM 2046 O O . GLU B 1 31 ? 5.18 -23.016 -8.078 1 79.06 31 GLU B O 1
ATOM 2051 N N . SER B 1 32 ? 3.865 -21.25 -7.727 1 87.06 32 SER B N 1
ATOM 2052 C CA . SER B 1 32 ? 4.863 -20.344 -8.297 1 87.06 32 SER B CA 1
ATOM 2053 C C . SER B 1 32 ? 5.488 -19.469 -7.219 1 87.06 32 SER B C 1
ATOM 2055 O O . SER B 1 32 ? 4.793 -19 -6.316 1 87.06 32 SER B O 1
ATOM 2057 N N . GLN B 1 33 ? 6.777 -19.359 -7.355 1 90.44 33 GLN B N 1
ATOM 2058 C CA . GLN B 1 33 ? 7.508 -18.406 -6.531 1 90.44 33 GLN B CA 1
ATOM 2059 C C . GLN B 1 33 ? 8.266 -17.391 -7.395 1 90.44 33 GLN B C 1
ATOM 2061 O O . GLN B 1 33 ? 8.766 -17.75 -8.469 1 90.44 33 GLN B O 1
ATOM 2066 N N . TYR B 1 34 ? 8.258 -16.172 -6.914 1 94.19 34 TYR B N 1
ATOM 2067 C CA . TYR B 1 34 ? 8.984 -15.117 -7.613 1 94.19 34 TYR B CA 1
ATOM 2068 C C . TYR B 1 34 ? 10.234 -14.711 -6.84 1 94.19 34 TYR B C 1
ATOM 2070 O O . TYR B 1 34 ? 10.148 -14.031 -5.816 1 94.19 34 TYR B O 1
ATOM 2078 N N . MET B 1 35 ? 11.352 -15.094 -7.406 1 95.69 35 MET B N 1
ATOM 2079 C CA . MET B 1 35 ? 12.609 -14.906 -6.691 1 95.69 35 MET B CA 1
ATOM 2080 C C . MET B 1 35 ? 13.438 -13.797 -7.332 1 95.69 35 MET B C 1
ATOM 2082 O O . MET B 1 35 ? 13.594 -13.766 -8.555 1 95.69 35 MET B O 1
ATOM 2086 N N . PRO B 1 36 ? 13.906 -12.883 -6.449 1 96.25 36 PRO B N 1
ATOM 2087 C CA . PRO B 1 36 ? 14.797 -11.875 -7.02 1 96.25 36 PRO B CA 1
ATOM 2088 C C . PRO B 1 36 ? 15.977 -12.484 -7.766 1 96.25 36 PRO B C 1
ATOM 2090 O O . PRO B 1 36 ? 16.422 -13.586 -7.43 1 96.25 36 PRO B O 1
ATOM 2093 N N . ILE B 1 37 ? 16.453 -11.781 -8.719 1 97.44 37 ILE B N 1
ATOM 2094 C CA . ILE B 1 37 ? 17.547 -12.273 -9.547 1 97.44 37 ILE B CA 1
ATOM 2095 C C . ILE B 1 37 ? 18.875 -12.094 -8.812 1 97.44 37 ILE B C 1
ATOM 2097 O O . ILE B 1 37 ? 19.156 -11.008 -8.297 1 97.44 37 ILE B O 1
ATOM 2101 N N . ASP B 1 38 ? 19.578 -13.148 -8.797 1 96.94 38 ASP B N 1
ATOM 2102 C CA . ASP B 1 38 ? 20.922 -13.086 -8.219 1 96.94 38 ASP B CA 1
ATOM 2103 C C . ASP B 1 38 ? 21.781 -12.062 -8.961 1 96.94 38 ASP B C 1
ATOM 2105 O O . ASP B 1 38 ? 21.781 -12.008 -10.188 1 96.94 38 ASP B O 1
ATOM 2109 N N . PRO B 1 39 ? 22.562 -11.289 -8.172 1 95.06 39 PRO B N 1
ATOM 2110 C CA . PRO B 1 39 ? 23.391 -10.266 -8.805 1 95.06 39 PRO B CA 1
ATOM 2111 C C . PRO B 1 39 ? 24.438 -10.852 -9.758 1 95.06 39 PRO B C 1
ATOM 2113 O O . PRO B 1 39 ? 24.938 -10.148 -10.641 1 95.06 39 PRO B O 1
ATOM 2116 N N . ARG B 1 40 ? 24.75 -12.117 -9.68 1 96.19 40 ARG B N 1
ATOM 2117 C CA . ARG B 1 40 ? 25.734 -12.766 -10.539 1 96.19 40 ARG B CA 1
ATOM 2118 C C . ARG B 1 40 ? 25.125 -13.141 -11.883 1 96.19 40 ARG B C 1
ATOM 2120 O O . ARG B 1 40 ? 25.828 -13.609 -12.781 1 96.19 40 ARG B O 1
ATOM 2127 N N . GLN B 1 41 ? 23.828 -12.961 -12.047 1 97.69 41 GLN B N 1
ATOM 2128 C CA . GLN B 1 41 ? 23.141 -13.312 -13.289 1 97.69 41 GLN B CA 1
ATOM 2129 C C . GLN B 1 41 ? 23.766 -12.586 -14.477 1 97.69 41 GLN B C 1
ATOM 2131 O O . GLN B 1 41 ? 23.875 -11.359 -14.477 1 97.69 41 GLN B O 1
ATOM 2136 N N . VAL B 1 42 ? 24.156 -13.375 -15.406 1 96.94 42 VAL B N 1
ATOM 2137 C CA . VAL B 1 42 ? 24.656 -12.812 -16.656 1 96.94 42 VAL B CA 1
ATOM 2138 C C . VAL B 1 42 ? 23.484 -12.516 -17.594 1 96.94 42 VAL B C 1
ATOM 2140 O O . VAL B 1 42 ? 22.781 -13.43 -18.016 1 96.94 42 VAL B O 1
ATOM 2143 N N . GLU B 1 43 ? 23.359 -11.281 -17.953 1 96.81 43 GLU B N 1
ATOM 2144 C CA . GLU B 1 43 ? 22.188 -10.844 -18.719 1 96.81 43 GLU B CA 1
ATOM 2145 C C . GLU B 1 43 ? 22.109 -11.57 -20.062 1 96.81 43 GLU B C 1
ATOM 2147 O O . GLU B 1 43 ? 21.016 -11.898 -20.531 1 96.81 43 GLU B O 1
ATOM 2152 N N . GLY B 1 44 ? 23.219 -11.805 -20.672 1 96.19 44 GLY B N 1
ATOM 2153 C CA . GLY B 1 44 ? 23.234 -12.492 -21.953 1 96.19 44 GLY B CA 1
ATOM 2154 C C . GLY B 1 44 ? 22.672 -13.898 -21.891 1 96.19 44 GLY B C 1
ATOM 2155 O O . GLY B 1 44 ? 22.234 -14.445 -22.906 1 96.19 44 GLY B O 1
ATOM 2156 N N . VAL B 1 45 ? 22.703 -14.516 -20.766 1 97.06 45 VAL B N 1
ATOM 2157 C CA . VAL B 1 45 ? 22.172 -15.867 -20.578 1 97.06 45 VAL B CA 1
ATOM 2158 C C . VAL B 1 45 ? 20.672 -15.805 -20.344 1 97.06 45 VAL B C 1
ATOM 2160 O O . VAL B 1 45 ? 19.922 -16.641 -20.859 1 97.06 45 VAL B O 1
ATOM 2163 N N . LEU B 1 46 ? 20.203 -14.805 -19.609 1 97.56 46 LEU B N 1
ATOM 2164 C CA . LEU B 1 46 ? 18.797 -14.695 -19.219 1 97.56 46 LEU B CA 1
ATOM 2165 C C . LEU B 1 46 ? 17.969 -14.078 -20.328 1 97.56 46 LEU B C 1
ATOM 2167 O O . LEU B 1 46 ? 16.828 -14.492 -20.562 1 97.56 46 LEU B O 1
ATOM 2171 N N . GLU B 1 47 ? 18.453 -13.18 -21.094 1 96.31 47 GLU B N 1
ATOM 2172 C CA . GLU B 1 47 ? 17.734 -12.359 -22.047 1 96.31 47 GLU B CA 1
ATOM 2173 C C . GLU B 1 47 ? 17.016 -13.227 -23.078 1 96.31 47 GLU B C 1
ATOM 2175 O O . GLU B 1 47 ? 15.828 -13.016 -23.375 1 96.31 47 GLU B O 1
ATOM 2180 N N . PRO B 1 48 ? 17.625 -14.25 -23.578 1 95.75 48 PRO B N 1
ATOM 2181 C CA . PRO B 1 48 ? 16.969 -15.047 -24.625 1 95.75 48 PRO B CA 1
ATOM 2182 C C . PRO B 1 48 ? 15.781 -15.836 -24.109 1 95.75 48 PRO B C 1
ATOM 2184 O O . PRO B 1 48 ? 14.922 -16.25 -24.891 1 95.75 48 PRO B O 1
ATOM 2187 N N . VAL B 1 49 ? 15.75 -16.078 -22.844 1 96.62 49 VAL B N 1
ATOM 2188 C CA . VAL B 1 49 ? 14.719 -16.969 -22.328 1 96.62 49 VAL B CA 1
ATOM 2189 C C . VAL B 1 49 ? 13.797 -16.203 -21.391 1 96.62 49 VAL B C 1
ATOM 2191 O O . VAL B 1 49 ? 12.953 -16.797 -20.703 1 96.62 49 VAL B O 1
ATOM 2194 N N . ARG B 1 50 ? 13.922 -14.922 -21.312 1 95 50 ARG B N 1
ATOM 2195 C CA . ARG B 1 50 ? 13.227 -14.133 -20.297 1 95 50 ARG B CA 1
ATOM 2196 C C . ARG B 1 50 ? 11.711 -14.258 -20.453 1 95 50 ARG B C 1
ATOM 2198 O O . ARG B 1 50 ? 10.969 -14.18 -19.484 1 95 50 ARG B O 1
ATOM 2205 N N . ASN B 1 51 ? 11.227 -14.523 -21.703 1 92.56 51 ASN B N 1
ATOM 2206 C CA . ASN B 1 51 ? 9.797 -14.586 -21.969 1 92.56 51 ASN B CA 1
ATOM 2207 C C . ASN B 1 51 ? 9.312 -16.016 -22.109 1 92.56 51 ASN B C 1
ATOM 2209 O O . ASN B 1 51 ? 8.156 -16.266 -22.453 1 92.56 51 ASN B O 1
ATOM 2213 N N . GLU B 1 52 ? 10.211 -16.984 -21.844 1 92.19 52 GLU B N 1
ATOM 2214 C CA . GLU B 1 52 ? 9.836 -18.391 -21.953 1 92.19 52 GLU B CA 1
ATOM 2215 C C . GLU B 1 52 ? 9.156 -18.875 -20.688 1 92.19 52 GLU B C 1
ATOM 2217 O O . GLU B 1 52 ? 9.383 -18.328 -19.594 1 92.19 52 GLU B O 1
ATOM 2222 N N . VAL B 1 53 ? 8.367 -19.922 -20.859 1 88.12 53 VAL B N 1
ATOM 2223 C CA . VAL B 1 53 ? 7.656 -20.469 -19.703 1 88.12 53 VAL B CA 1
ATOM 2224 C C . VAL B 1 53 ? 8.391 -21.688 -19.172 1 88.12 53 VAL B C 1
ATOM 2226 O O . VAL B 1 53 ? 7.98 -22.281 -18.172 1 88.12 53 VAL B O 1
ATOM 2229 N N . SER B 1 54 ? 9.43 -22.094 -19.859 1 91.5 54 SER B N 1
ATOM 2230 C CA . SER B 1 54 ? 10.266 -23.219 -19.453 1 91.5 54 SER B CA 1
ATOM 2231 C C . SER B 1 54 ? 11.602 -23.219 -20.172 1 91.5 54 SER B C 1
ATOM 2233 O O . SER B 1 54 ? 11.773 -22.5 -21.156 1 91.5 54 SER B O 1
ATOM 2235 N N . LEU B 1 55 ? 12.539 -24.016 -19.578 1 94.38 55 LEU B N 1
ATOM 2236 C CA . LEU B 1 55 ? 13.844 -24.156 -20.219 1 94.38 55 LEU B CA 1
ATOM 2237 C C . LEU B 1 55 ? 13.914 -25.422 -21.062 1 94.38 55 LEU B C 1
ATOM 2239 O O . LEU B 1 55 ? 15.008 -25.859 -21.422 1 94.38 55 LEU B O 1
ATOM 2243 N N . ALA B 1 56 ? 12.758 -25.984 -21.375 1 91.88 56 ALA B N 1
ATOM 2244 C CA . ALA B 1 56 ? 12.719 -27.266 -22.078 1 91.88 56 ALA B CA 1
ATOM 2245 C C . ALA B 1 56 ? 13.406 -27.156 -23.438 1 91.88 56 ALA B C 1
ATOM 2247 O O . ALA B 1 56 ? 14.039 -28.109 -23.891 1 91.88 56 ALA B O 1
ATOM 2248 N N . GLU B 1 57 ? 13.359 -26.062 -24.156 1 93.69 57 GLU B N 1
ATOM 2249 C CA . GLU B 1 57 ? 13.969 -25.859 -25.469 1 93.69 57 GLU B CA 1
ATOM 2250 C C . GLU B 1 57 ? 15.414 -25.375 -25.344 1 93.69 57 GLU B C 1
ATOM 2252 O O . GLU B 1 57 ? 16.062 -25.078 -26.344 1 93.69 57 GLU B O 1
ATOM 2257 N N . HIS B 1 58 ? 15.852 -25.25 -24.125 1 95.44 58 HIS B N 1
ATOM 2258 C CA . HIS B 1 58 ? 17.219 -24.828 -23.828 1 95.44 58 HIS B CA 1
ATOM 2259 C C . HIS B 1 58 ? 17.875 -25.766 -22.812 1 95.44 58 HIS B C 1
ATOM 2261 O O . HIS B 1 58 ? 18.234 -25.344 -21.703 1 95.44 58 HIS B O 1
ATOM 2267 N N . PRO B 1 59 ? 18.172 -26.984 -23.25 1 94.12 59 PRO B N 1
ATOM 2268 C CA . PRO B 1 59 ? 18.656 -28.016 -22.328 1 94.12 59 PRO B CA 1
ATOM 2269 C C . PRO B 1 59 ? 20.031 -27.688 -21.75 1 94.12 59 PRO B C 1
ATOM 2271 O O . PRO B 1 59 ? 20.469 -28.328 -20.797 1 94.12 59 PRO B O 1
ATOM 2274 N N . ASN B 1 60 ? 20.766 -26.75 -22.328 1 96.38 60 ASN B N 1
ATOM 2275 C CA . ASN B 1 60 ? 22.094 -26.391 -21.844 1 96.38 60 ASN B CA 1
ATOM 2276 C C . ASN B 1 60 ? 22.016 -25.375 -20.703 1 96.38 60 ASN B C 1
ATOM 2278 O O . ASN B 1 60 ? 23.047 -24.953 -20.172 1 96.38 60 ASN B O 1
ATOM 2282 N N . LEU B 1 61 ? 20.797 -24.953 -20.391 1 97.75 61 LEU B N 1
ATOM 2283 C CA . LEU B 1 61 ? 20.594 -24 -19.312 1 97.75 61 LEU B CA 1
ATOM 2284 C C . LEU B 1 61 ? 20 -24.688 -18.078 1 97.75 61 LEU B C 1
ATOM 2286 O O . LEU B 1 61 ? 19.219 -25.625 -18.219 1 97.75 61 LEU B O 1
ATOM 2290 N N . SER B 1 62 ? 20.422 -24.219 -16.922 1 97.5 62 SER B N 1
ATOM 2291 C CA . SER B 1 62 ? 19.906 -24.75 -15.672 1 97.5 62 SER B CA 1
ATOM 2292 C C . SER B 1 62 ? 19.547 -23.641 -14.695 1 97.5 62 SER B C 1
ATOM 2294 O O . SER B 1 62 ? 20.188 -22.578 -14.688 1 97.5 62 SER B O 1
ATOM 2296 N N . LEU B 1 63 ? 18.516 -23.922 -13.883 1 98.06 63 LEU B N 1
ATOM 2297 C CA . LEU B 1 63 ? 18.109 -23.016 -12.82 1 98.06 63 LEU B CA 1
ATOM 2298 C C . LEU B 1 63 ? 18.922 -23.25 -11.555 1 98.06 63 LEU B C 1
ATOM 2300 O O . LEU B 1 63 ? 19.078 -24.391 -11.109 1 98.06 63 LEU B O 1
ATOM 2304 N N . ILE B 1 64 ? 19.5 -22.203 -11.047 1 97.94 64 ILE B N 1
ATOM 2305 C CA . ILE B 1 64 ? 20.281 -22.234 -9.82 1 97.94 64 ILE B CA 1
ATOM 2306 C C . ILE B 1 64 ? 19.625 -21.359 -8.758 1 97.94 64 ILE B C 1
ATOM 2308 O O . ILE B 1 64 ? 19.266 -20.203 -9.039 1 97.94 64 ILE B O 1
ATOM 2312 N N . LEU B 1 65 ? 19.328 -21.875 -7.59 1 97.31 65 LEU B N 1
ATOM 2313 C CA . LEU B 1 65 ? 18.844 -21.109 -6.449 1 97.31 65 LEU B CA 1
ATOM 2314 C C . LEU B 1 65 ? 19.969 -20.781 -5.48 1 97.31 65 LEU B C 1
ATOM 2316 O O . LEU B 1 65 ? 20.859 -21.609 -5.25 1 97.31 65 LEU B O 1
ATOM 2320 N N . SER B 1 66 ? 19.969 -19.578 -5.023 1 96.81 66 SER B N 1
ATOM 2321 C CA . SER B 1 66 ? 21 -19.156 -4.098 1 96.81 66 SER B CA 1
ATOM 2322 C C . SER B 1 66 ? 20.406 -18.406 -2.91 1 96.81 66 SER B C 1
ATOM 2324 O O . SER B 1 66 ? 19.344 -17.781 -3.025 1 96.81 66 SER B O 1
ATOM 2326 N N . GLN B 1 67 ? 21.031 -18.562 -1.808 1 93.25 67 GLN B N 1
ATOM 2327 C CA . GLN B 1 67 ? 20.641 -17.828 -0.604 1 93.25 67 GLN B CA 1
ATOM 2328 C C . GLN B 1 67 ? 21.875 -17.406 0.203 1 93.25 67 GLN B C 1
ATOM 2330 O O . GLN B 1 67 ? 22.5 -18.234 0.874 1 93.25 67 GLN B O 1
ATOM 2335 N N . PRO B 1 68 ? 22.172 -16.141 0.103 1 87.62 68 PRO B N 1
ATOM 2336 C CA . PRO B 1 68 ? 23.25 -15.664 0.979 1 87.62 68 PRO B CA 1
ATOM 2337 C C . PRO B 1 68 ? 22.875 -15.734 2.459 1 87.62 68 PRO B C 1
ATOM 2339 O O . PRO B 1 68 ? 21.688 -15.781 2.799 1 87.62 68 PRO B O 1
ATOM 2342 N N . PRO B 1 69 ? 23.891 -15.82 3.277 1 84.81 69 PRO B N 1
ATOM 2343 C CA . PRO B 1 69 ? 23.609 -15.852 4.711 1 84.81 69 PRO B CA 1
ATOM 2344 C C . PRO B 1 69 ? 22.75 -14.672 5.168 1 84.81 69 PRO B C 1
ATOM 2346 O O . PRO B 1 69 ? 23.125 -13.516 4.961 1 84.81 69 PRO B O 1
ATOM 2349 N N . GLY B 1 70 ? 21.672 -14.938 5.781 1 79.31 70 GLY B N 1
ATOM 2350 C CA . GLY B 1 70 ? 20.797 -13.898 6.312 1 79.31 70 GLY B CA 1
ATOM 2351 C C . GLY B 1 70 ? 20.016 -13.172 5.234 1 79.31 70 GLY B C 1
ATOM 2352 O O . GLY B 1 70 ? 19.328 -12.188 5.516 1 79.31 70 GLY B O 1
ATOM 2353 N N . GLY B 1 71 ? 20.172 -13.672 3.986 1 81.38 71 GLY B N 1
ATOM 2354 C CA . GLY B 1 71 ? 19.516 -12.977 2.895 1 81.38 71 GLY B CA 1
ATOM 2355 C C . GLY B 1 71 ? 18.344 -13.75 2.312 1 81.38 71 GLY B C 1
ATOM 2356 O O . GLY B 1 71 ? 18.047 -14.859 2.766 1 81.38 71 GLY B O 1
ATOM 2357 N N . ALA B 1 72 ? 17.719 -13.102 1.431 1 83.94 72 ALA B N 1
ATOM 2358 C CA . ALA B 1 72 ? 16.594 -13.727 0.746 1 83.94 72 ALA B CA 1
ATOM 2359 C C . ALA B 1 72 ? 17.062 -14.719 -0.31 1 83.94 72 ALA B C 1
ATOM 2361 O O . ALA B 1 72 ? 18.203 -14.617 -0.798 1 83.94 72 ALA B O 1
ATOM 2362 N N . GLN B 1 73 ? 16.25 -15.719 -0.545 1 92.19 73 GLN B N 1
ATOM 2363 C CA . GLN B 1 73 ? 16.531 -16.656 -1.637 1 92.19 73 GLN B CA 1
ATOM 2364 C C . GLN B 1 73 ? 16.438 -15.953 -2.99 1 92.19 73 GLN B C 1
ATOM 2366 O O . GLN B 1 73 ? 15.523 -15.156 -3.215 1 92.19 73 GLN B O 1
ATOM 2371 N N . MET B 1 74 ? 17.375 -16.219 -3.822 1 96.06 74 MET B N 1
ATOM 2372 C CA . MET B 1 74 ? 17.438 -15.641 -5.16 1 96.06 74 MET B CA 1
ATOM 2373 C C . MET B 1 74 ? 17.547 -16.734 -6.223 1 96.06 74 MET B C 1
ATOM 2375 O O . MET B 1 74 ? 17.719 -17.906 -5.898 1 96.06 74 MET B O 1
ATOM 2379 N N . ALA B 1 75 ? 17.359 -16.359 -7.445 1 97.94 75 ALA B N 1
ATOM 2380 C CA . ALA B 1 75 ? 17.406 -17.297 -8.555 1 97.94 75 ALA B CA 1
ATOM 2381 C C . ALA B 1 75 ? 18.266 -16.766 -9.695 1 97.94 75 ALA B C 1
ATOM 2383 O O . ALA B 1 75 ? 18.375 -15.547 -9.883 1 97.94 75 ALA B O 1
ATOM 2384 N N . MET B 1 76 ? 18.906 -17.594 -10.375 1 97.81 76 MET B N 1
ATOM 2385 C CA . MET B 1 76 ? 19.625 -17.297 -11.602 1 97.81 76 MET B CA 1
ATOM 2386 C C . MET B 1 76 ? 19.672 -18.5 -12.523 1 97.81 76 MET B C 1
ATOM 2388 O O . MET B 1 76 ? 19.359 -19.625 -12.109 1 97.81 76 MET B O 1
ATOM 2392 N N . ILE B 1 77 ? 19.938 -18.281 -13.789 1 98.06 77 ILE B N 1
ATOM 2393 C CA . ILE B 1 77 ? 20.172 -19.359 -14.734 1 98.06 77 ILE B CA 1
ATOM 2394 C C . ILE B 1 77 ? 21.578 -19.266 -15.297 1 98.06 77 ILE B C 1
ATOM 2396 O O . ILE B 1 77 ? 22.141 -18.172 -15.383 1 98.06 77 ILE B O 1
ATOM 2400 N N . ASP B 1 78 ? 22.094 -20.344 -15.562 1 98 78 ASP B N 1
ATOM 2401 C CA . ASP B 1 78 ? 23.422 -20.422 -16.141 1 98 78 ASP B CA 1
ATOM 2402 C C . ASP B 1 78 ? 23.562 -21.641 -17.062 1 98 78 ASP B C 1
ATOM 2404 O O . ASP B 1 78 ? 22.766 -22.578 -16.953 1 98 78 ASP B O 1
ATOM 2408 N N . HIS B 1 79 ? 24.5 -21.484 -18.016 1 97.75 79 HIS B N 1
ATOM 2409 C CA . HIS B 1 79 ? 24.812 -22.656 -18.828 1 97.75 79 HIS B CA 1
ATOM 2410 C C . HIS B 1 79 ? 25.359 -23.797 -17.984 1 97.75 79 HIS B C 1
ATOM 2412 O O . HIS B 1 79 ? 26.047 -23.562 -16.984 1 97.75 79 HIS B O 1
ATOM 2418 N N . CYS B 1 80 ? 25.094 -25.031 -18.453 1 96.69 80 CYS B N 1
ATOM 2419 C CA . CYS B 1 80 ? 25.516 -26.219 -17.719 1 96.69 80 CYS B CA 1
ATOM 2420 C C . CYS B 1 80 ? 27.031 -26.328 -17.703 1 96.69 80 CYS B C 1
ATOM 2422 O O . CYS B 1 80 ? 27.594 -27.125 -16.953 1 96.69 80 CYS B O 1
ATOM 2424 N N . ASP B 1 81 ? 27.703 -25.547 -18.438 1 96.31 81 ASP B N 1
ATOM 2425 C CA . ASP B 1 81 ? 29.172 -25.484 -18.406 1 96.31 81 ASP B CA 1
ATOM 2426 C C . ASP B 1 81 ? 29.656 -24.141 -17.891 1 96.31 81 ASP B C 1
ATOM 2428 O O . ASP B 1 81 ? 30.844 -23.812 -18 1 96.31 81 ASP B O 1
ATOM 2432 N N . GLY B 1 82 ? 28.719 -23.312 -17.438 1 96.06 82 GLY B N 1
ATOM 2433 C CA . GLY B 1 82 ? 29.078 -22.016 -16.875 1 96.06 82 GLY B CA 1
ATOM 2434 C C . GLY B 1 82 ? 29.703 -22.109 -15.492 1 96.06 82 GLY B C 1
ATOM 2435 O O . GLY B 1 82 ? 29.531 -23.109 -14.805 1 96.06 82 GLY B O 1
ATOM 2436 N N . ASP B 1 83 ? 30.375 -21.109 -15.047 1 95.5 83 ASP B N 1
ATOM 2437 C CA . ASP B 1 83 ? 31.125 -21.094 -13.797 1 95.5 83 ASP B CA 1
ATOM 2438 C C . ASP B 1 83 ? 30.219 -21.266 -12.594 1 95.5 83 ASP B C 1
ATOM 2440 O O . ASP B 1 83 ? 30.531 -22.016 -11.672 1 95.5 83 ASP B O 1
ATOM 2444 N N . VAL B 1 84 ? 29.094 -20.562 -12.594 1 95.88 84 VAL B N 1
ATOM 2445 C CA . VAL B 1 84 ? 28.188 -20.609 -11.453 1 95.88 84 VAL B CA 1
ATOM 2446 C C . VAL B 1 84 ? 27.578 -22.016 -11.336 1 95.88 84 VAL B C 1
ATOM 2448 O O . VAL B 1 84 ? 27.5 -22.562 -10.242 1 95.88 84 VAL B O 1
ATOM 2451 N N . TYR B 1 85 ? 27.156 -22.5 -12.453 1 96.94 85 TYR B N 1
ATOM 2452 C CA . TYR B 1 85 ? 26.594 -23.844 -12.484 1 96.94 85 TYR B CA 1
ATOM 2453 C C . TYR B 1 85 ? 27.609 -24.859 -11.977 1 96.94 85 TYR B C 1
ATOM 2455 O O . TYR B 1 85 ? 27.281 -25.672 -11.102 1 96.94 85 TYR B O 1
ATOM 2463 N N . LEU B 1 86 ? 28.781 -24.828 -12.508 1 96.69 86 LEU B N 1
ATOM 2464 C CA . LEU B 1 86 ? 29.812 -25.797 -12.156 1 96.69 86 LEU B CA 1
ATOM 2465 C C . LEU B 1 86 ? 30.156 -25.719 -10.672 1 96.69 86 LEU B C 1
ATOM 2467 O O . LEU B 1 86 ? 30.328 -26.75 -10.023 1 96.69 86 LEU B O 1
ATOM 2471 N N . ALA B 1 87 ? 30.25 -24.547 -10.141 1 96.44 87 ALA B N 1
ATOM 2472 C CA . ALA B 1 87 ? 30.531 -24.375 -8.719 1 96.44 87 ALA B CA 1
ATOM 2473 C C . ALA B 1 87 ? 29.406 -24.938 -7.863 1 96.44 87 ALA B C 1
ATOM 2475 O O . ALA B 1 87 ? 29.656 -25.578 -6.84 1 96.44 87 ALA B O 1
ATOM 2476 N N . ALA B 1 88 ? 28.156 -24.734 -8.211 1 95.94 88 ALA B N 1
ATOM 2477 C CA . ALA B 1 88 ? 27 -25.234 -7.469 1 95.94 88 ALA B CA 1
ATOM 2478 C C . ALA B 1 88 ? 26.906 -26.75 -7.562 1 95.94 88 ALA B C 1
ATOM 2480 O O . ALA B 1 88 ? 26.656 -27.422 -6.562 1 95.94 88 ALA B O 1
ATOM 2481 N N . ASP B 1 89 ? 27.125 -27.203 -8.758 1 94.62 89 ASP B N 1
ATOM 2482 C CA . ASP B 1 89 ? 27 -28.641 -9.023 1 94.62 89 ASP B CA 1
ATOM 2483 C C . ASP B 1 89 ? 28.047 -29.438 -8.258 1 94.62 89 ASP B C 1
ATOM 2485 O O . ASP B 1 89 ? 27.781 -30.531 -7.766 1 94.62 89 ASP B O 1
ATOM 2489 N N . ALA B 1 90 ? 29.219 -28.844 -8.125 1 94.75 90 ALA B N 1
ATOM 2490 C CA . ALA B 1 90 ? 30.328 -29.5 -7.449 1 94.75 90 ALA B CA 1
ATOM 2491 C C . ALA B 1 90 ? 30.25 -29.312 -5.941 1 94.75 90 ALA B C 1
ATOM 2493 O O . ALA B 1 90 ? 31.062 -29.844 -5.195 1 94.75 90 ALA B O 1
ATOM 2494 N N . GLY B 1 91 ? 29.359 -28.516 -5.504 1 91.94 91 GLY B N 1
ATOM 2495 C CA . GLY B 1 91 ? 29.234 -28.234 -4.082 1 91.94 91 GLY B CA 1
ATOM 2496 C C . GLY B 1 91 ? 30.281 -27.266 -3.566 1 91.94 91 GLY B C 1
ATOM 2497 O O . GLY B 1 91 ? 30.578 -27.234 -2.369 1 91.94 91 GLY B O 1
ATOM 2498 N N . GLN B 1 92 ? 30.828 -26.578 -4.367 1 92.31 92 GLN B N 1
ATOM 2499 C CA . GLN B 1 92 ? 31.891 -25.641 -3.998 1 92.31 92 GLN B CA 1
ATOM 2500 C C . GLN B 1 92 ? 31.312 -24.328 -3.5 1 92.31 92 GLN B C 1
ATOM 2502 O O . GLN B 1 92 ? 31.984 -23.547 -2.826 1 92.31 92 GLN B O 1
ATOM 2507 N N . ASP B 1 93 ? 30.203 -23.969 -3.871 1 93.12 93 ASP B N 1
ATOM 2508 C CA . ASP B 1 93 ? 29.469 -22.812 -3.365 1 93.12 93 ASP B CA 1
ATOM 2509 C C . ASP B 1 93 ? 28.344 -23.234 -2.432 1 93.12 93 ASP B C 1
ATOM 2511 O O . ASP B 1 93 ? 27.266 -23.625 -2.889 1 93.12 93 ASP B O 1
ATOM 2515 N N . PRO B 1 94 ? 28.562 -23.172 -1.237 1 92.44 94 PRO B N 1
ATOM 2516 C CA . PRO B 1 94 ? 27.578 -23.688 -0.287 1 92.44 94 PRO B CA 1
ATOM 2517 C C . PRO B 1 94 ? 26.281 -22.875 -0.286 1 92.44 94 PRO B C 1
ATOM 2519 O O . PRO B 1 94 ? 25.281 -23.312 0.295 1 92.44 94 PRO B O 1
ATOM 2522 N N . HIS B 1 95 ? 26.25 -21.766 -0.96 1 94.38 95 HIS B N 1
ATOM 2523 C CA . HIS B 1 95 ? 25.062 -20.906 -0.93 1 94.38 95 HIS B CA 1
ATOM 2524 C C . HIS B 1 95 ? 24.234 -21.062 -2.203 1 94.38 95 HIS B C 1
ATOM 2526 O O . HIS B 1 95 ? 23.234 -20.359 -2.391 1 94.38 95 HIS B O 1
ATOM 2532 N N . SER B 1 96 ? 24.734 -21.969 -3.057 1 95.81 96 SER B N 1
ATOM 2533 C CA . SER B 1 96 ? 24.031 -22.172 -4.32 1 95.81 96 SER B CA 1
ATOM 2534 C C . SER B 1 96 ? 23.766 -23.656 -4.574 1 95.81 96 SER B C 1
ATOM 2536 O O . SER B 1 96 ? 24.547 -24.516 -4.164 1 95.81 96 SER B O 1
ATOM 2538 N N . GLU B 1 97 ? 22.625 -23.922 -5.234 1 96.5 97 GLU B N 1
ATOM 2539 C CA . GLU B 1 97 ? 22.281 -25.297 -5.598 1 96.5 97 GLU B CA 1
ATOM 2540 C C . GLU B 1 97 ? 21.594 -25.344 -6.961 1 96.5 97 GLU B C 1
ATOM 2542 O O . GLU B 1 97 ? 20.797 -24.453 -7.297 1 96.5 97 GLU B O 1
ATOM 2547 N N . VAL B 1 98 ? 21.938 -26.328 -7.691 1 96.19 98 VAL B N 1
ATOM 2548 C CA . VAL B 1 98 ? 21.219 -26.578 -8.93 1 96.19 98 VAL B CA 1
ATOM 2549 C C . VAL B 1 98 ? 19.797 -27.062 -8.602 1 96.19 98 VAL B C 1
ATOM 2551 O O . VAL B 1 98 ? 19.625 -28.078 -7.918 1 96.19 98 VAL B O 1
ATOM 2554 N N . SER B 1 99 ? 18.828 -26.344 -9.062 1 95.69 99 SER B N 1
ATOM 2555 C CA . SER B 1 99 ? 17.453 -26.578 -8.625 1 95.69 99 SER B CA 1
ATOM 2556 C C . SER B 1 99 ? 16.734 -27.531 -9.578 1 95.69 99 SER B C 1
ATOM 2558 O O . SER B 1 99 ? 16.922 -27.469 -10.789 1 95.69 99 SER B O 1
ATOM 2560 N N . MET B 1 100 ? 15.836 -28.312 -9.023 1 91.88 100 MET B N 1
ATOM 2561 C CA . MET B 1 100 ? 14.961 -29.172 -9.805 1 91.88 100 MET B CA 1
ATOM 2562 C C . MET B 1 100 ? 13.641 -28.484 -10.117 1 91.88 100 MET B C 1
ATOM 2564 O O . MET B 1 100 ? 12.82 -29 -10.875 1 91.88 100 MET B O 1
ATOM 2568 N N . ALA B 1 101 ? 13.484 -27.312 -9.516 1 93.5 101 ALA B N 1
ATOM 2569 C CA . ALA B 1 101 ? 12.289 -26.531 -9.828 1 93.5 101 ALA B CA 1
ATOM 2570 C C . ALA B 1 101 ? 12.32 -26.047 -11.273 1 93.5 101 ALA B C 1
ATOM 2572 O O . ALA B 1 101 ? 13.336 -26.188 -11.961 1 93.5 101 ALA B O 1
ATOM 2573 N N . ARG B 1 102 ? 11.156 -25.578 -11.703 1 93.25 102 ARG B N 1
ATOM 2574 C CA . ARG B 1 102 ? 11.047 -25.203 -13.109 1 93.25 102 ARG B CA 1
ATOM 2575 C C . ARG B 1 102 ? 11.164 -23.688 -13.281 1 93.25 102 ARG B C 1
ATOM 2577 O O . ARG B 1 102 ? 10.516 -22.938 -12.562 1 93.25 102 ARG B O 1
ATOM 2584 N N . PHE B 1 103 ? 12.031 -23.391 -14.219 1 96.12 103 PHE B N 1
ATOM 2585 C CA . PHE B 1 103 ? 12.102 -22.016 -14.688 1 96.12 103 PHE B CA 1
ATOM 2586 C C . PHE B 1 103 ? 10.844 -21.641 -15.469 1 96.12 103 PHE B C 1
ATOM 2588 O O . PHE B 1 103 ? 10.344 -22.438 -16.266 1 96.12 103 PHE B O 1
ATOM 2595 N N . ALA B 1 104 ? 10.312 -20.391 -15.141 1 94.62 104 ALA B N 1
ATOM 2596 C CA . ALA B 1 104 ? 9.102 -20 -15.852 1 94.62 104 ALA B CA 1
ATOM 2597 C C . ALA B 1 104 ? 9.164 -18.531 -16.266 1 94.62 104 ALA B C 1
ATOM 2599 O O . ALA B 1 104 ? 8.156 -17.812 -16.188 1 94.62 104 ALA B O 1
ATOM 2600 N N . GLY B 1 105 ? 10.336 -18.047 -16.562 1 95.06 105 GLY B N 1
ATOM 2601 C CA . GLY B 1 105 ? 10.484 -16.734 -17.188 1 95.06 105 GLY B CA 1
ATOM 2602 C C . GLY B 1 105 ? 10.75 -15.625 -16.188 1 95.06 105 GLY B C 1
ATOM 2603 O O . GLY B 1 105 ? 10.781 -15.867 -14.977 1 95.06 105 GLY B O 1
ATOM 2604 N N . GLU B 1 106 ? 11.016 -14.469 -16.812 1 96.56 106 GLU B N 1
ATOM 2605 C CA . GLU B 1 106 ? 11.242 -13.242 -16.047 1 96.56 106 GLU B CA 1
ATOM 2606 C C . GLU B 1 106 ? 9.922 -12.57 -15.68 1 96.56 106 GLU B C 1
ATOM 2608 O O . GLU B 1 106 ? 8.945 -12.656 -16.438 1 96.56 106 GLU B O 1
ATOM 2613 N N . ALA B 1 107 ? 9.891 -12.039 -14.531 1 96.06 107 ALA B N 1
ATOM 2614 C CA . ALA B 1 107 ? 8.727 -11.305 -14.039 1 96.06 107 ALA B CA 1
ATOM 2615 C C . ALA B 1 107 ? 9.156 -10.172 -13.109 1 96.06 107 ALA B C 1
ATOM 2617 O O . ALA B 1 107 ? 10.344 -9.891 -12.969 1 96.06 107 ALA B O 1
ATOM 2618 N N . TRP B 1 108 ? 8.195 -9.484 -12.664 1 96.06 108 TRP B N 1
ATOM 2619 C CA . TRP B 1 108 ? 8.414 -8.383 -11.734 1 96.06 108 TRP B CA 1
ATOM 2620 C C . TRP B 1 108 ? 7.523 -8.531 -10.5 1 96.06 108 TRP B C 1
ATOM 2622 O O . TRP B 1 108 ? 6.383 -8.984 -10.602 1 96.06 108 TRP B O 1
ATOM 2632 N N . ARG B 1 109 ? 8.109 -8.188 -9.414 1 95.88 109 ARG B N 1
ATOM 2633 C CA . ARG B 1 109 ? 7.297 -8.164 -8.203 1 95.88 109 ARG B CA 1
ATOM 2634 C C . ARG B 1 109 ? 7.406 -6.82 -7.496 1 95.88 109 ARG B C 1
ATOM 2636 O O . ARG B 1 109 ? 8.445 -6.152 -7.574 1 95.88 109 ARG B O 1
ATOM 2643 N N . VAL B 1 110 ? 6.281 -6.379 -6.918 1 96.06 110 VAL B N 1
ATOM 2644 C CA . VAL B 1 110 ? 6.254 -5.234 -6.012 1 96.06 110 VAL B CA 1
ATOM 2645 C C . VAL B 1 110 ? 6.391 -5.711 -4.57 1 96.06 110 VAL B C 1
ATOM 2647 O O . VAL B 1 110 ? 5.676 -6.621 -4.141 1 96.06 110 VAL B O 1
ATOM 2650 N N . VAL B 1 111 ? 7.371 -5.129 -3.883 1 95.5 111 VAL B N 1
ATOM 2651 C CA . VAL B 1 111 ? 7.574 -5.547 -2.5 1 95.5 111 VAL B CA 1
ATOM 2652 C C . VAL B 1 111 ? 7.473 -4.336 -1.573 1 95.5 111 VAL B C 1
ATOM 2654 O O . VAL B 1 111 ? 7.684 -3.201 -2 1 95.5 111 VAL B O 1
ATOM 2657 N N . GLY B 1 112 ? 7.016 -4.566 -0.366 1 95.12 112 GLY B N 1
ATOM 2658 C CA . GLY B 1 112 ? 6.973 -3.572 0.693 1 95.12 112 GLY B CA 1
ATOM 2659 C C . GLY B 1 112 ? 7.852 -3.922 1.879 1 95.12 112 GLY B C 1
ATOM 2660 O O . GLY B 1 112 ? 7.941 -5.09 2.266 1 95.12 112 GLY B O 1
ATOM 2661 N N . TYR B 1 113 ? 8.508 -2.943 2.383 1 93.56 113 TYR B N 1
ATOM 2662 C CA . TYR B 1 113 ? 9.359 -3.121 3.551 1 93.56 113 TYR B CA 1
ATOM 2663 C C . TYR B 1 113 ? 8.719 -2.514 4.793 1 93.56 113 TYR B C 1
ATOM 2665 O O . TYR B 1 113 ? 8.148 -1.422 4.734 1 93.56 113 TYR B O 1
ATOM 2673 N N . GLU B 1 114 ? 8.781 -3.279 5.781 1 91.12 114 GLU B N 1
ATOM 2674 C CA . GLU B 1 114 ? 8.234 -2.824 7.059 1 91.12 114 GLU B CA 1
ATOM 2675 C C . GLU B 1 114 ? 9.312 -2.184 7.926 1 91.12 114 GLU B C 1
ATOM 2677 O O . GLU B 1 114 ? 10.484 -2.572 7.859 1 91.12 114 GLU B O 1
ATOM 2682 N N . ASP B 1 115 ? 8.844 -1.241 8.789 1 88.25 115 ASP B N 1
ATOM 2683 C CA . ASP B 1 115 ? 9.742 -0.592 9.734 1 88.25 115 ASP B CA 1
ATOM 2684 C C . ASP B 1 115 ? 10.375 -1.611 10.68 1 88.25 115 ASP B C 1
ATOM 2686 O O . ASP B 1 115 ? 9.672 -2.426 11.281 1 88.25 115 ASP B O 1
ATOM 2690 N N . GLY B 1 116 ? 11.625 -1.634 10.711 1 82.19 116 GLY B N 1
ATOM 2691 C CA . GLY B 1 116 ? 12.336 -2.521 11.625 1 82.19 116 GLY B CA 1
ATOM 2692 C C . GLY B 1 116 ? 12.789 -3.812 10.969 1 82.19 116 GLY B C 1
ATOM 2693 O O . GLY B 1 116 ? 13.555 -4.578 11.555 1 82.19 116 GLY B O 1
ATOM 2694 N N . PHE B 1 117 ? 12.297 -4.098 9.703 1 82.69 117 PHE B N 1
ATOM 2695 C CA . PHE B 1 117 ? 12.656 -5.328 9.016 1 82.69 117 PHE B CA 1
ATOM 2696 C C . PHE B 1 117 ? 13.078 -5.043 7.574 1 82.69 117 PHE B C 1
ATOM 2698 O O . PHE B 1 117 ? 12.406 -5.477 6.633 1 82.69 117 PHE B O 1
ATOM 2705 N N . PRO B 1 118 ? 14.195 -4.434 7.422 1 79.06 118 PRO B N 1
ATOM 2706 C CA . PRO B 1 118 ? 14.586 -3.973 6.086 1 79.06 118 PRO B CA 1
ATOM 2707 C C . PRO B 1 118 ? 15 -5.117 5.164 1 79.06 118 PRO B C 1
ATOM 2709 O O . PRO B 1 118 ? 15.078 -4.938 3.947 1 79.06 118 PRO B O 1
ATOM 2712 N N . ASP B 1 119 ? 15.234 -6.285 5.656 1 78.31 119 ASP B N 1
ATOM 2713 C CA . ASP B 1 119 ? 15.766 -7.359 4.824 1 78.31 119 ASP B CA 1
ATOM 2714 C C . ASP B 1 119 ? 14.695 -8.414 4.535 1 78.31 119 ASP B C 1
ATOM 2716 O O . ASP B 1 119 ? 14.984 -9.453 3.949 1 78.31 119 ASP B O 1
ATOM 2720 N N . GLU B 1 120 ? 13.562 -8.219 4.914 1 81.5 120 GLU B N 1
ATOM 2721 C CA . GLU B 1 120 ? 12.484 -9.18 4.727 1 81.5 120 GLU B CA 1
ATOM 2722 C C . GLU B 1 120 ? 11.25 -8.508 4.125 1 81.5 120 GLU B C 1
ATOM 2724 O O . GLU B 1 120 ? 10.281 -8.227 4.836 1 81.5 120 GLU B O 1
ATOM 2729 N N . PRO B 1 121 ? 11.266 -8.43 2.855 1 88.44 121 PRO B N 1
ATOM 2730 C CA . PRO B 1 121 ? 10.148 -7.699 2.246 1 88.44 121 PRO B CA 1
ATOM 2731 C C . PRO B 1 121 ? 8.891 -8.562 2.107 1 88.44 121 PRO B C 1
ATOM 2733 O O . PRO B 1 121 ? 8.984 -9.789 2.041 1 88.44 121 PRO B O 1
ATOM 2736 N N . TYR B 1 122 ? 7.758 -7.906 2.1 1 89.62 122 TYR B N 1
ATOM 2737 C CA . TYR B 1 122 ? 6.477 -8.5 1.742 1 89.62 122 TYR B CA 1
ATOM 2738 C C . TYR B 1 122 ? 6.25 -8.438 0.236 1 89.62 122 TYR B C 1
ATOM 2740 O O . TYR B 1 122 ? 6.367 -7.375 -0.376 1 89.62 122 TYR B O 1
ATOM 2748 N N . GLN B 1 123 ? 6.016 -9.594 -0.292 1 91.38 123 GLN B N 1
ATOM 2749 C CA . GLN B 1 123 ? 5.605 -9.562 -1.691 1 91.38 123 GLN B CA 1
ATOM 2750 C C . GLN B 1 123 ? 4.145 -9.148 -1.826 1 91.38 123 GLN B C 1
ATOM 2752 O O . GLN B 1 123 ? 3.256 -9.781 -1.258 1 91.38 123 GLN B O 1
ATOM 2757 N N . LEU B 1 124 ? 3.908 -8.125 -2.633 1 93.06 124 LEU B N 1
ATOM 2758 C CA . LEU B 1 124 ? 2.564 -7.57 -2.74 1 93.06 124 LEU B CA 1
ATOM 2759 C C . LEU B 1 124 ? 1.94 -7.91 -4.09 1 93.06 124 LEU B C 1
ATOM 2761 O O . LEU B 1 124 ? 0.763 -8.266 -4.16 1 93.06 124 LEU B O 1
ATOM 2765 N N . MET B 1 125 ? 2.676 -7.75 -5.094 1 91.88 125 MET B N 1
ATOM 2766 C CA . MET B 1 125 ? 2.139 -7.988 -6.43 1 91.88 125 MET B CA 1
ATOM 2767 C C . MET B 1 125 ? 3.205 -8.578 -7.348 1 91.88 125 MET B C 1
ATOM 2769 O O . MET B 1 125 ? 4.395 -8.297 -7.184 1 91.88 125 MET B O 1
ATOM 2773 N N . THR B 1 126 ? 2.662 -9.438 -8.148 1 90.56 126 THR B N 1
ATOM 2774 C CA . THR B 1 126 ? 3.521 -9.938 -9.219 1 90.56 126 THR B CA 1
ATOM 2775 C C . THR B 1 126 ? 2.906 -9.656 -10.586 1 90.56 126 THR B C 1
ATOM 2777 O O . THR B 1 126 ? 1.685 -9.547 -10.711 1 90.56 126 THR B O 1
ATOM 2780 N N . SER B 1 127 ? 3.844 -9.406 -11.562 1 90.75 127 SER B N 1
ATOM 2781 C CA . SER B 1 127 ? 3.381 -9.117 -12.914 1 90.75 127 SER B CA 1
ATOM 2782 C C . SER B 1 127 ? 4.434 -9.5 -13.953 1 90.75 127 SER B C 1
ATOM 2784 O O . SER B 1 127 ? 5.633 -9.477 -13.664 1 90.75 127 SER B O 1
ATOM 2786 N N . GLU B 1 128 ? 3.91 -9.859 -15.117 1 89.56 128 GLU B N 1
ATOM 2787 C CA . GLU B 1 128 ? 4.82 -10.086 -16.234 1 89.56 128 GLU B CA 1
ATOM 2788 C C . GLU B 1 128 ? 5.191 -8.781 -16.922 1 89.56 128 GLU B C 1
ATOM 2790 O O . GLU B 1 128 ? 6.113 -8.742 -17.75 1 89.56 128 GLU B O 1
ATOM 2795 N N . SER B 1 129 ? 4.523 -7.746 -16.547 1 90.69 129 SER B N 1
ATOM 2796 C CA . SER B 1 129 ? 4.754 -6.426 -17.109 1 90.69 129 SER B CA 1
ATOM 2797 C C . SER B 1 129 ? 5.438 -5.5 -16.109 1 90.69 129 SER B C 1
ATOM 2799 O O . SER B 1 129 ? 4.887 -5.219 -15.047 1 90.69 129 SER B O 1
ATOM 2801 N N . MET B 1 130 ? 6.594 -5.039 -16.562 1 93.75 130 MET B N 1
ATOM 2802 C CA . MET B 1 130 ? 7.301 -4.078 -15.727 1 93.75 130 MET B CA 1
ATOM 2803 C C . MET B 1 130 ? 6.461 -2.82 -15.516 1 93.75 130 MET B C 1
ATOM 2805 O O . MET B 1 130 ? 6.406 -2.283 -14.406 1 93.75 130 MET B O 1
ATOM 2809 N N . LEU B 1 131 ? 5.84 -2.371 -16.547 1 92.75 131 LEU B N 1
ATOM 2810 C CA . LEU B 1 131 ? 5.059 -1.139 -16.5 1 92.75 131 LEU B CA 1
ATOM 2811 C C . LEU B 1 131 ? 3.891 -1.272 -15.531 1 92.75 131 LEU B C 1
ATOM 2813 O O . LEU B 1 131 ? 3.604 -0.348 -14.766 1 92.75 131 LEU B O 1
ATOM 2817 N N . ALA B 1 132 ? 3.264 -2.434 -15.578 1 90.31 132 ALA B N 1
ATOM 2818 C CA . ALA B 1 132 ? 2.156 -2.678 -14.664 1 90.31 132 ALA B CA 1
ATOM 2819 C C . ALA B 1 132 ? 2.641 -2.695 -13.211 1 90.31 132 ALA B C 1
ATOM 2821 O O . ALA B 1 132 ? 2.025 -2.078 -12.336 1 90.31 132 ALA B O 1
ATOM 2822 N N . ALA B 1 133 ? 3.732 -3.363 -12.977 1 94.25 133 ALA B N 1
ATOM 2823 C CA . ALA B 1 133 ? 4.309 -3.418 -11.633 1 94.25 133 ALA B CA 1
ATOM 2824 C C . 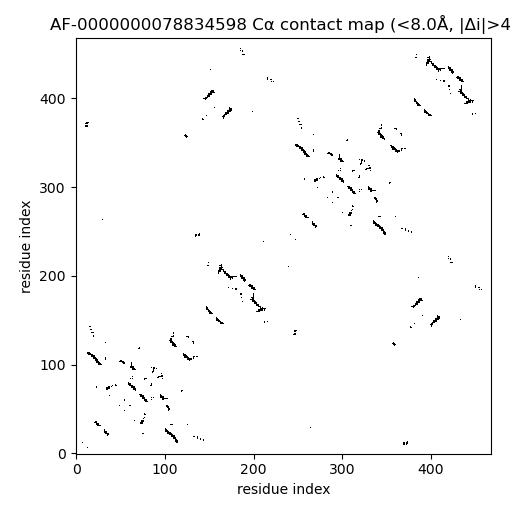ALA B 1 133 ? 4.711 -2.027 -11.148 1 94.25 133 ALA B C 1
ATOM 2826 O O . ALA B 1 133 ? 4.438 -1.656 -10.008 1 94.25 133 ALA B O 1
ATOM 2827 N N . GLN B 1 134 ? 5.305 -1.281 -12.016 1 95.69 134 GLN B N 1
ATOM 2828 C CA . GLN B 1 134 ? 5.758 0.062 -11.68 1 95.69 134 GLN B CA 1
ATOM 2829 C C . GLN B 1 134 ? 4.582 0.978 -11.359 1 95.69 134 GLN B C 1
ATOM 2831 O O . GLN B 1 134 ? 4.66 1.807 -10.445 1 95.69 134 GLN B O 1
ATOM 2836 N N . SER B 1 135 ? 3.58 0.827 -12.117 1 94.12 135 SER B N 1
ATOM 2837 C CA . SER B 1 135 ? 2.385 1.629 -11.883 1 94.12 135 SER B CA 1
ATOM 2838 C C . SER B 1 135 ? 1.845 1.409 -10.469 1 94.12 135 SER B C 1
ATOM 2840 O O . SER B 1 135 ? 1.601 2.369 -9.734 1 94.12 135 SER B O 1
ATOM 2842 N N . VAL B 1 136 ? 1.735 0.145 -10.109 1 94.12 136 VAL B N 1
ATOM 2843 C CA . VAL B 1 136 ? 1.229 -0.197 -8.781 1 94.12 136 VAL B CA 1
ATOM 2844 C C . VAL B 1 136 ? 2.205 0.292 -7.715 1 94.12 136 VAL B C 1
ATOM 2846 O O . VAL B 1 136 ? 1.794 0.88 -6.711 1 94.12 136 VAL B O 1
ATOM 2849 N N . CYS B 1 137 ? 3.43 0.121 -7.969 1 96.5 137 CYS B N 1
ATOM 2850 C CA . CYS B 1 137 ? 4.449 0.568 -7.027 1 96.5 137 CYS B CA 1
ATOM 2851 C C . CYS B 1 137 ? 4.379 2.076 -6.82 1 96.5 137 CYS B C 1
ATOM 2853 O O . CYS B 1 137 ? 4.461 2.557 -5.688 1 96.5 137 CYS B O 1
ATOM 2855 N N . ASN B 1 138 ? 4.234 2.773 -7.871 1 95.75 138 ASN B N 1
ATOM 2856 C CA . ASN B 1 138 ? 4.137 4.227 -7.793 1 95.75 138 ASN B CA 1
ATOM 2857 C C . ASN B 1 138 ? 2.928 4.664 -6.965 1 95.75 138 ASN B C 1
ATOM 2859 O O . ASN B 1 138 ? 3.012 5.621 -6.195 1 95.75 138 ASN B O 1
ATOM 2863 N N . GLY B 1 139 ? 1.83 4 -7.172 1 94.81 139 GLY B N 1
ATOM 2864 C CA . GLY B 1 139 ? 0.653 4.293 -6.371 1 94.81 139 GLY B CA 1
ATOM 2865 C C . GLY B 1 139 ? 0.878 4.094 -4.883 1 94.81 139 GLY B C 1
ATOM 2866 O O . GLY B 1 139 ? 0.46 4.918 -4.07 1 94.81 139 GLY B O 1
ATOM 2867 N N . LEU B 1 140 ? 1.535 2.996 -4.602 1 96.06 140 LEU B N 1
ATOM 2868 C CA . LEU B 1 140 ? 1.825 2.699 -3.205 1 96.06 140 LEU B CA 1
ATOM 2869 C C . LEU B 1 140 ? 2.832 3.693 -2.637 1 96.06 140 LEU B C 1
ATOM 2871 O O . LEU B 1 140 ? 2.68 4.16 -1.505 1 96.06 140 LEU B O 1
ATOM 2875 N N . LEU B 1 141 ? 3.838 4.062 -3.424 1 96.06 141 LEU B N 1
ATOM 2876 C CA . LEU B 1 141 ? 4.844 5.031 -3.002 1 96.06 141 LEU B CA 1
ATOM 2877 C C . LEU B 1 141 ? 4.207 6.391 -2.732 1 96.06 141 LEU B C 1
ATOM 2879 O O . LEU B 1 141 ? 4.641 7.117 -1.836 1 96.06 141 LEU B O 1
ATOM 2883 N N . ALA B 1 142 ? 3.225 6.715 -3.465 1 93.62 142 ALA B N 1
ATOM 2884 C CA . ALA B 1 142 ? 2.523 7.984 -3.285 1 93.62 142 ALA B CA 1
ATOM 2885 C C . ALA B 1 142 ? 1.909 8.078 -1.892 1 93.62 142 ALA B C 1
ATOM 2887 O O . ALA B 1 142 ? 1.82 9.164 -1.318 1 93.62 142 ALA B O 1
ATOM 2888 N N . LEU B 1 143 ? 1.524 6.941 -1.388 1 94.06 143 LEU B N 1
ATOM 2889 C CA . LEU B 1 143 ? 0.916 6.914 -0.062 1 94.06 143 LEU B CA 1
ATOM 2890 C C . LEU B 1 143 ? 1.95 7.219 1.017 1 94.06 143 LEU B C 1
ATOM 2892 O O . LEU B 1 143 ? 1.593 7.574 2.143 1 94.06 143 LEU B O 1
ATOM 2896 N N . LEU B 1 144 ? 3.211 7.059 0.664 1 94.81 144 LEU B N 1
ATOM 2897 C CA . LEU B 1 144 ? 4.277 7.258 1.642 1 94.81 144 LEU B CA 1
ATOM 2898 C C . LEU B 1 144 ? 4.793 8.688 1.597 1 94.81 144 LEU B C 1
ATOM 2900 O O . LEU B 1 144 ? 5.535 9.117 2.486 1 94.81 144 LEU B O 1
ATOM 2904 N N . LYS B 1 145 ? 4.461 9.445 0.606 1 93.81 145 LYS B N 1
ATOM 2905 C CA . LYS B 1 145 ? 4.895 10.836 0.512 1 93.81 145 LYS B CA 1
ATOM 2906 C C . LYS B 1 145 ? 4.293 11.68 1.634 1 93.81 145 LYS B C 1
ATOM 2908 O O . LYS B 1 145 ? 3.227 11.352 2.16 1 93.81 145 LYS B O 1
ATOM 2913 N N . PRO B 1 146 ? 4.992 12.742 1.948 1 95.44 146 PRO B N 1
ATOM 2914 C CA . PRO B 1 146 ? 4.43 13.617 2.98 1 95.44 146 PRO B CA 1
ATOM 2915 C C . PRO B 1 146 ? 3.064 14.18 2.594 1 95.44 146 PRO B C 1
ATOM 2917 O O . PRO B 1 146 ? 2.861 14.578 1.444 1 95.44 146 PRO B O 1
ATOM 2920 N N . VAL B 1 147 ? 2.213 14.055 3.562 1 95.88 147 VAL B N 1
ATOM 2921 C CA . VAL B 1 147 ? 0.934 14.727 3.375 1 95.88 147 VAL B CA 1
ATOM 2922 C C . VAL B 1 147 ? 1.132 16.234 3.455 1 95.88 147 VAL B C 1
ATOM 2924 O O . VAL B 1 147 ? 1.873 16.734 4.309 1 95.88 147 VAL B O 1
ATOM 2927 N N . ARG B 1 148 ? 0.469 16.922 2.564 1 96.5 148 ARG B N 1
ATOM 2928 C CA . ARG B 1 148 ? 0.594 18.375 2.549 1 96.5 148 ARG B CA 1
ATOM 2929 C C . ARG B 1 148 ? -0.683 19.031 3.057 1 96.5 148 ARG B C 1
ATOM 2931 O O . ARG B 1 148 ? -1.782 18.688 2.617 1 96.5 148 ARG B O 1
ATOM 2938 N N . VAL B 1 149 ? -0.476 19.891 3.963 1 95.88 149 VAL B N 1
ATOM 2939 C CA . VAL B 1 149 ? -1.562 20.641 4.586 1 95.88 149 VAL B CA 1
ATOM 2940 C C . VAL B 1 149 ? -1.347 22.141 4.367 1 95.88 149 VAL B C 1
ATOM 2942 O O . VAL B 1 149 ? -0.243 22.641 4.574 1 95.88 149 VAL B O 1
ATOM 2945 N N . ALA B 1 150 ? -2.359 22.797 3.861 1 96.06 150 ALA B N 1
ATOM 2946 C CA . ALA B 1 150 ? -2.359 24.266 3.76 1 96.06 150 ALA B CA 1
ATOM 2947 C C . ALA B 1 150 ? -3.371 24.875 4.719 1 96.06 150 ALA B C 1
ATOM 2949 O O . ALA B 1 150 ? -4.578 24.641 4.59 1 96.06 150 ALA B O 1
ATOM 2950 N N . MET B 1 151 ? -2.832 25.625 5.641 1 93.56 151 MET B N 1
ATOM 2951 C CA . MET B 1 151 ? -3.686 26.266 6.629 1 93.56 151 MET B CA 1
ATOM 2952 C C . MET B 1 151 ? -3.693 27.781 6.43 1 93.56 151 MET B C 1
ATOM 2954 O O . MET B 1 151 ? -2.637 28.406 6.395 1 93.56 151 MET B O 1
ATOM 2958 N N . GLY B 1 152 ? -4.887 28.297 6.266 1 91.62 152 GLY B N 1
ATOM 2959 C CA . GLY B 1 152 ? -5.059 29.734 6.133 1 91.62 152 GLY B CA 1
ATOM 2960 C C . GLY B 1 152 ? -5.562 30.391 7.402 1 91.62 152 GLY B C 1
ATOM 2961 O O . GLY B 1 152 ? -6.48 29.891 8.047 1 91.62 152 GLY B O 1
ATOM 2962 N N . MET B 1 153 ? -4.863 31.453 7.711 1 87.94 153 MET B N 1
ATOM 2963 C CA . MET B 1 153 ? -5.234 32.25 8.891 1 87.94 153 MET B CA 1
ATOM 2964 C C . MET B 1 153 ? -5.398 33.719 8.531 1 87.94 153 MET B C 1
ATOM 2966 O O . MET B 1 153 ? -4.941 34.156 7.473 1 87.94 153 MET B O 1
ATOM 2970 N N . ASP B 1 154 ? -6.148 34.375 9.406 1 89.31 154 ASP B N 1
ATOM 2971 C CA . ASP B 1 154 ? -6.258 35.844 9.406 1 89.31 154 ASP B CA 1
ATOM 2972 C C . ASP B 1 154 ? -6.039 36.406 10.805 1 89.31 154 AS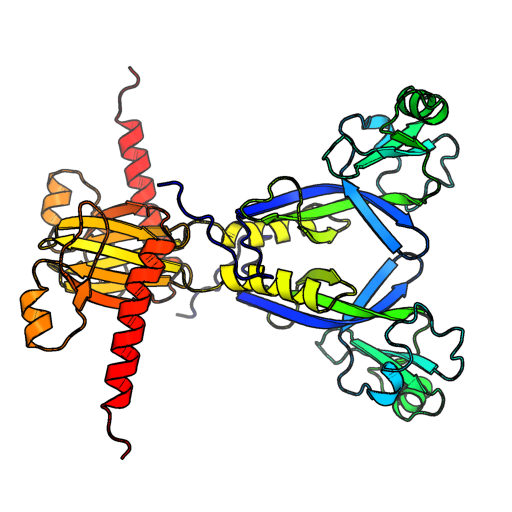P B C 1
ATOM 2974 O O . ASP B 1 154 ? -6.945 36.375 11.641 1 89.31 154 ASP B O 1
ATOM 2978 N N . GLY B 1 155 ? -4.883 36.938 10.977 1 82.69 155 GLY B N 1
ATOM 2979 C CA . GLY B 1 155 ? -4.562 37.438 12.297 1 82.69 155 GLY B CA 1
ATOM 2980 C C . GLY B 1 155 ? -4.613 36.375 13.383 1 82.69 155 GLY B C 1
ATOM 2981 O O . GLY B 1 155 ? -5.168 36.625 14.453 1 82.69 155 GLY B O 1
ATOM 2982 N N . GLY B 1 156 ? -4.258 35.219 12.992 1 77.44 156 GLY B N 1
ATOM 2983 C CA . GLY B 1 156 ? -4.223 34.125 13.969 1 77.44 156 GLY B CA 1
ATOM 2984 C C . GLY B 1 156 ? -5.492 33.312 13.984 1 77.44 156 GLY B C 1
ATOM 2985 O O . GLY B 1 156 ? -5.516 32.219 14.547 1 77.44 156 GLY B O 1
ATOM 2986 N N . ALA B 1 157 ? -6.516 33.812 13.438 1 83.94 157 ALA B N 1
ATOM 2987 C CA . ALA B 1 157 ? -7.773 33.094 13.375 1 83.94 157 ALA B CA 1
ATOM 2988 C C . ALA B 1 157 ? -7.793 32.125 12.18 1 83.94 157 ALA B C 1
ATOM 2990 O O . ALA B 1 157 ? -7.484 32.531 11.055 1 83.94 157 ALA B O 1
ATOM 2991 N N . HIS B 1 158 ? -8.156 31.031 12.422 1 87.38 158 HIS B N 1
ATOM 2992 C CA . HIS B 1 158 ? -8.203 30.016 11.375 1 87.38 158 HIS B CA 1
ATOM 2993 C C . HIS B 1 158 ? -9.297 30.344 10.352 1 87.38 158 HIS B C 1
ATOM 2995 O O . HIS B 1 158 ? -10.414 30.703 10.727 1 87.38 158 HIS B O 1
ATOM 3001 N N . THR B 1 159 ? -8.992 30.203 9.078 1 89.38 159 THR B N 1
ATOM 3002 C CA . THR B 1 159 ? -9.953 30.469 8.023 1 89.38 159 THR B CA 1
ATOM 3003 C C . THR B 1 159 ? -10.242 29.203 7.215 1 89.38 159 THR B C 1
ATOM 3005 O O . THR B 1 159 ? -11.406 28.875 6.965 1 89.38 159 THR B O 1
ATOM 3008 N N . PHE B 1 160 ? -9.234 28.547 6.82 1 92.31 160 PHE B N 1
ATOM 3009 C CA . PHE B 1 160 ? -9.438 27.312 6.062 1 92.31 160 PHE B CA 1
ATOM 3010 C C . PHE B 1 160 ? -8.273 26.359 6.27 1 92.31 160 PHE B C 1
ATOM 3012 O O . PHE B 1 160 ? -7.215 26.75 6.762 1 92.31 160 PHE B O 1
ATOM 3019 N N . ILE B 1 161 ? -8.531 25.141 5.965 1 94.25 161 ILE B N 1
ATOM 3020 C CA . ILE B 1 161 ? -7.508 24.109 5.945 1 94.25 161 ILE B CA 1
ATOM 3021 C C . ILE B 1 161 ? -7.746 23.172 4.766 1 94.25 161 ILE B C 1
ATOM 3023 O O . ILE B 1 161 ? -8.828 22.594 4.629 1 94.25 161 ILE B O 1
ATOM 3027 N N . PHE B 1 162 ? -6.785 23.078 3.873 1 95.25 162 PHE B N 1
ATOM 3028 C CA . PHE B 1 162 ? -6.824 22.172 2.73 1 95.25 162 PHE B CA 1
ATOM 3029 C C . PHE B 1 162 ? -5.738 21.109 2.848 1 95.25 162 PHE B C 1
ATOM 3031 O O . PHE B 1 162 ? -4.625 21.391 3.293 1 95.25 162 PHE B O 1
ATOM 3038 N N . THR B 1 163 ? -6.105 19.938 2.473 1 95.88 163 THR B N 1
ATOM 3039 C CA . THR B 1 163 ? -5.152 18.844 2.492 1 95.88 163 THR B CA 1
ATOM 3040 C C . THR B 1 163 ? -5.18 18.078 1.168 1 95.88 163 THR B C 1
ATOM 3042 O O . THR B 1 163 ? -6.184 18.094 0.455 1 95.88 163 THR B O 1
ATOM 3045 N N . ASP B 1 164 ? -4.047 17.438 0.778 1 94.25 164 ASP B N 1
ATOM 3046 C CA . ASP B 1 164 ? -4.008 16.641 -0.443 1 94.25 164 ASP B CA 1
ATOM 3047 C C . ASP B 1 164 ? -4.371 15.18 -0.161 1 94.25 164 ASP B C 1
ATOM 3049 O O . ASP B 1 164 ? -4.684 14.422 -1.082 1 94.25 164 ASP B O 1
ATOM 3053 N N . ARG B 1 165 ? -4.352 14.766 0.986 1 92.94 165 ARG B N 1
ATOM 3054 C CA . ARG B 1 165 ? -4.797 13.5 1.557 1 92.94 165 ARG B CA 1
ATOM 3055 C C . ARG B 1 165 ? -5.387 13.703 2.947 1 92.94 165 ARG B C 1
ATOM 3057 O O . ARG B 1 165 ? -5.25 14.773 3.535 1 92.94 165 ARG B O 1
ATOM 3064 N N . PRO B 1 166 ? -6.059 12.695 3.432 1 93.69 166 PRO B N 1
ATOM 3065 C CA . PRO B 1 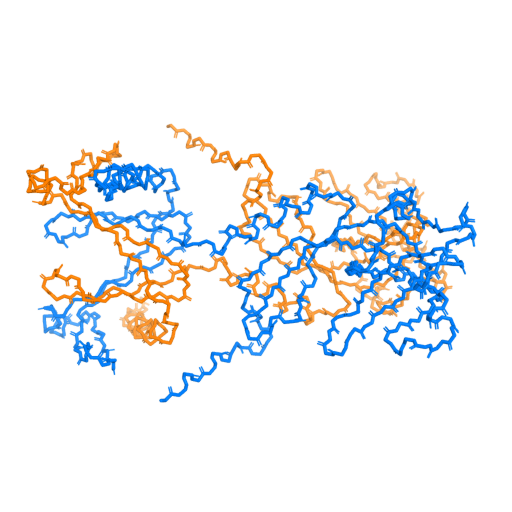166 ? -6.699 12.898 4.734 1 93.69 166 PRO B CA 1
ATOM 3066 C C . PRO B 1 166 ? -5.699 13.258 5.832 1 93.69 166 PRO B C 1
ATOM 3068 O O . PRO B 1 166 ? -4.68 12.578 5.988 1 93.69 166 PRO B O 1
ATOM 3071 N N . ALA B 1 167 ? -6.039 14.312 6.582 1 96.25 167 ALA B N 1
ATOM 3072 C CA . ALA B 1 167 ? -5.172 14.781 7.656 1 96.25 167 ALA B CA 1
ATOM 3073 C C . ALA B 1 167 ? -5.973 15.5 8.734 1 96.25 167 ALA B C 1
ATOM 3075 O O . ALA B 1 167 ? -7.043 16.047 8.469 1 96.25 167 ALA B O 1
ATOM 3076 N N . GLU B 1 168 ? -5.48 15.391 9.945 1 96.25 168 GLU B N 1
ATOM 3077 C CA . GLU B 1 168 ? -5.984 16.125 11.102 1 96.25 168 GLU B CA 1
ATOM 3078 C C . GLU B 1 168 ? -4.871 16.922 11.781 1 96.25 168 GLU B C 1
ATOM 3080 O O . GLU B 1 168 ? -3.77 16.406 11.984 1 96.25 168 GLU B O 1
ATOM 3085 N N . VAL B 1 169 ? -5.227 18.141 12.008 1 95.38 169 VAL B N 1
ATOM 3086 C CA . VAL B 1 169 ? -4.219 19.016 12.602 1 95.38 169 VAL B CA 1
ATOM 3087 C C . VAL B 1 169 ? -4.703 19.516 13.961 1 95.38 169 VAL B C 1
ATOM 3089 O O . VAL B 1 169 ? -5.762 20.156 14.055 1 95.38 169 VAL B O 1
ATOM 3092 N N . LEU B 1 170 ? -3.98 19.172 14.953 1 95.94 170 LEU B N 1
ATOM 3093 C CA . LEU B 1 170 ? -4.176 19.734 16.281 1 95.94 170 LEU B CA 1
ATOM 3094 C C . LEU B 1 170 ? -3.314 20.984 16.484 1 95.94 170 LEU B C 1
ATOM 3096 O O . LEU B 1 170 ? -2.086 20.891 16.469 1 95.94 170 LEU B O 1
ATOM 3100 N N . VAL B 1 171 ? -3.936 22.078 16.594 1 92.81 171 VAL B N 1
ATOM 3101 C CA . VAL B 1 171 ? -3.227 23.328 16.875 1 92.81 171 VAL B CA 1
ATOM 3102 C C . VAL B 1 171 ? -3.324 23.641 18.375 1 92.81 171 VAL B C 1
ATOM 3104 O O . VAL B 1 171 ? -4.422 23.734 18.922 1 92.81 171 VAL B O 1
ATOM 3107 N N . MET B 1 172 ? -2.111 23.734 18.906 1 92.94 172 MET B N 1
ATOM 3108 C CA . MET B 1 172 ? -2.01 23.969 20.344 1 92.94 172 MET B CA 1
ATOM 3109 C C . MET B 1 172 ? -1.315 25.281 20.625 1 92.94 172 MET B C 1
ATOM 3111 O O . MET B 1 172 ? -0.268 25.578 20.047 1 92.94 172 MET B O 1
ATOM 3115 N N . ASP B 1 173 ? -1.928 26.062 21.516 1 91.62 173 ASP B N 1
ATOM 3116 C CA . ASP B 1 173 ? -1.32 27.344 21.891 1 91.62 173 ASP B CA 1
ATOM 3117 C C . ASP B 1 173 ? -1.273 27.516 23.406 1 91.62 173 ASP B C 1
ATOM 3119 O O . ASP B 1 173 ? -2.314 27.531 24.062 1 91.62 173 ASP B O 1
ATOM 3123 N N . SER B 1 174 ? -0.091 27.781 23.875 1 92.75 174 SER B N 1
ATOM 3124 C CA . SER B 1 174 ? 0.09 27.859 25.328 1 92.75 174 SER B CA 1
ATOM 3125 C C . SER B 1 174 ? -0.448 29.188 25.875 1 92.75 174 SER B C 1
ATOM 3127 O O . SER B 1 174 ? -0.802 29.266 27.047 1 92.75 174 SER B O 1
ATOM 3129 N N . ALA B 1 175 ? -0.542 30.141 25.062 1 89.81 175 ALA B N 1
ATOM 3130 C CA . ALA B 1 175 ? -0.969 31.469 25.516 1 89.81 175 ALA B CA 1
ATOM 3131 C C . ALA B 1 175 ? -2.436 31.453 25.938 1 89.81 175 ALA B C 1
ATOM 3133 O O . ALA B 1 175 ? -2.871 32.312 26.719 1 89.81 175 ALA B O 1
ATOM 3134 N N . HIS B 1 176 ? -3.158 30.438 25.484 1 90.19 176 HIS B N 1
ATOM 3135 C CA . HIS B 1 176 ? -4.598 30.453 25.734 1 90.19 176 HIS B CA 1
ATOM 3136 C C . HIS B 1 176 ? -5.004 29.328 26.672 1 90.19 176 HIS B C 1
ATOM 3138 O O . HIS B 1 176 ? -6.195 29.062 26.859 1 90.19 176 HIS B O 1
ATOM 3144 N N . ALA B 1 177 ? -4.051 28.75 27.219 1 93.25 177 ALA B N 1
ATOM 3145 C CA . ALA B 1 177 ? -4.324 27.578 28.047 1 93.25 177 ALA B CA 1
ATOM 3146 C C . ALA B 1 177 ? -5.207 27.938 29.234 1 93.25 177 ALA B C 1
ATOM 3148 O O . ALA B 1 177 ? -6.176 27.234 29.531 1 93.25 177 ALA B O 1
ATOM 3149 N N . ALA B 1 178 ? -4.871 29.016 29.875 1 91.19 178 ALA B N 1
ATOM 3150 C CA . ALA B 1 178 ? -5.613 29.438 31.062 1 91.19 178 ALA B CA 1
ATOM 3151 C C . ALA B 1 178 ? -7.07 29.75 30.734 1 91.19 178 ALA B C 1
ATOM 3153 O O . ALA B 1 178 ? -7.977 29.344 31.453 1 91.19 178 ALA B O 1
ATOM 3154 N N . GLN B 1 179 ? -7.246 30.359 29.672 1 91.62 179 GLN B N 1
ATOM 3155 C CA . GLN B 1 179 ? -8.594 30.703 29.234 1 91.62 179 GLN B CA 1
ATOM 3156 C C . GLN B 1 179 ? -9.398 29.453 28.891 1 91.62 179 GLN B C 1
ATOM 3158 O O . GLN B 1 179 ? -10.578 29.359 29.234 1 91.62 179 GLN B O 1
ATOM 3163 N N . SER B 1 180 ? -8.828 28.578 28.281 1 91.12 180 SER B N 1
ATOM 3164 C CA . SER B 1 180 ? -9.508 27.344 27.906 1 91.12 180 SER B CA 1
ATOM 3165 C C . SER B 1 180 ? -9.852 26.5 29.141 1 91.12 180 SER B C 1
ATOM 3167 O O . SER B 1 180 ? -10.898 25.844 29.172 1 91.12 180 SER B O 1
ATOM 3169 N N . LYS B 1 181 ? -8.977 26.547 30.031 1 90.31 181 LYS B N 1
ATOM 3170 C CA . LYS B 1 181 ? -9.227 25.828 31.281 1 90.31 181 LYS B CA 1
ATOM 3171 C C . LYS B 1 181 ? -10.461 26.375 31.984 1 90.31 181 LYS B C 1
ATOM 3173 O O . LYS B 1 181 ? -11.289 25.609 32.5 1 90.31 181 LYS B O 1
ATOM 3178 N N . GLU B 1 182 ? -10.594 27.578 31.953 1 91.25 182 GLU B N 1
ATOM 3179 C CA . GLU B 1 182 ? -11.719 28.25 32.594 1 91.25 182 GLU B CA 1
ATOM 3180 C C . GLU B 1 182 ? -13.023 27.984 31.844 1 91.25 182 GLU B C 1
ATOM 3182 O O . GLU B 1 182 ? -14.078 27.812 32.438 1 91.25 182 GLU B O 1
ATOM 3187 N N . SER B 1 183 ? -12.969 27.891 30.516 1 91.06 183 SER B N 1
ATOM 3188 C CA . SER B 1 183 ? -14.156 27.734 29.688 1 91.06 183 SER B CA 1
ATOM 3189 C C . SER B 1 183 ? -14.523 26.266 29.516 1 91.06 183 SER B C 1
ATOM 3191 O O . SER B 1 183 ? -15.562 25.953 28.938 1 91.06 183 SER B O 1
ATOM 3193 N N . GLY B 1 184 ? -13.594 25.422 29.906 1 87.12 184 GLY B N 1
ATOM 3194 C CA . GLY B 1 184 ? -13.883 24 29.797 1 87.12 184 GLY B CA 1
ATOM 3195 C C . GLY B 1 184 ? -13.602 23.453 28.406 1 87.12 184 GLY B C 1
ATOM 3196 O O . GLY B 1 184 ? -14.133 22.391 28.047 1 87.12 184 GLY B O 1
ATOM 3197 N N . THR B 1 185 ? -12.875 24.25 27.672 1 90.81 185 THR B N 1
ATOM 3198 C CA . THR B 1 185 ? -12.5 23.75 26.344 1 90.81 185 THR B CA 1
ATOM 3199 C C . THR B 1 185 ? -11.219 22.922 26.422 1 90.81 185 THR B C 1
ATOM 3201 O O . THR B 1 185 ? -10.656 22.734 27.5 1 90.81 185 THR B O 1
ATOM 3204 N N . LEU B 1 186 ? -10.805 22.328 25.406 1 93.69 186 LEU B N 1
ATOM 3205 C CA . LEU B 1 186 ? -9.734 21.328 25.344 1 93.69 186 LEU B CA 1
ATOM 3206 C C . LEU B 1 186 ? -8.406 21.938 25.797 1 93.69 186 LEU B C 1
ATOM 3208 O O . LEU B 1 186 ? -7.953 22.938 25.234 1 93.69 186 LEU B O 1
ATOM 3212 N N . VAL B 1 187 ? -7.871 21.359 26.844 1 95.19 187 VAL B N 1
ATOM 3213 C CA . VAL B 1 187 ? -6.531 21.688 27.312 1 95.19 187 VAL B CA 1
ATOM 3214 C C . VAL B 1 187 ? -5.633 20.453 27.203 1 95.19 187 VAL B C 1
ATOM 3216 O O . VAL B 1 187 ? -6 19.375 27.656 1 95.19 187 VAL B O 1
ATOM 3219 N N . ILE B 1 188 ? -4.527 20.656 26.609 1 95.38 188 ILE B N 1
ATOM 3220 C CA . ILE B 1 188 ? -3.596 19.578 26.344 1 95.38 188 ILE B CA 1
ATOM 3221 C C . ILE B 1 188 ? -2.344 19.75 27.203 1 95.38 188 ILE B C 1
ATOM 3223 O O . ILE B 1 188 ? -1.762 20.844 27.25 1 95.38 188 ILE B O 1
ATOM 3227 N N . ASN B 1 189 ? -1.978 18.672 27.797 1 93.19 189 ASN B N 1
ATOM 3228 C CA . ASN B 1 189 ? -0.725 18.641 28.547 1 93.19 189 ASN B CA 1
ATOM 3229 C C . ASN B 1 189 ? 0.391 17.969 27.734 1 93.19 189 ASN B C 1
ATOM 3231 O O . ASN B 1 189 ? 0.177 16.922 27.125 1 93.19 189 ASN B O 1
ATOM 3235 N N . SER B 1 190 ? 1.509 18.609 27.781 1 91.56 190 SER B N 1
ATOM 3236 C CA . SER B 1 190 ? 2.67 18.031 27.094 1 91.56 190 SER B CA 1
ATOM 3237 C C . SER B 1 190 ? 3.746 17.625 28.094 1 91.56 190 SER B C 1
ATOM 3239 O O . SER B 1 190 ? 4.203 18.438 28.891 1 91.56 190 SER B O 1
ATOM 3241 N N . PRO B 1 191 ? 4.176 16.391 28.031 1 87.12 191 PRO B N 1
ATOM 3242 C CA . PRO B 1 191 ? 5.258 15.938 28.922 1 87.12 191 PRO B CA 1
ATOM 3243 C C . PRO B 1 191 ? 6.637 16.078 28.281 1 87.12 191 PRO B C 1
ATOM 3245 O O . PRO B 1 191 ? 7.629 15.609 28.828 1 87.12 191 PRO B O 1
ATOM 3248 N N . TYR B 1 192 ? 6.688 16.641 27.156 1 85.44 192 TYR B N 1
ATOM 3249 C CA . TYR B 1 192 ? 7.918 16.562 26.37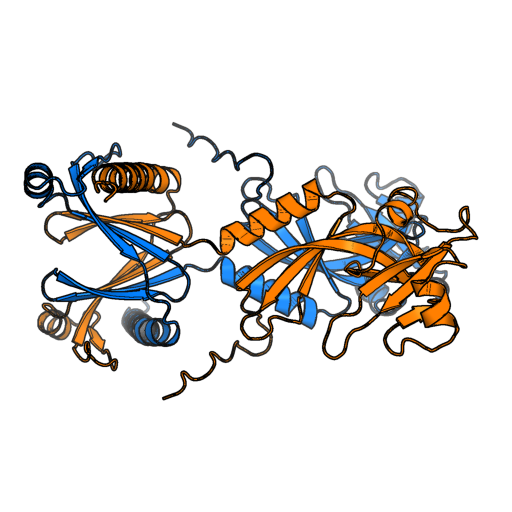5 1 85.44 192 TYR B CA 1
ATOM 3250 C C . TYR B 1 192 ? 8.828 17.75 26.688 1 85.44 192 TYR B C 1
ATOM 3252 O O . TYR B 1 192 ? 8.359 18.875 26.844 1 85.44 192 TYR B O 1
ATOM 3260 N N . LEU B 1 193 ? 10.133 17.406 26.703 1 81.88 193 LEU B N 1
ATOM 3261 C CA . LEU B 1 193 ? 11.148 18.375 27.094 1 81.88 193 LEU B CA 1
ATOM 3262 C C . LEU B 1 193 ? 11.125 19.594 26.172 1 81.88 193 LEU B C 1
ATOM 3264 O O . LEU B 1 193 ? 11.125 19.453 24.953 1 81.88 193 LEU B O 1
ATOM 3268 N N . GLY B 1 194 ? 11.094 20.797 26.766 1 82 194 GLY B N 1
ATOM 3269 C CA . GLY B 1 194 ? 11.094 22.047 26.031 1 82 194 GLY B CA 1
ATOM 3270 C C . GLY B 1 194 ? 9.695 22.578 25.75 1 82 194 GLY B C 1
ATOM 3271 O O . GLY B 1 194 ? 9.531 23.734 25.359 1 82 194 GLY B O 1
ATOM 3272 N N . HIS B 1 195 ? 8.664 21.688 26.047 1 82.56 195 HIS B N 1
ATOM 3273 C CA . HIS B 1 195 ? 7.277 22.062 25.797 1 82.56 195 HIS B CA 1
ATOM 3274 C C . HIS B 1 195 ? 6.352 21.547 26.891 1 82.56 195 HIS B C 1
ATOM 3276 O O . HIS B 1 195 ? 5.234 21.109 26.609 1 82.56 195 HIS B O 1
ATOM 3282 N N . GLU B 1 196 ? 6.785 21.547 28.094 1 85.88 196 GLU B N 1
ATOM 3283 C CA . GLU B 1 196 ? 6.043 20.953 29.203 1 85.88 196 GLU B CA 1
ATOM 3284 C C . GLU B 1 196 ? 4.887 21.859 29.641 1 85.88 196 GLU B C 1
ATOM 3286 O O . GLU B 1 196 ? 4.234 21.609 30.641 1 85.88 196 GLU B O 1
ATOM 3291 N N . ASN B 1 197 ? 4.359 22.625 28.859 1 86.38 197 ASN B N 1
ATOM 3292 C CA . ASN B 1 197 ? 3.287 23.578 29.156 1 86.38 197 ASN B CA 1
ATOM 3293 C C . ASN B 1 197 ? 1.914 22.969 28.875 1 86.38 197 ASN B C 1
ATOM 3295 O O . ASN B 1 197 ? 1.815 21.859 28.328 1 86.38 197 ASN B O 1
ATOM 3299 N N . GLU B 1 198 ? 0.951 23.641 29.453 1 93.62 198 GLU B N 1
ATOM 3300 C CA . GLU B 1 198 ? -0.427 23.406 29.031 1 93.62 198 GLU B CA 1
ATOM 3301 C C . GLU B 1 198 ? -0.777 24.219 27.797 1 93.62 198 GLU B C 1
ATOM 3303 O O . GLU B 1 198 ? -0.34 25.375 27.656 1 93.62 198 GLU B O 1
ATOM 3308 N N . TYR B 1 199 ? -1.543 23.547 26.953 1 94.69 199 TYR B N 1
ATOM 3309 C CA . TYR B 1 199 ? -1.914 24.188 25.688 1 94.69 199 TYR B CA 1
ATOM 3310 C C . TYR B 1 199 ? -3.426 24.156 25.484 1 94.69 199 TYR B C 1
ATOM 3312 O O . TYR B 1 199 ? -4.086 23.172 25.812 1 94.69 199 TYR B O 1
ATOM 3320 N N . ALA B 1 200 ? -3.949 25.344 25.047 1 94.06 200 ALA B N 1
ATOM 3321 C CA . ALA B 1 200 ? -5.273 25.281 24.438 1 94.06 200 ALA B CA 1
ATOM 3322 C C . ALA B 1 200 ? -5.215 24.578 23.094 1 94.06 200 ALA B C 1
ATOM 3324 O O . ALA B 1 200 ? -4.348 24.875 22.266 1 94.06 200 ALA B O 1
ATOM 3325 N N . GLY B 1 201 ? -6.102 23.625 22.906 1 92.62 201 GLY B N 1
ATOM 3326 C CA . GLY B 1 201 ? -6.031 22.844 21.688 1 92.62 201 GLY B CA 1
ATOM 3327 C C . GLY B 1 201 ? -7.305 22.906 20.859 1 92.62 201 GLY B C 1
ATOM 3328 O O . GLY B 1 201 ? -8.406 23 21.406 1 92.62 201 GLY B O 1
ATOM 3329 N N . ASP B 1 202 ? -7.137 22.984 19.562 1 92.5 202 ASP B N 1
ATOM 3330 C CA . ASP B 1 202 ? -8.227 22.844 18.594 1 92.5 202 ASP B CA 1
ATOM 3331 C C . ASP B 1 202 ? -7.844 21.891 17.469 1 92.5 202 ASP B C 1
ATOM 3333 O O . ASP B 1 202 ? -6.727 21.953 16.953 1 92.5 202 ASP B O 1
ATOM 3337 N N . VAL B 1 203 ? -8.805 21 17.109 1 94.44 203 VAL B N 1
ATOM 3338 C CA . VAL B 1 203 ? -8.555 20.047 16.031 1 94.44 203 VAL B CA 1
ATOM 3339 C C . VAL B 1 203 ? -9.188 20.562 14.734 1 94.44 203 VAL B C 1
ATOM 3341 O O . VAL B 1 203 ? -10.367 20.922 14.711 1 94.44 203 VAL B O 1
ATOM 3344 N N . TYR B 1 204 ? -8.352 20.641 13.766 1 92.75 204 TYR B N 1
ATOM 3345 C CA . TYR B 1 204 ? -8.82 20.984 12.43 1 92.75 204 TYR B CA 1
ATOM 3346 C C . TYR B 1 204 ? -8.75 19.781 11.5 1 92.75 204 TYR B C 1
ATOM 3348 O O . TYR B 1 204 ? -7.691 19.172 11.336 1 92.75 204 TYR B O 1
ATOM 3356 N N . ARG B 1 205 ? -9.906 19.438 10.977 1 90.5 205 ARG B N 1
ATOM 3357 C CA . ARG B 1 205 ? -9.992 18.344 10.008 1 90.5 205 ARG B CA 1
ATOM 3358 C C . ARG B 1 205 ? -9.953 18.875 8.578 1 90.5 205 ARG B C 1
ATOM 3360 O O . ARG B 1 205 ? -10.789 19.703 8.203 1 90.5 205 ARG B O 1
ATOM 3367 N N . GLY B 1 206 ? -8.961 18.406 7.898 1 84 206 GLY B N 1
ATOM 3368 C CA . GLY B 1 206 ? -8.695 18.938 6.574 1 84 206 GLY B CA 1
ATOM 3369 C C . GLY B 1 206 ? -9.781 18.625 5.566 1 84 206 GLY B C 1
ATOM 3370 O O . GLY B 1 206 ? -10.367 17.531 5.609 1 84 206 GLY B O 1
ATOM 3371 N N . ASN B 1 207 ? -10 19.688 4.777 1 85.5 207 ASN B N 1
ATOM 3372 C CA . ASN B 1 207 ? -10.797 19.453 3.572 1 85.5 207 ASN B CA 1
ATOM 3373 C C . ASN B 1 207 ? -9.93 18.953 2.422 1 85.5 207 ASN B C 1
ATOM 3375 O O . ASN B 1 207 ? -8.961 19.609 2.031 1 85.5 207 ASN B O 1
ATOM 3379 N N . LEU B 1 208 ? -10.352 17.859 1.95 1 90.81 208 LEU B N 1
ATOM 3380 C CA . LEU B 1 208 ? -9.586 17.297 0.842 1 90.81 208 LEU B CA 1
ATOM 3381 C C . LEU B 1 208 ? -9.727 18.156 -0.407 1 90.81 208 LEU B C 1
ATOM 3383 O O . LEU B 1 208 ? -10.805 18.25 -0.991 1 90.81 208 LEU B O 1
ATOM 3387 N N . ALA B 1 209 ? -8.625 18.844 -0.708 1 92.56 209 ALA B N 1
ATOM 3388 C CA . ALA B 1 209 ? -8.562 19.734 -1.871 1 92.56 209 ALA B CA 1
ATOM 3389 C C . ALA B 1 209 ? -7.195 19.656 -2.543 1 92.56 209 ALA B C 1
ATOM 3391 O O . ALA B 1 209 ? -6.383 20.578 -2.4 1 92.56 209 ALA B O 1
ATOM 3392 N N . ARG B 1 210 ? -7.004 18.75 -3.344 1 90.25 210 ARG B N 1
ATOM 3393 C CA . ARG B 1 210 ? -5.707 18.469 -3.943 1 90.25 210 ARG B CA 1
ATOM 3394 C C . ARG B 1 210 ? -5.254 19.609 -4.848 1 90.25 210 ARG B C 1
ATOM 3396 O O . ARG B 1 210 ? -4.086 19.984 -4.836 1 90.25 210 ARG B O 1
ATOM 3403 N N . ASP B 1 211 ? -6.184 20.094 -5.582 1 91.88 211 ASP B N 1
ATOM 3404 C CA . ASP B 1 211 ? -5.844 21.156 -6.512 1 91.88 211 ASP B CA 1
ATOM 3405 C C . ASP B 1 211 ? -5.395 22.422 -5.77 1 91.88 211 ASP B C 1
ATOM 3407 O O . ASP B 1 211 ? -4.441 23.078 -6.176 1 91.88 211 ASP B O 1
ATOM 3411 N N . ALA B 1 212 ? -6.094 22.703 -4.742 1 93.62 212 ALA B N 1
ATOM 3412 C CA . ALA B 1 212 ? -5.734 23.859 -3.939 1 93.62 212 ALA B CA 1
ATOM 3413 C C . ALA B 1 212 ? -4.352 23.703 -3.32 1 93.62 212 ALA B C 1
ATOM 3415 O O . ALA B 1 212 ? -3.52 24.609 -3.395 1 93.62 212 ALA B O 1
ATOM 3416 N N . VAL B 1 213 ? -4.152 22.562 -2.787 1 95.56 213 VAL B N 1
ATOM 3417 C CA . VAL B 1 213 ? -2.867 22.281 -2.154 1 95.56 213 VAL B CA 1
ATOM 3418 C C . VAL B 1 213 ? -1.75 22.375 -3.191 1 95.56 213 VAL B C 1
ATOM 3420 O O . VAL B 1 213 ? -0.717 23 -2.947 1 95.56 213 VAL B O 1
ATOM 3423 N N . SER B 1 214 ? -1.997 21.797 -4.281 1 94.38 214 SER B N 1
ATOM 3424 C CA . SER B 1 214 ? -1.01 21.859 -5.355 1 94.38 214 SER B CA 1
ATOM 3425 C C . SER B 1 214 ? -0.724 23.297 -5.766 1 94.38 214 SER B C 1
ATOM 3427 O O . SER B 1 214 ? 0.425 23.656 -6.027 1 94.38 214 SER B O 1
ATOM 3429 N N . HIS B 1 215 ? -1.755 24.062 -5.844 1 95.38 215 HIS B N 1
ATOM 3430 C CA . HIS B 1 215 ? -1.606 25.469 -6.199 1 95.38 215 HIS B CA 1
ATOM 3431 C C . HIS B 1 215 ? -0.704 26.203 -5.207 1 95.38 215 HIS B C 1
ATOM 3433 O O . HIS B 1 215 ? 0.22 26.906 -5.605 1 95.38 215 HIS B O 1
ATOM 3439 N N . PHE B 1 216 ? -0.952 26.031 -3.992 1 96 216 PHE B N 1
ATOM 3440 C CA . PHE B 1 216 ? -0.174 26.703 -2.963 1 96 216 PHE B CA 1
ATOM 3441 C C . PHE B 1 216 ? 1.266 26.203 -2.955 1 96 216 PHE B C 1
ATOM 3443 O O . PHE B 1 216 ? 2.205 27 -2.883 1 96 216 PHE B O 1
ATOM 3450 N N . TRP B 1 217 ? 1.417 24.906 -3.072 1 96.19 217 TRP B N 1
ATOM 3451 C CA . TRP B 1 217 ? 2.756 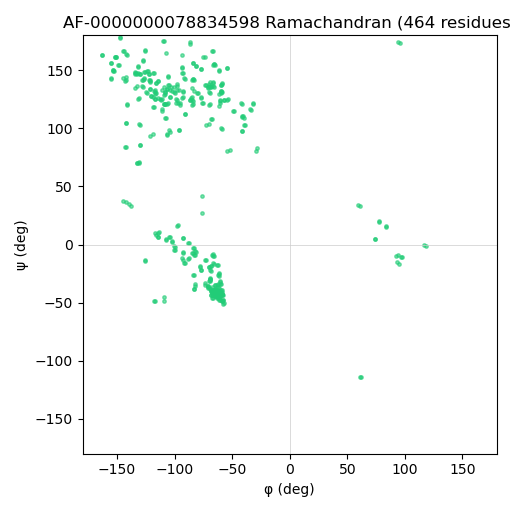24.328 -2.99 1 96.19 217 TRP B CA 1
ATOM 3452 C C . TRP B 1 217 ? 3.59 24.703 -4.207 1 96.19 217 TRP B C 1
ATOM 3454 O O . TRP B 1 217 ? 4.816 24.812 -4.121 1 96.19 217 TRP B O 1
ATOM 3464 N N . ARG B 1 218 ? 2.934 24.906 -5.328 1 96.12 218 ARG B N 1
ATOM 3465 C CA . ARG B 1 218 ? 3.662 25.406 -6.492 1 96.12 218 ARG B CA 1
ATOM 3466 C C . ARG B 1 218 ? 4.324 26.75 -6.207 1 96.12 218 ARG B C 1
ATOM 3468 O O . ARG B 1 218 ? 5.441 27 -6.66 1 96.12 218 ARG B O 1
ATOM 3475 N N . GLN B 1 219 ? 3.666 27.562 -5.516 1 95.06 219 GLN B N 1
ATOM 3476 C CA . GLN B 1 219 ? 4.211 28.875 -5.168 1 95.06 219 GLN B CA 1
ATOM 3477 C C . GLN B 1 219 ? 5.344 28.75 -4.156 1 95.06 219 GLN B C 1
ATOM 3479 O O . GLN B 1 219 ? 6.336 29.469 -4.227 1 95.06 219 GLN B O 1
ATOM 3484 N N . VAL B 1 220 ? 5.18 27.797 -3.221 1 95.5 220 VAL B N 1
ATOM 3485 C CA . VAL B 1 220 ? 6.242 27.516 -2.258 1 95.5 220 VAL B CA 1
ATOM 3486 C C . VAL B 1 220 ? 7.5 27.062 -2.992 1 95.5 220 VAL B C 1
ATOM 3488 O O . VAL B 1 220 ? 8.594 27.578 -2.729 1 95.5 220 VAL B O 1
ATOM 3491 N N . GLU B 1 221 ? 7.324 26.141 -3.91 1 94.31 221 GLU B N 1
ATOM 3492 C CA . GLU B 1 221 ? 8.445 25.578 -4.66 1 94.31 221 GLU B CA 1
ATOM 3493 C C . GLU B 1 221 ? 9.102 26.641 -5.539 1 94.31 221 GLU B C 1
ATOM 3495 O O . GLU B 1 221 ? 10.328 26.688 -5.656 1 94.31 221 GLU B O 1
ATOM 3500 N N . ALA B 1 222 ? 8.305 27.438 -6.145 1 93.19 222 ALA B N 1
ATOM 3501 C CA . ALA B 1 222 ? 8.836 28.516 -6.973 1 93.19 222 ALA B CA 1
ATOM 3502 C C . ALA B 1 222 ? 9.695 29.469 -6.145 1 93.19 222 ALA B C 1
ATOM 3504 O O . ALA B 1 222 ? 10.727 29.938 -6.613 1 93.19 222 ALA B O 1
ATOM 3505 N N . HIS B 1 223 ? 9.273 29.75 -4.961 1 92.81 223 HIS B N 1
ATOM 3506 C CA . HIS B 1 223 ? 10.008 30.641 -4.066 1 92.81 223 HIS B CA 1
ATOM 3507 C C . HIS B 1 223 ? 11.328 30.016 -3.631 1 92.81 223 HIS B C 1
ATOM 3509 O O . HIS B 1 223 ? 12.344 30.703 -3.529 1 92.81 223 HIS B O 1
ATOM 3515 N N . GLU B 1 224 ? 11.281 28.703 -3.32 1 90.31 224 GLU B N 1
ATOM 3516 C CA . GLU B 1 224 ? 12.492 28 -2.908 1 90.31 224 GLU B CA 1
ATOM 3517 C C . GLU B 1 224 ? 13.508 27.938 -4.047 1 90.31 224 GLU B C 1
ATOM 3519 O O . GLU B 1 224 ? 14.711 28.062 -3.814 1 90.31 224 GLU B O 1
ATOM 3524 N N . ASP B 1 225 ? 13.023 27.75 -5.18 1 88.56 225 ASP B N 1
ATOM 3525 C CA . ASP B 1 225 ? 13.898 27.703 -6.352 1 88.56 225 ASP B CA 1
ATOM 3526 C C . ASP B 1 225 ? 14.547 29.062 -6.602 1 88.56 225 ASP B C 1
ATOM 3528 O O . ASP B 1 225 ? 15.734 29.141 -6.941 1 88.56 225 ASP B O 1
ATOM 3532 N N . ALA B 1 226 ? 13.812 30.062 -6.414 1 85.12 226 ALA B N 1
ATOM 3533 C CA . ALA B 1 226 ? 14.32 31.406 -6.621 1 85.12 226 ALA B CA 1
ATOM 3534 C C . ALA B 1 226 ? 15.352 31.781 -5.559 1 85.12 226 ALA B C 1
ATOM 3536 O O . ALA B 1 226 ? 16.344 32.438 -5.852 1 85.12 226 ALA B O 1
ATOM 3537 N N . SER B 1 227 ? 15.125 31.391 -4.398 1 79.19 227 SER B N 1
ATOM 3538 C CA . SER B 1 227 ? 16.047 31.672 -3.297 1 79.19 227 SER B CA 1
ATOM 3539 C C . SER B 1 227 ? 17.344 30.891 -3.436 1 79.19 227 SER B C 1
ATOM 3541 O O . SER B 1 227 ? 18.391 31.328 -2.947 1 79.19 227 SER B O 1
ATOM 3543 N N . ALA B 1 228 ? 17.328 29.734 -3.992 1 77.75 228 ALA B N 1
ATOM 3544 C CA . ALA B 1 228 ? 18.516 28.938 -4.211 1 77.75 228 ALA B CA 1
ATOM 3545 C C . ALA B 1 228 ? 19.375 29.5 -5.34 1 77.75 228 ALA B C 1
ATOM 3547 O O . ALA B 1 228 ? 20.594 29.359 -5.336 1 77.75 228 ALA B O 1
ATOM 3548 N N . GLU B 1 229 ? 18.688 30.031 -6.242 1 70.31 229 GLU B N 1
ATOM 3549 C CA . GLU B 1 229 ? 19.438 30.641 -7.344 1 70.31 229 GLU B CA 1
ATOM 3550 C C . GLU B 1 229 ? 20.172 31.891 -6.883 1 70.31 229 GLU B C 1
ATOM 3552 O O . GLU B 1 229 ? 21.234 32.219 -7.426 1 70.31 229 GLU B O 1
ATOM 3557 N N . VAL B 1 230 ? 19.688 32.625 -5.926 1 62.56 230 VAL B N 1
ATOM 3558 C CA . VAL B 1 230 ? 20.328 33.875 -5.477 1 62.56 230 VAL B CA 1
ATOM 3559 C C . VAL B 1 230 ? 21.516 33.531 -4.582 1 62.56 230 VAL B C 1
ATOM 3561 O O . VAL B 1 230 ? 22.359 34.375 -4.305 1 62.56 230 VAL B O 1
ATOM 3564 N N . LEU B 1 231 ? 21.609 32.375 -4.023 1 52.19 231 LEU B N 1
ATOM 3565 C CA . LEU B 1 231 ? 22.828 32.094 -3.258 1 52.19 231 LEU B CA 1
ATOM 3566 C C . LEU B 1 231 ? 24.031 31.938 -4.18 1 52.19 231 LEU B C 1
ATOM 3568 O O . LEU B 1 231 ? 24.016 31.094 -5.078 1 52.19 231 LEU B O 1
ATOM 3572 N N . PRO B 1 232 ? 24.828 32.906 -4.223 1 48.66 232 PRO B N 1
ATOM 3573 C CA . PRO B 1 232 ? 26.047 32.938 -5.031 1 48.66 232 PRO B CA 1
ATOM 3574 C C . PRO B 1 232 ? 26.875 31.656 -4.848 1 48.66 232 PRO B C 1
ATOM 3576 O O . PRO B 1 232 ? 26.875 31.078 -3.766 1 48.66 232 PRO B O 1
ATOM 3579 N N . THR B 1 233 ? 26.953 30.906 -6.051 1 44.5 233 THR B N 1
ATOM 3580 C CA . THR B 1 233 ? 28.125 30.031 -6.02 1 44.5 233 THR B CA 1
ATOM 3581 C C . THR B 1 233 ? 29.328 30.75 -5.434 1 44.5 233 THR B C 1
ATOM 3583 O O . THR B 1 233 ? 29.688 31.844 -5.887 1 44.5 233 THR B O 1
ATOM 3586 N N . PRO B 1 234 ? 29.797 30.031 -4.262 1 40.5 234 PRO B N 1
ATOM 3587 C CA . PRO B 1 234 ? 31.062 30.688 -3.939 1 40.5 234 PRO B CA 1
ATOM 3588 C C . PRO B 1 234 ? 31.984 30.844 -5.156 1 40.5 234 PRO B C 1
ATOM 3590 O O . PRO B 1 234 ? 31.906 30.047 -6.094 1 40.5 234 PRO B O 1
#